Protein AF-A0A7Y8MHC7-F1 (afdb_monomer_lite)

pLDDT: mean 85.29, std 16.41, range [25.47, 98.62]

Radius of gyration: 31.81 Å; chains: 1; bounding box: 98×86×87 Å

Sequence (742 aa):
MPPFRLLPLSATQLDAGQTGAPFRLESRDWDNDEIASKRLHAKKRLRFCELDGDPDKQLAQKAWGLATTNGHKRVIVFCNRRTKHGQEKKELGDGPCADGVVEELCKLDAGDRKRKGPGCDIERLFGARRQRERDRAADRLKALGFIGEKTTLARPAFLVATSAGEVGVDIDADHMVSDLAPWERMVQRLGRVNRRGEGDAEVVVFWSEPKVKNKDEPTDAEQRALLAFAAKAALEALPNAGEALDASPRALRRLAENGAHAEAIRKATTPEPLRPALTRPLVEAWSMTSLEEHTGRPEVAPWLRGWVDEAPQTTLAWRAHLPVRDGAPDWPRTKADKQEIEAFFEAAPPHESEKLETETYHVVDWLIARAVEPLKGAKAPAEEEGEEAEADLLGETEPDEEPAPPEAEATPRDKLQAADIAAIALSPAGDFVRAYRLRELADKKAKDDLQRGLQGQTLILDARFAGLSKDGLLDEKFVESAETADADAAWSAVAKVRVRRLAEKPGREPDWRQELAFATRFDPEGAPAEWLIVDHFRDAARAEDARALARKAQTLEDHETWAEQRARAIAEALALAPDARDALTLAARLHDEGKRAERWQRAFKAARDAKTFSLAGPLAKTLGPIDHAILDGYRHEFGSLPYVERHERFTALAEDWRDLVLHLVAAHHGQARPVIETRSCEDAPPSALEERARDIALRFARLQQRWGPWGLAWWEALLRAADSQASRDLEAATPDAAQEAA

Foldseek 3Di:
DPDDDDADDDPADFPPVDPDDHDDDDPCLCPPPPQSVLLLQQAEFEDEDEDDDQQLLVLLVVQVCVCPPPAGFEEEEEDQAADPDDDSCVQQHDHHHLVSNVVNNVVVQVVCVVVVADGEAEAEQEALFQQLLVVVSLVVCVVCQQAPHHDHDPHHYYYYYYLRQQDDGQGETQEYEYEFFFQSSVLSRLCRYSSRNPHHYYYYYYAYDQDAPDPVDGDNNSLRNQLSVLNVVLQVPAPDDDNGGGSRNNRSVVSSPDPVSVVSNVSNHDDQAAADDDDQVQLLQVLLQQDPDDPSHDDCVCNVRNDDPDAFKFKEFEDQDQLAAPPPLDPPDDPVSQVLNLVVCVLVPDFSSRIGMDHLLVVLVLLQLQLVVLVVPDDDDDPDDDDDDDDDDDDDDDDDDDDDDPPPPDDPDLAFDQSDFFKWKAALVSGGDDTDGSVRSNDPVCSVVSSVSRGRIYIYGYQQSAQQDPSRHGHSPGRHGDDHCQVDPVSCVVSQKHKDKDQDDDDDDLFKDWDDWRQRYADPVRHRRITTTMIGGLVGDPDPLSLLEDSAWAALQLLLVQLLVLLLVLCVVVVHDPLLSLLSSLLSNQLQVLCLDPLNQVQQVVVVRCVVRVHDHGISHHNDDGNCVSCFQPDSLLSSQVVLVPDPSLVPHDPVSNLLSNLLSNCLPNAPSPFGQPPPRPPDPRVVCVVVRVVSNVSNVVVCVVQNSVRSVVSSVSSNSSSVVSSVVVVVVDDDPVPVPD

Structure (mmCIF, N/CA/C/O backbone):
data_AF-A0A7Y8MHC7-F1
#
_entry.id   AF-A0A7Y8MHC7-F1
#
loop_
_atom_site.group_PDB
_atom_site.id
_atom_site.type_symbol
_atom_site.label_atom_id
_atom_site.label_alt_id
_atom_site.label_comp_id
_atom_site.label_asym_id
_atom_site.label_entity_id
_atom_site.label_seq_id
_atom_site.pdbx_PDB_ins_code
_atom_site.Cartn_x
_atom_site.Cartn_y
_atom_site.Cartn_z
_atom_site.occupancy
_atom_site.B_iso_or_equiv
_atom_site.auth_seq_id
_atom_site.auth_comp_id
_atom_site.auth_asym_id
_atom_site.auth_atom_id
_atom_site.pdbx_PDB_model_num
ATOM 1 N N . MET A 1 1 ? -12.268 -13.698 -25.593 1.00 66.00 1 MET A N 1
ATOM 2 C CA . MET A 1 1 ? -11.848 -13.207 -24.267 1.00 66.00 1 MET A CA 1
ATOM 3 C C . MET A 1 1 ? -12.910 -13.608 -23.256 1.00 66.00 1 MET A C 1
ATOM 5 O O . MET A 1 1 ? -14.085 -13.483 -23.600 1.00 66.00 1 MET A O 1
ATOM 9 N N . PRO A 1 2 ? -12.547 -14.129 -22.074 1.00 67.38 2 PRO A N 1
ATOM 10 C CA . PRO A 1 2 ? -13.526 -14.413 -21.030 1.00 67.38 2 PRO A CA 1
ATOM 11 C C . PRO A 1 2 ? -14.296 -13.132 -20.668 1.00 67.38 2 PRO A C 1
ATOM 13 O O . PRO A 1 2 ? -13.697 -12.054 -20.666 1.00 67.38 2 PRO A O 1
ATOM 16 N N . PRO A 1 3 ? -15.606 -13.203 -20.383 1.00 70.12 3 PRO A N 1
ATOM 17 C CA . PRO A 1 3 ? -16.349 -12.027 -19.956 1.00 70.12 3 PRO A CA 1
ATOM 18 C C . PRO A 1 3 ? -15.824 -11.555 -18.597 1.00 70.12 3 PRO A C 1
ATOM 20 O O . PRO A 1 3 ? -15.849 -12.310 -17.622 1.00 70.12 3 PRO A O 1
ATOM 23 N N . PHE A 1 4 ? -15.376 -10.300 -18.524 1.00 70.00 4 PHE A N 1
ATOM 24 C CA . PHE A 1 4 ? -15.077 -9.663 -17.246 1.00 70.00 4 PHE A CA 1
ATOM 25 C C . PHE A 1 4 ? -16.361 -9.567 -16.422 1.00 70.00 4 PHE A C 1
ATOM 27 O O . PHE A 1 4 ? -17.388 -9.087 -16.903 1.00 70.00 4 PHE A O 1
ATOM 34 N N . ARG A 1 5 ? -16.304 -10.032 -15.174 1.00 69.81 5 ARG A N 1
ATOM 35 C CA . ARG A 1 5 ? -17.393 -9.892 -14.206 1.00 69.81 5 ARG A CA 1
ATOM 36 C C . ARG A 1 5 ? -16.942 -8.944 -13.109 1.00 69.81 5 ARG A C 1
ATOM 38 O O . ARG A 1 5 ? -15.868 -9.126 -12.543 1.00 69.81 5 ARG A O 1
ATOM 45 N N . LEU A 1 6 ? -17.768 -7.947 -12.818 1.00 67.62 6 LEU A N 1
ATOM 46 C CA . LEU A 1 6 ? -17.578 -7.062 -11.676 1.00 67.62 6 LEU A CA 1
ATOM 47 C C . LEU A 1 6 ? -18.324 -7.650 -10.483 1.00 67.62 6 LEU A C 1
ATOM 49 O O . LEU A 1 6 ? -19.507 -7.972 -10.586 1.00 67.62 6 LEU A O 1
ATOM 53 N N . LEU A 1 7 ? -17.623 -7.785 -9.362 1.00 65.62 7 LEU A N 1
ATOM 54 C CA . LEU A 1 7 ? -18.203 -8.208 -8.097 1.00 65.62 7 LEU A CA 1
ATOM 55 C C . LEU A 1 7 ? -18.056 -7.056 -7.096 1.00 65.62 7 LEU A C 1
ATOM 57 O O . LEU A 1 7 ? -16.930 -6.772 -6.684 1.00 65.62 7 LEU A O 1
ATOM 61 N N . PRO A 1 8 ? -19.147 -6.374 -6.702 1.00 65.50 8 PRO A N 1
ATOM 62 C CA . PRO A 1 8 ? -19.064 -5.369 -5.654 1.00 65.50 8 PRO A CA 1
ATOM 63 C C . PRO A 1 8 ? -18.764 -6.054 -4.316 1.00 65.50 8 PRO A C 1
ATOM 65 O O . PRO A 1 8 ? -19.514 -6.919 -3.862 1.00 65.50 8 PRO A O 1
ATOM 68 N N . LEU A 1 9 ? -17.668 -5.656 -3.673 1.00 63.88 9 LEU A N 1
ATOM 69 C CA . LEU A 1 9 ? -17.304 -6.102 -2.331 1.00 63.88 9 LEU A CA 1
ATOM 70 C C . LEU A 1 9 ? -17.591 -4.962 -1.349 1.00 63.88 9 LEU A C 1
ATOM 72 O O . LEU A 1 9 ? -16.988 -3.898 -1.442 1.00 63.88 9 LEU A O 1
ATOM 76 N N . SER A 1 10 ? -18.511 -5.176 -0.408 1.00 63.59 10 SER A N 1
ATOM 77 C CA . SER A 1 10 ? -18.765 -4.248 0.700 1.00 63.59 10 SER A CA 1
ATOM 78 C C . SER A 1 10 ? -18.950 -5.024 1.999 1.00 63.59 10 SER A C 1
ATOM 80 O O . SER A 1 10 ? -19.622 -6.056 2.025 1.00 63.59 10 SER A O 1
ATOM 82 N N . ALA A 1 11 ? -18.346 -4.522 3.078 1.00 56.75 11 ALA A N 1
ATOM 83 C CA . ALA A 1 11 ? -18.474 -5.089 4.419 1.00 56.75 11 ALA A CA 1
ATOM 84 C C . ALA A 1 11 ? -19.838 -4.778 5.066 1.00 56.75 11 ALA A C 1
ATOM 86 O O . ALA A 1 11 ? -20.276 -5.506 5.955 1.00 56.75 11 ALA A O 1
ATOM 87 N N . THR A 1 12 ? -20.512 -3.720 4.609 1.00 60.47 12 THR A N 1
ATOM 88 C CA . THR A 1 12 ? -21.779 -3.203 5.143 1.00 60.47 12 THR A CA 1
ATOM 89 C C . THR A 1 12 ? -22.677 -2.817 3.968 1.00 60.47 12 THR A C 1
ATOM 91 O O . THR A 1 12 ? -22.783 -1.649 3.605 1.00 60.47 12 THR A O 1
ATOM 94 N N . GLN A 1 13 ? -23.260 -3.814 3.296 1.00 58.44 13 GLN A N 1
ATOM 95 C CA . GLN A 1 13 ? -24.174 -3.564 2.179 1.00 58.44 13 GLN A CA 1
ATOM 96 C C . GLN A 1 13 ? -25.450 -2.890 2.697 1.00 58.44 13 GLN A C 1
ATOM 98 O O . GLN A 1 13 ? -26.189 -3.482 3.480 1.00 58.44 13 GLN A O 1
ATOM 103 N N . LEU A 1 14 ? -25.712 -1.670 2.236 1.00 56.59 14 LEU A N 1
ATOM 104 C CA . LEU A 1 14 ? -27.054 -1.101 2.217 1.00 56.59 14 LEU A CA 1
ATOM 105 C C . LEU A 1 14 ? -27.685 -1.487 0.876 1.00 56.59 14 LEU A C 1
ATOM 107 O O . LEU A 1 14 ? -27.000 -1.489 -0.149 1.00 56.59 14 LEU A O 1
ATOM 111 N N . ASP A 1 15 ? -28.968 -1.850 0.877 1.00 52.34 15 ASP A N 1
ATOM 112 C CA . ASP A 1 15 ? -29.723 -2.191 -0.335 1.00 52.34 15 ASP A CA 1
ATOM 113 C C . ASP A 1 15 ? -29.940 -0.927 -1.191 1.00 52.34 15 ASP A C 1
ATOM 115 O O . ASP A 1 15 ? -31.010 -0.326 -1.237 1.00 52.34 15 ASP A O 1
ATOM 119 N N . ALA A 1 16 ? -28.880 -0.472 -1.856 1.00 48.09 16 ALA A N 1
ATOM 120 C CA . ALA A 1 16 ? -28.874 0.707 -2.710 1.00 48.09 16 ALA A CA 1
ATOM 121 C C . ALA A 1 16 ? -29.361 0.355 -4.123 1.00 48.09 16 ALA A C 1
ATOM 123 O O . ALA A 1 16 ? -28.624 0.523 -5.089 1.00 48.09 16 ALA A O 1
ATOM 124 N N . GLY A 1 17 ? -30.573 -0.204 -4.244 1.00 47.78 17 GLY A N 1
ATOM 125 C CA . GLY A 1 17 ? -31.301 -0.340 -5.519 1.00 47.78 17 GLY A CA 1
ATOM 126 C C . GLY A 1 17 ? -30.505 -0.904 -6.709 1.00 47.78 17 GLY A C 1
ATOM 127 O O . GLY A 1 17 ? -30.761 -0.510 -7.846 1.00 47.78 17 GLY A O 1
ATOM 128 N N . GLN A 1 18 ? -29.511 -1.770 -6.470 1.00 52.25 18 GLN A N 1
ATOM 129 C CA . GLN A 1 18 ? -28.568 -2.201 -7.505 1.00 52.25 18 GLN A CA 1
ATOM 130 C C . GLN A 1 18 ? -29.250 -3.112 -8.536 1.00 52.25 18 GLN A C 1
ATOM 132 O O . GLN A 1 18 ? -30.008 -4.016 -8.197 1.00 52.25 18 GLN A O 1
ATOM 137 N N . THR A 1 19 ? -28.944 -2.893 -9.816 1.00 46.62 19 THR A N 1
ATOM 138 C CA . THR A 1 19 ? -29.571 -3.537 -10.986 1.00 46.62 19 THR A CA 1
ATOM 139 C C . THR A 1 19 ? -29.006 -4.924 -11.340 1.00 46.62 19 THR A C 1
ATOM 141 O O . THR A 1 19 ? -29.205 -5.410 -12.452 1.00 46.62 19 THR A O 1
ATOM 144 N N . GLY A 1 20 ? -28.325 -5.600 -10.410 1.00 55.69 20 GLY A N 1
ATOM 145 C CA . GLY A 1 20 ? -27.784 -6.952 -10.598 1.00 55.69 20 GLY A CA 1
ATOM 146 C C . GLY A 1 20 ? -28.047 -7.834 -9.383 1.00 55.69 20 GLY A C 1
ATOM 147 O O . GLY A 1 20 ? -28.267 -7.314 -8.298 1.00 55.69 20 GLY A O 1
ATOM 148 N N . ALA A 1 21 ? -28.027 -9.161 -9.548 1.00 57.53 21 ALA A N 1
ATOM 149 C CA . ALA A 1 21 ? -28.127 -10.095 -8.427 1.00 57.53 21 ALA A CA 1
ATOM 150 C C . ALA A 1 21 ? -26.810 -10.059 -7.622 1.00 57.53 21 ALA A C 1
ATOM 152 O O . ALA A 1 21 ? -25.794 -10.560 -8.115 1.00 57.53 21 ALA A O 1
ATOM 153 N N . PRO A 1 22 ? -26.773 -9.446 -6.425 1.00 64.12 22 PRO A N 1
ATOM 154 C CA . PRO A 1 22 ? -25.558 -9.409 -5.624 1.00 64.12 22 PRO A CA 1
ATOM 155 C C . PRO A 1 22 ? -25.195 -10.824 -5.170 1.00 64.12 22 PRO A C 1
ATOM 157 O O . PRO A 1 22 ? -26.068 -11.618 -4.819 1.00 64.12 22 PRO A O 1
ATOM 160 N N . PHE A 1 23 ? -23.899 -11.128 -5.125 1.00 70.88 23 PHE A N 1
ATOM 161 C CA . PHE A 1 23 ? -23.430 -12.335 -4.453 1.00 70.88 23 PHE A CA 1
ATOM 162 C C . PHE A 1 23 ? -23.748 -12.212 -2.958 1.00 70.88 23 PHE A C 1
ATOM 164 O O . PHE A 1 23 ? -23.262 -11.301 -2.282 1.00 70.88 23 PHE A O 1
ATOM 171 N N . ARG A 1 24 ? -24.611 -13.096 -2.458 1.00 74.44 24 ARG A N 1
ATOM 172 C CA . ARG A 1 24 ? -25.085 -13.125 -1.071 1.00 74.44 24 ARG A CA 1
ATOM 173 C C . ARG A 1 24 ? -24.928 -14.531 -0.516 1.00 74.44 24 ARG A C 1
ATOM 175 O O . ARG A 1 24 ? -24.836 -15.487 -1.277 1.00 74.44 24 ARG A O 1
ATOM 182 N N . LEU A 1 25 ? -24.936 -14.627 0.811 1.00 77.75 25 LEU A N 1
ATOM 183 C CA . LEU A 1 25 ? -25.072 -15.912 1.485 1.00 77.75 25 LEU A CA 1
ATOM 184 C C . LEU A 1 25 ? -26.416 -16.535 1.096 1.00 77.75 25 LEU A C 1
ATOM 186 O O . LEU A 1 25 ? -27.465 -15.907 1.255 1.00 77.75 25 LEU A O 1
ATOM 190 N N . GLU A 1 26 ? -26.374 -17.761 0.601 1.00 83.19 26 GLU A N 1
ATOM 191 C CA . GLU A 1 26 ? -27.540 -18.577 0.287 1.00 83.19 26 GLU A CA 1
ATOM 192 C C . GLU A 1 26 ? -27.953 -19.390 1.517 1.00 83.19 26 GLU A C 1
ATOM 194 O O . GLU A 1 26 ? -27.163 -19.587 2.435 1.00 83.19 26 GLU A O 1
ATOM 199 N N . SER A 1 27 ? -29.176 -19.929 1.545 1.00 79.69 27 SER A N 1
ATOM 200 C CA . SER A 1 27 ? -29.675 -20.721 2.685 1.00 79.69 27 SER A CA 1
ATOM 201 C C . SER A 1 27 ? -28.735 -21.864 3.099 1.00 79.69 27 SER A C 1
ATOM 203 O O . SER A 1 27 ? -28.607 -22.155 4.283 1.00 79.69 27 SER A O 1
ATOM 205 N N . ARG A 1 28 ? -28.015 -22.470 2.145 1.00 82.38 28 ARG A N 1
ATOM 206 C CA . ARG A 1 28 ? -27.009 -23.504 2.438 1.00 82.38 28 ARG A CA 1
ATOM 207 C C . ARG A 1 28 ? -25.814 -22.986 3.247 1.00 82.38 28 ARG A C 1
ATOM 209 O O . ARG A 1 28 ? -25.286 -23.742 4.051 1.00 82.38 28 ARG A O 1
ATOM 216 N N . ASP A 1 29 ? -25.424 -21.724 3.089 1.00 82.62 29 ASP A N 1
ATOM 217 C CA . ASP A 1 29 ? -24.281 -21.145 3.806 1.00 82.62 29 ASP A CA 1
ATOM 218 C C . ASP A 1 29 ? -24.618 -20.881 5.283 1.00 82.62 29 ASP A C 1
ATOM 220 O O . ASP A 1 29 ? -23.733 -20.804 6.131 1.00 82.62 29 ASP A O 1
ATOM 224 N N . TRP A 1 30 ? -25.905 -20.738 5.607 1.00 79.94 30 TRP A N 1
ATOM 225 C CA . TRP A 1 30 ? -26.378 -20.497 6.971 1.00 79.94 30 TRP A CA 1
ATOM 226 C C . TRP A 1 30 ? -26.410 -21.766 7.820 1.00 79.94 30 TRP A C 1
ATOM 228 O O . TRP A 1 30 ? -25.981 -21.750 8.979 1.00 79.94 30 TRP A O 1
ATOM 238 N N . ASP A 1 31 ? -26.926 -22.843 7.228 1.00 74.50 31 ASP A N 1
ATOM 239 C CA . ASP A 1 31 ? -27.327 -24.039 7.968 1.00 74.50 31 ASP A CA 1
ATOM 240 C C . ASP A 1 31 ? -26.489 -25.279 7.618 1.00 74.50 31 ASP A C 1
ATOM 242 O O . ASP A 1 31 ? -26.372 -26.177 8.449 1.00 74.50 31 ASP A O 1
ATOM 246 N N . ASN A 1 32 ? -25.873 -25.330 6.427 1.00 77.94 32 ASN A N 1
ATOM 247 C CA . ASN A 1 32 ? -25.174 -26.526 5.939 1.00 77.94 32 ASN A CA 1
ATOM 248 C C . ASN A 1 32 ? -23.646 -26.372 5.877 1.00 77.94 32 ASN A C 1
ATOM 250 O O . ASN A 1 32 ? -22.950 -27.386 5.835 1.00 77.94 32 ASN A O 1
ATOM 254 N N . ASP A 1 33 ? -23.115 -25.145 5.866 1.00 89.50 33 ASP A N 1
ATOM 255 C CA . ASP A 1 33 ? -21.671 -24.901 5.945 1.00 89.50 33 ASP A CA 1
ATOM 256 C C . ASP A 1 33 ? -21.241 -24.670 7.401 1.00 89.50 33 ASP A C 1
ATOM 258 O O . ASP A 1 33 ? -21.606 -23.679 8.038 1.00 89.50 33 ASP A O 1
ATOM 262 N N . GLU A 1 34 ? -20.460 -25.603 7.945 1.00 88.31 34 GLU A N 1
ATOM 263 C CA . GLU A 1 34 ? -20.050 -25.595 9.354 1.00 88.31 34 GLU A CA 1
ATOM 264 C C . GLU A 1 34 ? -19.221 -24.349 9.716 1.00 88.31 34 GLU A C 1
ATOM 266 O O . GLU A 1 34 ? -19.399 -23.761 10.788 1.00 88.31 34 GLU A O 1
ATOM 271 N N . ILE A 1 35 ? -18.345 -23.900 8.811 1.00 89.88 35 ILE A N 1
ATOM 272 C CA . ILE A 1 35 ? -17.448 -22.763 9.048 1.00 89.88 35 ILE A CA 1
ATOM 273 C C . ILE A 1 35 ? -18.243 -21.456 9.035 1.00 89.88 35 ILE A C 1
ATOM 275 O O . ILE A 1 35 ? -18.097 -20.626 9.941 1.00 89.88 35 ILE A O 1
ATOM 279 N N . ALA A 1 36 ? -19.081 -21.256 8.020 1.00 89.44 36 ALA A N 1
ATOM 280 C CA . ALA A 1 36 ? -19.926 -20.082 7.884 1.00 89.44 36 ALA A CA 1
ATOM 281 C C . ALA A 1 36 ? -20.940 -20.016 9.027 1.00 89.44 36 ALA A C 1
ATOM 283 O O . ALA A 1 36 ? -21.035 -18.978 9.687 1.00 89.44 36 ALA A O 1
ATOM 284 N N . SER A 1 37 ? -21.610 -21.127 9.346 1.00 89.25 37 SER A N 1
ATOM 285 C CA . SER A 1 37 ? -22.578 -21.184 10.440 1.00 89.25 37 SER A CA 1
ATOM 286 C C . SER A 1 37 ? -21.938 -20.824 11.783 1.00 89.25 37 SER A C 1
ATOM 288 O O . SER A 1 37 ? -22.457 -19.959 12.496 1.00 89.25 37 SER A O 1
ATOM 290 N N . LYS A 1 38 ? -20.756 -21.376 12.100 1.00 91.38 38 LYS A N 1
ATOM 291 C CA . LYS A 1 38 ? -20.009 -21.047 13.326 1.00 91.38 38 LYS A CA 1
ATOM 292 C C . LYS A 1 38 ? -19.681 -19.553 13.428 1.00 91.38 38 LYS A C 1
ATOM 294 O O . LYS A 1 38 ? -19.845 -18.954 14.491 1.00 91.38 38 LYS A O 1
ATOM 299 N N . ARG A 1 39 ? -19.259 -18.924 12.326 1.00 92.94 39 ARG A N 1
ATOM 300 C CA . ARG A 1 39 ? -18.932 -17.486 12.289 1.00 92.94 39 ARG A CA 1
ATOM 301 C C . ARG A 1 39 ? -20.174 -16.600 12.363 1.00 92.94 39 ARG A C 1
ATOM 303 O O . ARG A 1 39 ? -20.162 -15.592 13.065 1.00 92.94 39 ARG A O 1
ATOM 310 N N . LEU A 1 40 ? -21.254 -16.971 11.678 1.00 92.31 40 LEU A N 1
ATOM 311 C CA . LEU A 1 40 ? -22.51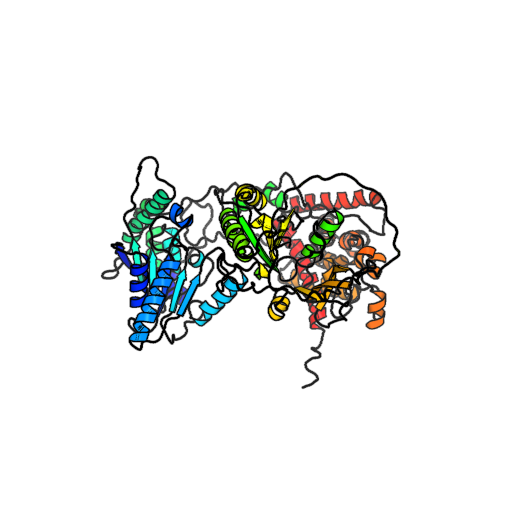6 -16.224 11.674 1.00 92.31 40 LEU A CA 1
ATOM 312 C C . LEU A 1 40 ? -23.179 -16.216 13.055 1.00 92.31 40 LEU A C 1
ATOM 314 O O . LEU A 1 40 ? -23.744 -15.197 13.458 1.00 92.31 40 LEU A O 1
ATOM 318 N N . HIS A 1 41 ? -23.055 -17.321 13.791 1.00 93.06 41 HIS A N 1
ATOM 319 C CA . HIS A 1 41 ? -23.580 -17.503 15.145 1.00 93.06 41 HIS A CA 1
ATOM 320 C C . HIS A 1 41 ? -22.570 -17.171 16.253 1.00 93.06 41 HIS A C 1
ATOM 322 O O . HIS A 1 41 ? -22.830 -17.460 17.423 1.00 93.06 41 HIS A O 1
ATOM 328 N N . ALA A 1 42 ? -21.428 -16.565 15.915 1.00 95.62 42 ALA A N 1
ATOM 329 C CA . ALA A 1 42 ? -20.407 -16.205 16.888 1.00 95.62 42 ALA A CA 1
ATOM 330 C C . ALA A 1 42 ? -20.987 -15.303 17.989 1.00 95.62 42 ALA A C 1
ATOM 332 O O . ALA A 1 42 ? -21.439 -14.186 17.721 1.00 95.62 42 ALA A O 1
ATOM 333 N N . LYS A 1 43 ? -20.965 -15.793 19.232 1.00 96.75 43 LYS A N 1
ATOM 334 C CA . LYS A 1 43 ? -21.588 -15.136 20.386 1.00 96.75 43 LYS A CA 1
ATOM 335 C C . LYS A 1 43 ? -20.823 -13.880 20.790 1.00 96.75 43 LYS A C 1
ATOM 337 O O . LYS A 1 43 ? -19.624 -13.946 21.081 1.00 96.75 43 LYS A O 1
ATOM 342 N N . LYS A 1 44 ? -21.535 -12.752 20.841 1.00 97.56 44 LYS A N 1
ATOM 343 C CA . LYS A 1 44 ? -21.010 -11.437 21.232 1.00 97.56 44 LYS A CA 1
ATOM 344 C C . LYS A 1 44 ? -22.049 -10.733 22.098 1.00 97.56 44 LYS A C 1
ATOM 346 O O . LYS A 1 44 ? -23.100 -10.354 21.593 1.00 97.56 44 LYS A O 1
ATOM 351 N N . ARG A 1 45 ? -21.771 -10.605 23.397 1.00 98.12 45 ARG A N 1
ATOM 352 C CA . ARG A 1 45 ? -22.654 -9.958 24.377 1.00 98.12 45 ARG A CA 1
ATOM 353 C C . ARG A 1 45 ? -22.297 -8.479 24.477 1.00 98.12 45 ARG A C 1
ATOM 355 O O . ARG A 1 45 ? -21.275 -8.136 25.063 1.00 98.12 45 ARG A O 1
ATOM 362 N N . LEU A 1 46 ? -23.114 -7.622 23.872 1.00 98.50 46 LEU A N 1
ATOM 363 C CA . LEU A 1 46 ? -22.920 -6.172 23.845 1.00 98.50 46 LEU A CA 1
ATOM 364 C C . LEU A 1 46 ? -23.603 -5.496 25.041 1.00 98.50 46 LEU A C 1
ATOM 366 O O . LEU A 1 46 ? -24.789 -5.713 25.284 1.00 98.50 46 LEU A O 1
ATOM 370 N N . ARG A 1 47 ? -22.860 -4.649 25.761 1.00 98.31 47 ARG A N 1
ATOM 371 C CA . ARG A 1 47 ? -23.361 -3.774 26.830 1.00 98.31 47 ARG A CA 1
ATOM 372 C C . ARG A 1 47 ? -22.920 -2.332 26.594 1.00 98.31 47 ARG A C 1
ATOM 374 O O . ARG A 1 47 ? -21.775 -2.087 26.211 1.00 98.31 47 ARG A O 1
ATOM 381 N N . PHE A 1 48 ? -23.812 -1.392 26.887 1.00 97.44 48 PHE A N 1
ATOM 382 C CA . PHE A 1 48 ? -23.510 0.036 26.882 1.00 97.44 48 PHE A CA 1
ATOM 383 C C . PHE A 1 48 ? -23.197 0.528 28.296 1.00 97.44 48 PHE A C 1
ATOM 385 O O . PHE A 1 48 ? -23.893 0.170 29.246 1.00 97.44 48 PHE A O 1
ATOM 392 N N . CYS A 1 49 ? -22.171 1.365 28.430 1.00 96.56 49 CYS A N 1
ATOM 393 C CA . CYS A 1 49 ? -21.809 2.025 29.683 1.00 96.56 49 CYS A CA 1
ATOM 394 C C . CYS A 1 49 ? -21.688 3.533 29.453 1.00 96.56 49 CYS A C 1
ATOM 396 O O . CYS A 1 49 ? -21.033 3.962 28.508 1.00 96.56 49 CYS A O 1
ATOM 398 N N . GLU A 1 50 ? -22.337 4.332 30.293 1.00 95.69 50 GLU A N 1
ATOM 399 C CA . GLU A 1 50 ? -22.196 5.787 30.242 1.00 95.69 50 GLU A CA 1
ATOM 400 C C . GLU A 1 50 ? -20.845 6.202 30.842 1.00 95.69 50 GLU A C 1
ATOM 402 O O . GLU A 1 50 ? -20.396 5.618 31.828 1.00 95.69 50 GLU A O 1
ATOM 407 N N . LEU A 1 51 ? -20.187 7.186 30.231 1.00 93.19 51 LEU A N 1
ATOM 408 C CA . LEU A 1 51 ? -18.955 7.782 30.745 1.00 93.19 51 LEU A CA 1
ATOM 409 C C . LEU A 1 51 ? -19.274 8.805 31.842 1.00 93.19 51 LEU A C 1
ATOM 411 O O . LEU A 1 51 ? -19.823 9.869 31.565 1.00 93.19 51 LEU A O 1
ATOM 415 N N . ASP A 1 52 ? -18.865 8.511 33.074 1.00 89.69 52 ASP A N 1
ATOM 416 C CA . ASP A 1 52 ? -19.133 9.318 34.278 1.00 89.69 52 ASP A CA 1
ATOM 417 C C . ASP A 1 52 ? -17.867 9.907 34.949 1.00 89.69 52 ASP A C 1
ATOM 419 O O . ASP A 1 52 ? -17.906 10.407 36.075 1.00 89.69 52 ASP A O 1
ATOM 423 N N . GLY A 1 53 ? -16.723 9.879 34.262 1.00 89.44 53 GLY A N 1
ATOM 424 C CA . GLY A 1 53 ? -15.427 10.297 34.799 1.00 89.44 53 GLY A CA 1
ATOM 425 C C . GLY A 1 53 ? -14.334 10.337 33.732 1.00 89.44 53 GLY A C 1
ATOM 426 O O . GLY A 1 53 ? -14.605 10.645 32.577 1.00 89.44 53 GLY A O 1
ATOM 427 N N . ASP A 1 54 ? -13.093 10.027 34.117 1.00 94.31 54 ASP A N 1
ATOM 428 C CA . ASP A 1 54 ? -11.962 9.968 33.179 1.00 94.31 54 ASP A CA 1
ATOM 429 C C . ASP A 1 54 ? -12.173 8.835 32.151 1.00 94.31 54 ASP A C 1
ATOM 431 O O . ASP A 1 54 ? -12.166 7.659 32.542 1.00 94.31 54 ASP A O 1
ATOM 435 N N . PRO A 1 55 ? -12.370 9.158 30.858 1.00 94.00 55 PRO A N 1
ATOM 436 C CA . PRO A 1 55 ? -12.731 8.165 29.858 1.00 94.00 55 PRO A CA 1
ATOM 437 C C . PRO A 1 55 ? -11.594 7.176 29.583 1.00 94.00 55 PRO A C 1
ATOM 439 O O . PRO A 1 55 ? -11.847 5.975 29.473 1.00 94.00 55 PRO A O 1
ATOM 442 N N . ASP A 1 56 ? -10.342 7.639 29.552 1.00 96.31 56 ASP A N 1
ATOM 443 C CA . ASP A 1 56 ? -9.173 6.793 29.284 1.00 96.31 56 ASP A CA 1
ATOM 444 C C . ASP A 1 56 ? -9.032 5.726 30.379 1.00 96.31 56 ASP A C 1
ATOM 446 O O . ASP A 1 56 ? -8.851 4.532 30.110 1.00 96.31 56 ASP A O 1
ATOM 450 N N . LYS A 1 57 ? -9.204 6.154 31.634 1.00 96.62 57 LYS A N 1
ATOM 451 C CA . LYS A 1 57 ? -9.145 5.280 32.806 1.00 96.62 57 LYS A CA 1
ATOM 452 C C . LYS A 1 57 ? -10.272 4.252 32.822 1.00 96.62 57 LYS A C 1
ATOM 454 O O . LYS A 1 57 ? -10.019 3.090 33.143 1.00 96.62 57 LYS A O 1
ATOM 459 N N . GLN A 1 58 ? -11.499 4.647 32.485 1.00 96.94 58 GLN A N 1
ATOM 460 C CA . GLN A 1 58 ? -12.638 3.724 32.461 1.00 96.94 58 GLN A CA 1
ATOM 461 C C . GLN A 1 58 ? -12.470 2.626 31.410 1.00 96.94 58 GLN A C 1
ATOM 463 O O . GLN A 1 58 ? -12.658 1.444 31.722 1.00 96.94 58 GLN A O 1
ATOM 468 N N . LEU A 1 59 ? -12.051 2.991 30.192 1.00 97.50 59 LEU A N 1
ATOM 469 C CA . LEU A 1 59 ? -11.776 2.023 29.131 1.00 97.50 59 LEU A CA 1
ATOM 470 C C . LEU A 1 59 ? -10.654 1.060 29.546 1.00 97.50 59 LEU A C 1
ATOM 472 O O . LEU A 1 59 ? -10.829 -0.157 29.442 1.00 97.50 59 LEU A O 1
ATOM 476 N N . ALA A 1 60 ? -9.541 1.580 30.073 1.00 97.31 60 ALA A N 1
ATOM 477 C CA . ALA A 1 60 ? -8.407 0.768 30.514 1.00 97.31 60 ALA A CA 1
ATOM 478 C C . ALA A 1 60 ? -8.779 -0.197 31.652 1.00 97.31 60 ALA A C 1
ATOM 480 O O . ALA A 1 60 ? -8.458 -1.383 31.589 1.00 97.31 60 ALA A O 1
ATOM 481 N N . GLN A 1 61 ? -9.509 0.271 32.671 1.00 96.31 61 GLN A N 1
ATOM 482 C CA . GLN A 1 61 ? -9.957 -0.571 33.785 1.00 96.31 61 GLN A CA 1
ATOM 483 C C . GLN A 1 61 ? -10.908 -1.675 33.326 1.00 96.31 61 GLN A C 1
ATOM 485 O O . GLN A 1 61 ? -10.785 -2.823 33.765 1.00 96.31 61 GLN A O 1
ATOM 490 N N . LYS A 1 62 ? -11.844 -1.355 32.424 1.00 97.62 62 LYS A N 1
ATOM 491 C CA . LYS A 1 62 ? -12.774 -2.354 31.899 1.00 97.62 62 LYS A CA 1
ATOM 492 C C . LYS A 1 62 ? -12.057 -3.390 31.042 1.00 97.62 62 LYS A C 1
ATOM 494 O O . LYS A 1 62 ? -12.310 -4.584 31.209 1.00 97.62 62 LYS A O 1
ATOM 499 N N . ALA A 1 63 ? -11.141 -2.948 30.181 1.00 97.56 63 ALA A N 1
ATOM 500 C CA . ALA A 1 63 ? -10.318 -3.834 29.371 1.00 97.56 63 ALA A CA 1
ATOM 501 C C . ALA A 1 63 ? -9.482 -4.760 30.261 1.00 97.56 63 ALA A C 1
ATOM 503 O O . ALA A 1 63 ? -9.489 -5.972 30.058 1.00 97.56 63 ALA A O 1
ATOM 504 N N . TRP A 1 64 ? -8.835 -4.213 31.295 1.00 96.25 64 TRP A N 1
ATOM 505 C CA . TRP A 1 64 ? -8.041 -4.983 32.251 1.00 96.25 64 TRP A CA 1
ATOM 506 C C . TRP A 1 64 ? -8.860 -6.057 32.967 1.00 96.25 64 TRP A C 1
ATOM 508 O O . TRP A 1 64 ? -8.435 -7.211 33.054 1.00 96.25 64 TRP A O 1
ATOM 518 N N . GLY A 1 65 ? -10.065 -5.709 33.428 1.00 95.44 65 GLY A N 1
ATOM 519 C CA . GLY A 1 65 ? -10.981 -6.665 34.050 1.00 95.44 65 GLY A CA 1
ATOM 520 C C . GLY A 1 65 ? -11.347 -7.818 33.114 1.00 95.44 65 GLY A C 1
ATOM 521 O O . GLY A 1 65 ? -11.280 -8.979 33.513 1.00 95.44 65 GLY A O 1
ATOM 522 N N . LEU A 1 66 ? -11.666 -7.525 31.850 1.00 96.25 66 LEU A N 1
ATOM 523 C CA . LEU A 1 66 ? -11.959 -8.554 30.843 1.00 96.25 66 LEU A CA 1
ATOM 524 C C . LEU A 1 66 ? -10.735 -9.422 30.518 1.00 96.25 66 LEU A C 1
ATOM 526 O O . LEU A 1 66 ? -10.878 -10.620 30.295 1.00 96.25 66 LEU A O 1
ATOM 530 N N . ALA A 1 67 ? -9.537 -8.838 30.523 1.00 95.19 67 ALA A N 1
ATOM 531 C CA . ALA A 1 67 ? -8.304 -9.531 30.161 1.00 95.19 67 ALA A CA 1
ATOM 532 C C . ALA A 1 67 ? -7.782 -10.494 31.240 1.00 95.19 67 ALA A C 1
ATOM 534 O O . ALA A 1 67 ? -6.964 -11.367 30.942 1.00 95.19 67 ALA A O 1
ATOM 535 N N . THR A 1 68 ? -8.226 -10.309 32.487 1.00 91.56 68 THR A N 1
ATOM 536 C CA . THR A 1 68 ? -7.749 -11.039 33.674 1.00 91.56 68 THR A CA 1
ATOM 537 C C . THR A 1 68 ? -8.805 -11.955 34.295 1.00 91.56 68 THR A C 1
ATOM 539 O O . THR A 1 68 ? -8.468 -12.852 35.071 1.00 91.56 68 THR A O 1
ATOM 542 N N . THR A 1 69 ? -10.082 -11.775 33.948 1.00 86.94 69 THR A N 1
ATOM 543 C CA . THR A 1 69 ? -11.165 -12.641 34.424 1.00 86.94 69 THR A CA 1
ATOM 544 C C . THR A 1 69 ? -11.122 -13.987 33.699 1.00 86.94 69 THR A C 1
ATOM 546 O O . THR A 1 69 ? -11.207 -14.048 32.476 1.00 86.94 69 THR A O 1
ATOM 549 N N . ASN A 1 70 ? -11.062 -15.089 34.455 1.00 83.38 70 ASN A N 1
ATOM 550 C CA . ASN A 1 70 ? -11.046 -16.461 33.924 1.00 83.38 70 ASN A CA 1
ATOM 551 C C . ASN A 1 70 ? -9.870 -16.740 32.963 1.00 83.38 70 ASN A C 1
ATOM 553 O O . ASN A 1 70 ? -10.043 -17.306 31.877 1.00 83.38 70 ASN A O 1
ATOM 557 N N . GLY A 1 71 ? -8.666 -16.357 33.396 1.00 85.44 71 GLY A N 1
ATOM 558 C CA . GLY A 1 71 ? -7.412 -16.550 32.667 1.00 85.44 71 GLY A CA 1
ATOM 559 C C . GLY A 1 71 ? -7.022 -15.339 31.821 1.00 85.4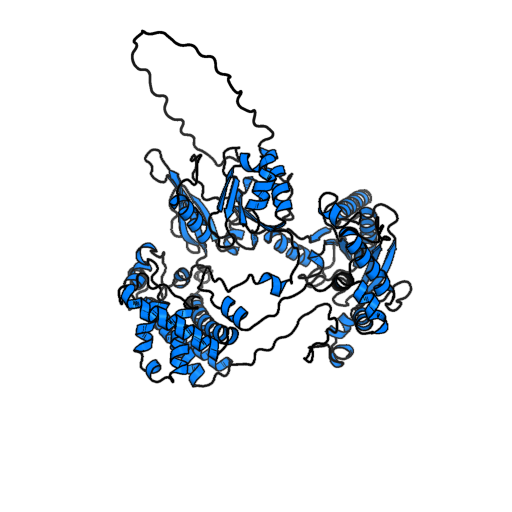4 71 GLY A C 1
ATOM 560 O O . GLY A 1 71 ? -7.700 -14.318 31.817 1.00 85.44 71 GLY A O 1
ATOM 561 N N . HIS A 1 72 ? -5.903 -15.456 31.108 1.00 93.00 72 HIS A N 1
ATOM 562 C CA . HIS A 1 72 ? -5.397 -14.391 30.248 1.00 93.00 72 HIS A CA 1
ATOM 563 C C . HIS A 1 72 ? -6.144 -14.360 28.916 1.00 93.00 72 HIS A C 1
ATOM 565 O O . HIS A 1 72 ? -6.220 -15.375 28.216 1.00 93.00 72 HIS A O 1
ATOM 571 N N . LYS A 1 73 ? -6.697 -13.195 28.571 1.00 95.25 73 LYS A N 1
ATOM 572 C CA . LYS A 1 73 ? -7.450 -12.974 27.330 1.00 95.25 73 LYS A CA 1
ATOM 573 C C . LYS A 1 73 ? -6.812 -11.899 26.461 1.00 95.25 73 LYS A C 1
ATOM 575 O O . LYS A 1 73 ? -6.038 -11.066 26.937 1.00 95.25 73 LYS A O 1
ATOM 580 N N . ARG A 1 74 ? -7.185 -11.930 25.183 1.00 96.75 74 ARG A N 1
ATOM 581 C CA . ARG A 1 74 ? -6.865 -10.928 24.164 1.00 96.75 74 ARG A CA 1
ATOM 582 C C . ARG A 1 74 ? -7.993 -9.914 24.123 1.00 96.75 74 ARG A C 1
ATOM 584 O O . ARG A 1 74 ? -9.107 -10.255 23.721 1.00 96.75 74 ARG A O 1
ATOM 591 N N . VAL A 1 75 ? -7.729 -8.686 24.544 1.00 98.12 75 VAL A N 1
ATOM 592 C CA . VAL A 1 75 ? -8.733 -7.619 24.551 1.00 98.12 75 VAL A CA 1
ATOM 593 C C . VAL A 1 75 ? -8.338 -6.555 23.547 1.00 98.12 75 VAL A C 1
ATOM 595 O O . VAL A 1 75 ? -7.254 -5.983 23.635 1.00 98.12 75 VAL A O 1
ATOM 598 N N . ILE A 1 76 ? -9.221 -6.284 22.591 1.00 98.31 76 ILE A N 1
ATOM 599 C CA . ILE A 1 76 ? -9.066 -5.133 21.702 1.00 98.31 76 ILE A CA 1
ATOM 600 C C . ILE A 1 76 ? -9.772 -3.921 22.310 1.00 98.31 76 ILE A C 1
ATOM 602 O O . ILE A 1 76 ? -10.899 -4.031 22.797 1.00 98.31 76 ILE A O 1
ATOM 606 N N . VAL A 1 77 ? -9.099 -2.774 22.298 1.00 98.50 77 VAL A N 1
ATOM 607 C CA . VAL A 1 77 ? -9.625 -1.494 22.765 1.00 98.50 77 VAL A CA 1
ATOM 608 C C . VAL A 1 77 ? -9.647 -0.513 21.604 1.00 98.50 77 VAL A C 1
ATOM 610 O O . VAL A 1 77 ? -8.594 -0.134 21.096 1.00 98.50 77 VAL A O 1
ATOM 613 N N . PHE A 1 78 ? -10.839 -0.101 21.183 1.00 97.75 78 PHE A N 1
ATOM 614 C CA . PHE A 1 78 ? -11.014 0.904 20.140 1.00 97.75 78 PHE A CA 1
ATOM 615 C C . PHE A 1 78 ? -11.212 2.296 20.734 1.00 97.75 78 PHE A C 1
ATOM 617 O O . PHE A 1 78 ? -12.019 2.477 21.646 1.00 97.75 78 PHE A O 1
ATOM 624 N N . CYS A 1 79 ? -10.492 3.271 20.185 1.00 95.50 79 CYS A N 1
ATOM 625 C CA . CYS A 1 79 ? -10.687 4.695 20.450 1.00 95.50 79 CYS A CA 1
ATOM 626 C C . CYS A 1 79 ? -10.848 5.431 19.116 1.00 95.50 79 CYS A C 1
ATOM 628 O O . CYS A 1 79 ? -10.097 5.184 18.172 1.00 95.50 79 CYS A O 1
ATOM 630 N N . ASN A 1 80 ? -11.782 6.372 19.020 1.00 91.06 80 ASN A N 1
ATOM 631 C CA . ASN A 1 80 ? -11.948 7.199 17.825 1.00 91.06 80 ASN A CA 1
ATOM 632 C C . ASN A 1 80 ? -10.735 8.099 17.564 1.00 91.06 80 ASN A C 1
ATOM 634 O O . ASN A 1 80 ? -10.463 8.422 16.410 1.00 91.06 80 ASN A O 1
ATOM 638 N N . ARG A 1 81 ? -10.017 8.473 18.627 1.00 90.06 81 ARG A N 1
ATOM 639 C CA . ARG A 1 81 ? -8.881 9.396 18.622 1.00 90.06 81 ARG A CA 1
ATOM 640 C C . ARG A 1 81 ? -7.608 8.719 19.129 1.00 90.06 81 ARG A C 1
ATOM 642 O O . ARG A 1 81 ? -7.668 7.884 20.035 1.00 90.06 81 ARG A O 1
ATOM 649 N N . ARG A 1 82 ? -6.445 9.113 18.602 1.00 88.56 82 ARG A N 1
ATOM 650 C CA . ARG A 1 82 ? -5.140 8.635 19.078 1.00 88.56 82 ARG A CA 1
ATOM 651 C C . ARG A 1 82 ? -4.628 9.470 20.248 1.00 88.56 82 ARG A C 1
ATOM 653 O O . ARG A 1 82 ? -4.408 8.932 21.331 1.00 88.56 82 ARG A O 1
ATOM 660 N N . THR A 1 83 ? -4.424 10.763 20.014 1.00 85.44 83 THR A N 1
ATOM 661 C CA . THR A 1 83 ? -3.621 11.633 20.890 1.00 85.44 83 THR A CA 1
ATOM 662 C C . THR A 1 83 ? -4.473 12.356 21.925 1.00 85.44 83 THR A C 1
ATOM 664 O O . THR A 1 83 ? -5.649 12.590 21.679 1.00 85.44 83 THR A O 1
ATOM 667 N N . LYS A 1 84 ? -3.897 12.764 23.070 1.00 81.88 84 LYS A N 1
ATOM 668 C CA . LYS A 1 84 ? -4.588 13.520 24.145 1.00 81.88 84 LYS A CA 1
ATOM 669 C C . LYS A 1 84 ? -4.871 14.983 23.819 1.00 81.88 84 LYS A C 1
ATOM 671 O O . LYS A 1 84 ? -5.835 15.546 24.344 1.00 81.88 84 LYS A O 1
ATOM 676 N N . HIS A 1 85 ? -4.065 15.594 22.962 1.00 79.94 85 HIS A N 1
ATOM 677 C CA . HIS A 1 85 ? -4.081 17.026 22.668 1.00 79.94 85 HIS A CA 1
ATOM 678 C C . HIS A 1 85 ? -3.947 17.268 21.161 1.00 79.94 85 HIS A C 1
ATOM 680 O O . HIS A 1 85 ? -3.763 16.334 20.394 1.00 79.94 85 HIS A O 1
ATOM 686 N N . GLY A 1 86 ? -4.024 18.529 20.739 1.00 79.38 86 GLY A N 1
ATOM 687 C CA . GLY A 1 86 ? -3.801 18.905 19.345 1.00 79.38 86 GLY A CA 1
ATOM 688 C C . GLY A 1 86 ? -5.068 18.878 18.496 1.00 79.38 86 GLY A C 1
ATOM 689 O O . GLY A 1 86 ? -6.180 19.049 19.002 1.00 79.38 86 GLY A O 1
ATOM 690 N N . GLN A 1 87 ? -4.875 18.740 17.187 1.00 75.62 87 GLN A N 1
ATOM 691 C CA . GLN A 1 87 ? -5.930 18.912 16.196 1.00 75.62 87 GLN A CA 1
ATOM 692 C C . GLN A 1 87 ? -6.983 17.798 16.251 1.00 75.62 87 GLN A C 1
ATOM 694 O O . GLN A 1 87 ? -8.169 18.113 16.293 1.00 75.62 87 GLN A O 1
ATOM 699 N N . GLU A 1 88 ? -6.581 16.534 16.430 1.00 76.38 88 GLU A N 1
ATOM 700 C CA . GLU A 1 88 ? -7.538 15.427 16.589 1.00 76.38 88 GLU A CA 1
ATOM 701 C C . GLU A 1 88 ? -8.508 15.660 17.758 1.00 76.38 88 GLU A C 1
ATOM 703 O O . GLU A 1 88 ? -9.687 15.332 17.666 1.00 76.38 88 GLU A O 1
ATOM 708 N N . LYS A 1 89 ? -8.046 16.263 18.865 1.00 82.94 89 LYS A N 1
ATOM 709 C CA . LYS A 1 89 ? -8.927 16.609 19.992 1.00 82.94 89 LYS A CA 1
ATOM 710 C C . LYS A 1 89 ? -9.999 17.618 19.577 1.00 82.94 89 LYS A C 1
ATOM 712 O O . LYS A 1 89 ? -11.148 17.503 19.991 1.00 82.94 89 LYS A O 1
ATOM 717 N N . LYS A 1 90 ? -9.619 18.626 18.788 1.00 80.50 90 LYS A N 1
ATOM 718 C CA . LYS A 1 90 ? -10.551 19.655 18.306 1.00 80.50 90 LYS A CA 1
ATOM 719 C C . LYS A 1 90 ? -11.591 19.055 17.356 1.00 80.50 90 LYS A C 1
ATOM 721 O O . LYS A 1 90 ? -12.741 19.471 17.398 1.00 80.50 90 LYS A O 1
ATOM 726 N N . GLU A 1 91 ? -11.191 18.075 16.550 1.00 77.25 91 GLU A N 1
ATOM 727 C CA . GLU A 1 91 ? -12.021 17.460 15.507 1.00 77.25 91 GLU A CA 1
ATOM 728 C C . GLU A 1 91 ? -12.873 16.268 15.976 1.00 77.25 91 GLU A C 1
ATOM 730 O O . GLU A 1 91 ? -13.875 15.943 15.337 1.00 77.25 91 GLU A O 1
ATOM 735 N N . LEU A 1 92 ? -12.472 15.583 17.053 1.00 79.94 92 LEU A N 1
ATOM 736 C CA . LEU A 1 92 ? -13.126 14.362 17.555 1.00 79.94 92 LEU A CA 1
ATOM 737 C C . LEU A 1 92 ? -13.672 14.500 18.987 1.00 79.94 92 LEU A C 1
ATOM 739 O O . LEU A 1 92 ? -14.352 13.599 19.474 1.00 79.94 92 LEU A O 1
ATOM 743 N N . GLY A 1 93 ? -13.411 15.625 19.657 1.00 81.19 93 GLY A N 1
ATOM 744 C CA . GLY A 1 93 ? -13.967 15.956 20.970 1.00 81.19 93 GLY A CA 1
ATOM 745 C C . GLY A 1 93 ? -13.229 15.349 22.172 1.00 81.19 93 GLY A C 1
ATOM 746 O O . GLY A 1 93 ? -12.091 14.886 22.083 1.00 81.19 93 GLY A O 1
ATOM 747 N N . ASP A 1 94 ? -13.892 15.384 23.334 1.00 81.25 94 ASP A N 1
ATOM 748 C CA . ASP A 1 94 ? -13.349 14.989 24.649 1.00 81.25 94 ASP A CA 1
ATOM 749 C C . ASP A 1 94 ? -13.513 13.486 24.978 1.00 81.25 94 ASP A C 1
ATOM 751 O O . ASP A 1 94 ? -13.453 13.087 26.141 1.00 81.25 94 ASP A O 1
ATOM 755 N N . GLY A 1 95 ? -13.725 12.638 23.968 1.00 86.38 95 GLY A N 1
ATOM 756 C CA . GLY A 1 95 ? -13.773 11.183 24.139 1.00 86.38 95 GLY A CA 1
ATOM 757 C C . GLY A 1 95 ? -12.419 10.564 24.532 1.00 86.38 95 GLY A C 1
ATOM 758 O O . GLY A 1 95 ? -11.386 11.258 24.524 1.00 86.38 95 GLY A O 1
ATOM 759 N N . PRO A 1 96 ? -12.407 9.253 24.850 1.00 91.81 96 PRO A N 1
ATOM 760 C CA . PRO A 1 96 ? -11.173 8.542 25.164 1.00 91.81 96 PRO A CA 1
ATOM 761 C C . PRO A 1 96 ? -10.187 8.598 23.995 1.00 91.81 96 PRO A C 1
ATOM 763 O O . PRO A 1 96 ? -10.568 8.687 22.824 1.00 91.81 96 PRO A O 1
ATOM 766 N N . CYS A 1 97 ? -8.903 8.533 24.317 1.00 94.12 97 CYS A N 1
ATOM 767 C CA . CYS A 1 97 ? -7.825 8.495 23.343 1.00 94.12 97 CYS A CA 1
ATOM 768 C C . CYS A 1 97 ? -6.916 7.286 23.563 1.00 94.12 97 CYS A C 1
ATOM 770 O O . CYS A 1 97 ? -6.662 6.861 24.693 1.00 94.12 97 CYS A O 1
ATOM 772 N N . ALA A 1 98 ? -6.400 6.740 22.465 1.00 93.81 98 ALA A N 1
ATOM 773 C CA . ALA A 1 98 ? -5.580 5.538 22.498 1.00 93.81 98 ALA A CA 1
ATOM 774 C C . ALA A 1 98 ? -4.327 5.699 23.377 1.00 93.81 98 ALA A C 1
ATOM 776 O O . ALA A 1 98 ? -4.036 4.817 24.185 1.00 93.81 98 ALA A O 1
ATOM 777 N N . ASP A 1 99 ? -3.616 6.828 23.272 1.00 91.69 99 ASP A N 1
ATOM 778 C CA . ASP A 1 99 ? -2.405 7.081 24.063 1.00 91.69 99 ASP A CA 1
ATOM 779 C C . ASP A 1 99 ? -2.719 7.113 25.569 1.00 91.69 99 ASP A C 1
ATOM 781 O O . ASP A 1 99 ? -1.996 6.528 26.377 1.00 91.69 99 ASP A O 1
ATOM 785 N N . GLY A 1 100 ? -3.843 7.726 25.954 1.00 94.12 100 GLY A N 1
ATOM 786 C CA . GLY A 1 100 ? -4.284 7.769 27.344 1.00 94.12 100 GLY A CA 1
ATOM 787 C C . GLY A 1 100 ? -4.701 6.415 27.894 1.00 94.12 100 GLY A C 1
ATOM 788 O O . GLY A 1 100 ? -4.290 6.058 28.998 1.00 94.12 100 GLY A O 1
ATOM 789 N N . VAL A 1 101 ? -5.428 5.618 27.111 1.00 96.44 101 VAL A N 1
ATOM 790 C CA . VAL A 1 101 ? -5.758 4.237 27.483 1.00 96.44 101 VAL A CA 1
ATOM 791 C C . VAL A 1 101 ? -4.487 3.407 27.682 1.00 96.44 101 VAL A C 1
ATOM 793 O O . VAL A 1 101 ? -4.394 2.660 28.655 1.00 96.44 101 VAL A O 1
ATOM 796 N N . VAL A 1 102 ? -3.483 3.547 26.807 1.00 94.94 102 VAL A N 1
ATOM 797 C CA . VAL A 1 102 ? -2.201 2.839 26.956 1.00 94.94 102 VAL A CA 1
ATOM 798 C C . VAL A 1 102 ? -1.470 3.270 28.230 1.00 94.94 102 VAL A C 1
ATOM 800 O O . VAL A 1 102 ? -0.977 2.413 28.964 1.00 94.94 102 VAL A O 1
ATOM 803 N N . GLU A 1 103 ? -1.415 4.569 28.533 1.00 94.44 103 GLU A N 1
ATOM 804 C CA . GLU A 1 103 ? -0.831 5.062 29.786 1.00 94.44 103 GLU A CA 1
ATOM 805 C C . GLU A 1 103 ? -1.524 4.467 31.022 1.00 94.44 103 GLU A C 1
ATOM 807 O O . GLU A 1 103 ? -0.849 4.047 31.965 1.00 94.44 103 GLU A O 1
ATOM 812 N N . GLU A 1 104 ? -2.856 4.398 31.025 1.00 96.12 104 GLU A N 1
ATOM 813 C CA . GLU A 1 104 ? -3.627 3.831 32.136 1.00 96.12 104 GLU A CA 1
ATOM 814 C C . GLU A 1 104 ? -3.450 2.308 32.255 1.00 96.12 104 GLU A C 1
ATOM 816 O O . GLU A 1 104 ? -3.288 1.802 33.367 1.00 96.12 104 GLU A O 1
ATOM 821 N N . LEU A 1 105 ? -3.374 1.571 31.141 1.00 95.06 105 LEU A N 1
ATOM 822 C CA . LEU A 1 105 ? -3.029 0.142 31.147 1.00 95.06 105 LEU A CA 1
ATOM 823 C C . LEU A 1 105 ? -1.628 -0.097 31.732 1.00 95.06 105 LEU A C 1
ATOM 825 O O . LEU A 1 105 ? -1.457 -0.977 32.575 1.00 95.06 105 LEU A O 1
ATOM 829 N N . CYS A 1 106 ? -0.640 0.727 31.371 1.00 92.81 106 CYS A N 1
ATOM 830 C CA . CYS A 1 106 ? 0.704 0.670 31.953 1.00 92.81 106 CYS A CA 1
ATOM 831 C C . CYS A 1 106 ? 0.703 0.950 33.467 1.00 92.81 106 CYS A C 1
ATOM 833 O O . CYS A 1 106 ? 1.452 0.320 34.219 1.00 92.81 106 CYS A O 1
ATOM 835 N N . LYS A 1 107 ? -0.141 1.876 33.948 1.00 92.56 107 LYS A N 1
ATOM 836 C CA . LYS A 1 107 ? -0.299 2.147 35.390 1.00 92.56 107 LYS A CA 1
ATOM 837 C C . LYS A 1 107 ? -0.920 0.959 36.124 1.00 92.56 107 LYS A C 1
ATOM 839 O O . LYS A 1 107 ? -0.460 0.623 37.218 1.00 92.56 107 LYS A O 1
ATOM 844 N N . LEU A 1 108 ? -1.934 0.323 35.535 1.00 90.88 108 LEU A N 1
ATOM 845 C CA . LEU A 1 108 ? -2.559 -0.884 36.083 1.00 90.88 108 LEU A CA 1
ATOM 846 C C . LEU A 1 108 ? -1.550 -2.036 36.166 1.00 90.88 108 LEU A C 1
ATOM 848 O O . LEU A 1 108 ? -1.427 -2.651 37.225 1.00 90.88 108 LEU A O 1
ATOM 852 N N . ASP A 1 109 ? -0.749 -2.232 35.118 1.00 87.62 109 ASP A N 1
ATOM 853 C CA . ASP A 1 109 ? 0.335 -3.216 35.083 1.00 87.62 109 ASP A CA 1
ATOM 854 C C . ASP A 1 109 ? 1.366 -2.995 36.198 1.00 87.62 109 ASP A C 1
ATOM 856 O O . ASP A 1 109 ? 1.692 -3.901 36.966 1.00 87.62 109 ASP A O 1
ATOM 860 N N . ALA A 1 110 ? 1.850 -1.759 36.353 1.00 83.62 110 ALA A N 1
ATOM 861 C CA . ALA A 1 110 ? 2.807 -1.413 37.401 1.00 83.62 110 ALA A CA 1
ATOM 862 C C . ALA A 1 110 ? 2.222 -1.587 38.816 1.00 83.62 110 ALA A C 1
ATOM 864 O O . ALA A 1 110 ? 2.930 -1.995 39.744 1.00 83.62 110 ALA A O 1
ATOM 865 N N . GLY A 1 111 ? 0.933 -1.282 38.990 1.00 74.50 111 GLY A N 1
ATOM 866 C CA . GLY A 1 111 ? 0.200 -1.507 40.233 1.00 74.50 111 GLY A CA 1
ATOM 867 C C . GLY A 1 111 ? 0.069 -2.990 40.585 1.00 74.50 111 GLY A C 1
ATOM 868 O O . GLY A 1 111 ? 0.214 -3.351 41.755 1.00 74.50 111 GLY A O 1
ATOM 869 N N . ASP A 1 112 ? -0.136 -3.851 39.588 1.00 65.44 112 ASP A N 1
ATOM 870 C CA . ASP A 1 112 ? -0.280 -5.297 39.774 1.00 65.44 112 ASP A CA 1
ATOM 871 C C . ASP A 1 112 ? 1.066 -6.019 39.961 1.00 65.44 112 ASP A C 1
ATOM 873 O O . ASP A 1 112 ? 1.173 -6.963 40.746 1.00 65.44 112 ASP A O 1
ATOM 877 N N . ARG A 1 113 ? 2.159 -5.500 39.380 1.00 59.41 113 ARG A N 1
ATOM 878 C CA . ARG A 1 113 ? 3.529 -5.967 39.684 1.00 59.41 113 ARG A CA 1
ATOM 879 C C . ARG A 1 113 ? 3.880 -5.809 41.163 1.00 59.41 113 ARG A C 1
ATOM 881 O O . ARG A 1 113 ? 4.513 -6.691 41.741 1.00 59.41 113 ARG A O 1
ATOM 888 N N . LYS A 1 114 ? 3.413 -4.735 41.817 1.00 59.81 114 LYS A N 1
ATOM 889 C CA . LYS A 1 114 ? 3.535 -4.578 43.282 1.00 59.81 114 LYS A CA 1
ATOM 890 C C . LYS A 1 114 ? 2.728 -5.634 44.057 1.00 59.81 114 LYS A C 1
ATOM 892 O O . LYS A 1 114 ? 3.032 -5.885 45.220 1.00 59.81 114 LYS A O 1
ATOM 897 N N . ARG A 1 115 ? 1.737 -6.272 43.420 1.00 55.78 115 ARG A N 1
ATOM 898 C CA . ARG A 1 115 ? 0.885 -7.353 43.953 1.00 55.78 115 ARG A CA 1
ATOM 899 C C . ARG A 1 115 ? 1.310 -8.769 43.514 1.00 55.78 115 ARG A C 1
ATOM 901 O O . ARG A 1 115 ? 0.643 -9.723 43.900 1.00 55.78 115 ARG A O 1
ATOM 908 N N . LYS A 1 116 ? 2.448 -8.928 42.817 1.00 53.28 116 LYS A N 1
ATOM 909 C CA . LYS A 1 116 ? 2.983 -10.194 42.255 1.00 53.28 116 LYS A CA 1
ATOM 910 C C . LYS A 1 116 ? 2.168 -10.807 41.092 1.00 53.28 116 LYS A C 1
ATOM 912 O O . LYS A 1 116 ? 2.204 -12.023 40.916 1.00 53.28 116 LYS A O 1
ATOM 917 N N . GLY A 1 117 ? 1.465 -10.004 40.291 1.00 55.75 117 GLY A N 1
ATOM 918 C CA . GLY A 1 117 ? 0.857 -10.465 39.032 1.00 55.75 117 GLY A CA 1
ATOM 919 C C . GLY A 1 117 ? 1.864 -10.559 37.866 1.00 55.75 117 GLY A C 1
ATOM 920 O O . GLY A 1 117 ? 2.899 -9.882 37.904 1.00 55.75 117 GLY A O 1
ATOM 921 N N . PRO A 1 118 ? 1.608 -11.389 36.831 1.00 56.16 118 PRO A N 1
ATOM 922 C CA . PRO A 1 118 ? 2.334 -11.299 35.563 1.00 56.16 118 PRO A CA 1
ATOM 923 C C . PRO A 1 118 ? 2.055 -9.937 34.907 1.00 56.16 118 PRO A C 1
ATOM 925 O O . PRO A 1 118 ? 0.966 -9.393 35.066 1.00 56.16 118 PRO A O 1
ATOM 928 N N . GLY A 1 119 ? 3.033 -9.383 34.179 1.00 80.56 119 GLY A N 1
ATOM 929 C CA . GLY A 1 119 ? 2.834 -8.123 33.449 1.00 80.56 119 GLY A CA 1
ATOM 930 C C . GLY A 1 119 ? 1.794 -8.250 32.320 1.00 80.56 119 GLY A C 1
ATOM 931 O O . GLY A 1 119 ? 1.184 -9.296 32.169 1.00 80.56 119 GLY A O 1
ATOM 932 N N . CYS A 1 120 ? 1.643 -7.260 31.446 1.00 90.12 120 CYS A N 1
ATOM 933 C CA . CYS A 1 120 ? 0.807 -7.352 30.242 1.00 90.12 120 CYS A CA 1
ATOM 934 C C . CYS A 1 120 ? 1.616 -7.170 28.953 1.00 90.12 120 CYS A C 1
ATOM 936 O O . CYS A 1 120 ? 2.755 -6.697 28.970 1.00 90.12 120 CYS A O 1
ATOM 938 N N . ASP A 1 121 ? 1.031 -7.601 27.838 1.00 94.38 121 ASP A N 1
ATOM 939 C CA . ASP A 1 121 ? 1.471 -7.252 26.490 1.00 94.38 121 ASP A CA 1
ATOM 940 C C . ASP A 1 121 ? 0.519 -6.188 25.933 1.00 94.38 121 ASP A C 1
ATOM 942 O O . ASP A 1 121 ? -0.699 -6.352 26.002 1.00 94.38 121 ASP A O 1
ATOM 946 N N . ILE A 1 122 ? 1.058 -5.097 25.389 1.00 94.69 122 ILE A N 1
ATOM 947 C CA . ILE A 1 122 ? 0.275 -4.026 24.763 1.00 94.69 122 ILE A CA 1
ATOM 948 C C . ILE A 1 122 ? 0.830 -3.800 23.363 1.00 94.69 122 ILE A C 1
ATOM 950 O O . ILE A 1 122 ? 2.005 -3.477 23.215 1.00 94.69 122 ILE A O 1
ATOM 954 N N . GLU A 1 123 ? -0.028 -3.945 22.360 1.00 95.00 123 GLU A N 1
ATOM 955 C CA . GLU A 1 123 ? 0.261 -3.631 20.964 1.00 95.00 123 GLU A CA 1
ATOM 956 C C . GLU A 1 123 ? -0.604 -2.452 20.500 1.00 95.00 123 GLU A C 1
ATOM 958 O O . GLU A 1 123 ? -1.729 -2.260 20.978 1.00 95.00 123 GLU A O 1
ATOM 963 N N . ARG A 1 124 ? -0.078 -1.645 19.574 1.00 93.44 124 ARG A N 1
ATOM 964 C CA . ARG A 1 124 ? -0.723 -0.417 19.089 1.00 93.44 124 ARG A CA 1
ATOM 965 C C . ARG A 1 124 ? -0.992 -0.538 17.599 1.00 93.44 124 ARG A C 1
ATOM 967 O O . ARG A 1 124 ? -0.075 -0.845 16.839 1.00 93.44 124 ARG A O 1
ATOM 974 N N . LEU A 1 125 ? -2.207 -0.228 17.158 1.00 91.38 125 LEU A N 1
ATOM 975 C CA . LEU A 1 125 ? -2.565 -0.213 15.739 1.00 91.38 125 LEU A CA 1
ATOM 976 C C . LEU A 1 125 ? -3.211 1.119 15.360 1.00 91.38 125 LEU A C 1
ATOM 978 O O . LEU A 1 125 ? -4.425 1.301 15.471 1.00 91.38 125 LEU A O 1
ATOM 982 N N . PHE A 1 126 ? -2.367 2.058 14.934 1.00 88.94 126 PHE A N 1
ATOM 983 C CA . PHE A 1 126 ? -2.743 3.430 14.592 1.00 88.94 126 PHE A CA 1
ATOM 984 C C . PHE A 1 126 ? -2.452 3.733 13.114 1.00 88.94 126 PHE A C 1
ATOM 986 O O . PHE A 1 126 ? -1.642 3.057 12.472 1.00 88.94 126 PHE A O 1
ATOM 993 N N . GLY A 1 127 ? -3.119 4.760 12.580 1.00 82.75 127 GLY A N 1
ATOM 994 C CA . GLY A 1 127 ? -2.768 5.367 11.291 1.00 82.75 127 GLY A CA 1
ATOM 995 C C . GLY A 1 127 ? -1.442 6.139 11.358 1.00 82.75 127 GLY A C 1
ATOM 996 O O . GLY A 1 127 ? -0.831 6.216 12.424 1.00 82.75 127 GLY A O 1
ATOM 997 N N . ALA A 1 128 ? -1.004 6.706 10.226 1.00 86.50 128 ALA A N 1
ATOM 998 C CA . ALA A 1 128 ? 0.213 7.531 10.139 1.00 86.50 128 ALA A CA 1
ATOM 999 C C . ALA A 1 128 ? 1.483 6.844 10.689 1.00 86.50 128 ALA A C 1
ATOM 1001 O O . ALA A 1 128 ? 2.305 7.448 11.379 1.00 86.50 128 ALA A O 1
ATOM 1002 N N . ARG A 1 129 ? 1.615 5.544 10.404 1.00 91.12 129 ARG A N 1
ATOM 1003 C CA . ARG A 1 129 ? 2.744 4.698 10.801 1.00 91.12 129 ARG A CA 1
ATOM 1004 C C . ARG A 1 129 ? 3.581 4.330 9.580 1.00 91.12 129 ARG A C 1
ATOM 1006 O O . ARG A 1 129 ? 3.010 3.985 8.542 1.00 91.12 129 ARG A O 1
ATOM 1013 N N . ARG A 1 130 ? 4.908 4.326 9.735 1.00 94.50 130 ARG A N 1
ATOM 1014 C CA . ARG A 1 130 ? 5.835 3.818 8.717 1.00 94.50 130 ARG A CA 1
ATOM 1015 C C . ARG A 1 130 ? 5.578 2.337 8.423 1.00 94.50 130 ARG A C 1
ATOM 1017 O O . ARG A 1 130 ? 5.383 1.530 9.333 1.00 94.50 130 ARG A O 1
ATOM 1024 N N . GLN A 1 131 ? 5.573 1.967 7.145 1.00 92.06 131 GLN A N 1
ATOM 1025 C CA . GLN A 1 131 ? 5.166 0.627 6.716 1.00 92.06 131 GLN A CA 1
ATOM 1026 C C . GLN A 1 131 ? 6.010 -0.506 7.341 1.00 92.06 131 GLN A C 1
ATOM 1028 O O . GLN A 1 131 ? 5.442 -1.528 7.715 1.00 92.06 131 GLN A O 1
ATOM 1033 N N . ARG A 1 132 ? 7.320 -0.330 7.569 1.00 91.50 132 ARG A N 1
ATOM 1034 C CA . ARG A 1 132 ? 8.149 -1.342 8.258 1.00 91.50 132 ARG A CA 1
ATOM 1035 C C . ARG A 1 132 ? 7.635 -1.678 9.660 1.00 91.50 132 ARG A C 1
ATOM 1037 O O . ARG A 1 132 ? 7.537 -2.847 10.027 1.00 91.50 132 ARG A O 1
ATOM 1044 N N . GLU A 1 133 ? 7.297 -0.675 10.463 1.00 93.12 133 GLU A N 1
ATOM 1045 C CA . GLU A 1 133 ? 6.742 -0.893 11.802 1.00 93.12 133 GLU A CA 1
ATOM 1046 C C . GLU A 1 133 ? 5.312 -1.424 11.736 1.00 93.12 133 GLU A C 1
ATOM 1048 O O . GLU A 1 133 ? 4.882 -2.138 12.641 1.00 93.12 133 GLU A O 1
ATOM 1053 N N . ARG A 1 134 ? 4.572 -1.132 10.659 1.00 90.69 134 ARG A N 1
ATOM 1054 C CA . ARG A 1 134 ? 3.273 -1.766 10.400 1.00 90.69 134 ARG A CA 1
ATOM 1055 C C . ARG A 1 134 ? 3.434 -3.274 10.189 1.00 90.69 134 ARG A C 1
ATOM 1057 O O . ARG A 1 134 ? 2.675 -4.035 10.788 1.00 90.69 134 ARG A O 1
ATOM 1064 N N . ASP A 1 135 ? 4.441 -3.702 9.431 1.00 90.19 135 ASP A N 1
ATOM 1065 C CA . ASP A 1 135 ? 4.739 -5.122 9.213 1.00 90.19 135 ASP A CA 1
ATOM 1066 C C . ASP A 1 135 ? 5.184 -5.807 10.521 1.00 90.19 135 ASP A C 1
ATOM 1068 O O . ASP A 1 135 ? 4.648 -6.855 10.889 1.00 90.19 135 ASP A O 1
ATOM 1072 N N . ARG A 1 136 ? 6.071 -5.167 11.303 1.00 91.31 136 ARG A N 1
ATOM 1073 C CA . ARG A 1 136 ? 6.481 -5.656 12.638 1.00 91.31 136 ARG A CA 1
ATOM 1074 C C . ARG A 1 136 ? 5.292 -5.795 13.595 1.00 91.31 136 ARG A C 1
ATOM 1076 O O . ARG A 1 136 ? 5.189 -6.796 14.305 1.00 91.31 136 ARG A O 1
ATOM 1083 N N . ALA A 1 137 ? 4.381 -4.823 13.602 1.00 91.25 137 ALA A N 1
ATOM 1084 C CA . ALA A 1 137 ? 3.164 -4.891 14.405 1.00 91.25 137 ALA A CA 1
ATOM 1085 C C . ALA A 1 137 ? 2.266 -6.054 13.960 1.00 91.25 137 ALA A C 1
ATOM 1087 O O . ALA A 1 137 ? 1.729 -6.766 14.806 1.00 91.25 137 ALA A O 1
ATOM 1088 N N . ALA A 1 138 ? 2.144 -6.316 12.654 1.00 90.94 138 ALA A N 1
ATOM 1089 C CA . ALA A 1 138 ? 1.397 -7.469 12.153 1.00 90.94 138 ALA A CA 1
ATOM 1090 C C . ALA A 1 138 ? 1.990 -8.799 12.651 1.00 90.94 138 ALA A C 1
ATOM 1092 O O . ALA A 1 138 ? 1.243 -9.684 13.074 1.00 90.94 138 ALA A O 1
ATOM 1093 N N . ASP A 1 139 ? 3.316 -8.936 12.674 1.00 92.38 139 ASP A N 1
ATOM 1094 C CA . ASP A 1 139 ? 3.976 -10.127 13.218 1.00 92.38 139 ASP A CA 1
ATOM 1095 C C . ASP A 1 139 ? 3.811 -10.248 14.736 1.00 92.38 139 ASP A C 1
ATOM 1097 O O . ASP A 1 139 ? 3.556 -11.341 15.251 1.00 92.38 139 ASP A O 1
ATOM 1101 N N . ARG A 1 140 ? 3.854 -9.128 15.466 1.00 93.06 140 ARG A N 1
ATOM 1102 C CA . ARG A 1 140 ? 3.571 -9.121 16.905 1.00 93.06 140 ARG A CA 1
ATOM 1103 C C . ARG A 1 140 ? 2.126 -9.526 17.202 1.00 93.06 140 ARG A C 1
ATOM 1105 O O . ARG A 1 140 ? 1.894 -10.315 18.116 1.00 93.06 140 ARG A O 1
ATOM 1112 N N . LEU A 1 141 ? 1.165 -9.077 16.396 1.00 94.50 141 LEU A N 1
ATOM 1113 C CA . LEU A 1 141 ? -0.236 -9.489 16.497 1.00 94.50 141 LEU A CA 1
ATOM 1114 C C . LEU A 1 141 ? -0.435 -10.982 16.211 1.00 94.50 141 LEU A C 1
ATOM 1116 O O . LEU A 1 141 ? -1.236 -11.619 16.900 1.00 94.50 141 LEU A O 1
ATOM 1120 N N . LYS A 1 142 ? 0.306 -11.563 15.257 1.00 94.69 142 LYS A N 1
ATOM 1121 C CA . LYS A 1 142 ? 0.328 -13.022 15.046 1.00 94.69 142 LYS A CA 1
ATOM 1122 C C . LYS A 1 142 ? 0.873 -13.748 16.276 1.00 94.69 142 LYS A C 1
ATOM 1124 O O . LYS A 1 142 ? 0.244 -14.684 16.757 1.00 94.69 142 LYS A O 1
ATOM 1129 N N . ALA A 1 143 ? 1.995 -13.289 16.836 1.00 94.00 143 ALA A N 1
ATOM 1130 C CA . ALA A 1 143 ? 2.603 -13.903 18.020 1.00 94.00 143 ALA A CA 1
ATOM 1131 C C . ALA A 1 143 ? 1.668 -13.881 19.247 1.00 94.00 143 ALA A C 1
ATOM 1133 O O . ALA A 1 143 ? 1.586 -14.856 19.994 1.00 94.00 143 ALA A O 1
ATOM 1134 N N . LEU A 1 144 ? 0.918 -12.789 19.423 1.00 94.44 144 LEU A N 1
ATOM 1135 C CA . LEU A 1 144 ? -0.087 -12.637 20.481 1.00 94.44 144 LEU A CA 1
ATOM 1136 C C . LEU A 1 144 ? -1.409 -13.379 20.187 1.00 94.44 144 LEU A C 1
ATOM 1138 O O . LEU A 1 144 ? -2.312 -13.393 21.026 1.00 94.44 144 LEU A O 1
ATOM 1142 N N . GLY A 1 145 ? -1.547 -13.999 19.011 1.00 94.38 145 GLY A N 1
ATOM 1143 C CA . GLY A 1 145 ? -2.740 -14.744 18.609 1.00 94.38 145 GLY A CA 1
ATOM 1144 C C . GLY A 1 145 ? -3.951 -13.864 18.289 1.00 94.38 145 GLY A C 1
ATOM 1145 O O . GLY A 1 145 ? -5.078 -14.344 18.374 1.00 94.38 145 GLY A O 1
ATOM 1146 N N . PHE A 1 146 ? -3.741 -12.582 17.961 1.00 95.31 146 PHE A N 1
ATOM 1147 C CA . PHE A 1 146 ? -4.786 -11.718 17.397 1.00 95.31 146 PHE A CA 1
ATOM 1148 C C . PHE A 1 146 ? -5.005 -11.992 15.904 1.00 95.31 146 PHE A C 1
ATOM 1150 O O . PHE A 1 146 ? -6.096 -11.738 15.410 1.00 95.31 146 PHE A O 1
ATOM 1157 N N . ILE A 1 147 ? -3.992 -12.494 15.189 1.00 94.12 147 ILE A N 1
ATOM 1158 C CA . ILE A 1 147 ? -4.051 -12.874 13.767 1.00 94.12 147 ILE A CA 1
ATOM 1159 C C . ILE A 1 147 ? -3.610 -14.334 13.645 1.00 94.12 147 ILE A C 1
ATOM 1161 O O . ILE A 1 147 ? -2.661 -14.746 14.306 1.00 94.12 147 ILE A O 1
ATOM 1165 N N . GLY A 1 148 ? -4.253 -15.116 12.773 1.00 90.06 148 GLY A N 1
ATOM 1166 C CA . GLY A 1 148 ? -3.946 -16.549 12.666 1.00 90.06 148 GLY A CA 1
ATOM 1167 C C . GLY A 1 148 ? -4.403 -17.321 13.908 1.00 90.06 148 GLY A C 1
ATOM 1168 O O . GLY A 1 148 ? -5.274 -16.841 14.630 1.00 90.06 148 GLY A O 1
ATOM 1169 N N . GLU A 1 149 ? -3.911 -18.536 14.123 1.00 87.31 149 GLU A N 1
ATOM 1170 C CA . GLU A 1 149 ? -4.389 -19.427 15.191 1.00 87.31 149 GLU A CA 1
ATOM 1171 C C . GLU A 1 149 ? -4.221 -18.834 16.602 1.00 87.31 149 GLU A C 1
ATOM 1173 O O . GLU A 1 149 ? -3.249 -18.140 16.901 1.00 87.31 149 GLU A O 1
ATOM 1178 N N . LYS A 1 150 ? -5.182 -19.108 17.496 1.00 88.44 150 LYS A N 1
ATOM 1179 C CA . LYS A 1 150 ? -5.139 -18.601 18.874 1.00 88.44 150 LYS A CA 1
ATOM 1180 C C . LYS A 1 150 ? -4.057 -19.327 19.679 1.00 88.44 150 LYS A C 1
ATOM 1182 O O . LYS A 1 150 ? -4.140 -20.532 19.891 1.00 88.44 150 LYS A O 1
ATOM 1187 N N . THR A 1 151 ? -3.089 -18.578 20.203 1.00 87.31 151 THR A N 1
ATOM 1188 C CA . THR A 1 151 ? -1.974 -19.096 21.019 1.00 87.31 151 THR A CA 1
ATOM 1189 C C . THR A 1 151 ? -2.246 -18.965 22.516 1.00 87.31 151 THR A C 1
ATOM 1191 O O . THR A 1 151 ? -2.795 -17.962 22.960 1.00 87.31 151 THR A O 1
ATOM 1194 N N . THR A 1 152 ? -1.873 -19.934 23.352 1.00 88.94 152 THR A N 1
ATOM 1195 C CA . THR A 1 152 ? -2.047 -19.782 24.808 1.00 88.94 152 THR A CA 1
ATOM 1196 C C . THR A 1 152 ? -1.244 -18.588 25.329 1.00 88.94 152 THR A C 1
ATOM 1198 O O . THR A 1 152 ? -0.031 -18.518 25.149 1.00 88.94 152 THR A O 1
ATOM 1201 N N . LEU A 1 153 ? -1.922 -17.651 25.993 1.00 91.38 153 LEU A N 1
ATOM 1202 C CA . LEU A 1 153 ? -1.295 -16.449 26.526 1.00 91.38 153 LEU A CA 1
ATOM 1203 C C . LEU A 1 153 ? -0.637 -16.714 27.884 1.00 91.38 153 LEU A C 1
ATOM 1205 O O . LEU A 1 153 ? -1.290 -17.178 28.818 1.00 91.38 153 LEU A O 1
ATOM 1209 N N . ALA A 1 154 ? 0.635 -16.334 28.016 1.00 89.69 154 ALA A N 1
ATOM 1210 C CA . ALA A 1 154 ? 1.341 -16.333 29.300 1.00 89.69 154 ALA A CA 1
ATOM 1211 C C . ALA A 1 154 ? 0.912 -15.176 30.217 1.00 89.69 154 ALA A C 1
ATOM 1213 O O . ALA A 1 154 ? 1.169 -15.212 31.417 1.00 89.69 154 ALA A O 1
ATOM 1214 N N . ARG A 1 155 ? 0.308 -14.131 29.641 1.00 92.00 155 ARG A N 1
ATOM 1215 C CA . ARG A 1 155 ? -0.107 -12.911 30.328 1.00 92.00 155 ARG A CA 1
ATOM 1216 C C . ARG A 1 155 ? -1.219 -12.191 29.544 1.00 92.00 155 ARG A C 1
ATOM 1218 O O . ARG A 1 155 ? -1.391 -12.507 28.367 1.00 92.00 155 ARG A O 1
ATOM 1225 N N . PRO A 1 156 ? -1.981 -11.253 30.135 1.00 94.62 156 PRO A N 1
ATOM 1226 C CA . PRO A 1 156 ? -3.026 -10.524 29.413 1.00 94.62 156 PRO A CA 1
ATOM 1227 C C . PRO A 1 156 ? -2.453 -9.753 28.217 1.00 94.62 156 PRO A C 1
ATOM 1229 O O . PRO A 1 156 ? -1.393 -9.136 28.342 1.00 94.62 156 PRO A O 1
ATOM 1232 N N . ALA A 1 157 ? -3.160 -9.765 27.083 1.00 96.69 157 ALA A N 1
ATOM 1233 C CA . ALA A 1 157 ? -2.734 -9.079 25.865 1.00 96.69 157 ALA A CA 1
ATOM 1234 C C . ALA A 1 157 ? -3.777 -8.045 25.427 1.00 96.69 157 ALA A C 1
ATOM 1236 O O . ALA A 1 157 ? -4.959 -8.363 25.272 1.00 96.69 157 ALA A O 1
ATOM 1237 N N . PHE A 1 158 ? -3.327 -6.818 25.193 1.00 97.94 158 PHE A N 1
ATOM 1238 C CA . PHE A 1 158 ? -4.149 -5.697 24.762 1.00 97.94 158 PHE A CA 1
ATOM 1239 C C . PHE A 1 158 ? -3.735 -5.243 23.370 1.00 97.94 158 PHE A C 1
ATOM 1241 O O . PHE A 1 158 ? -2.552 -5.047 23.102 1.00 97.94 158 PHE A O 1
ATOM 1248 N N . LEU A 1 159 ? -4.718 -5.022 22.504 1.00 97.44 159 LEU A N 1
ATOM 1249 C CA . LEU A 1 159 ? -4.532 -4.303 21.252 1.00 97.44 159 LEU A CA 1
ATOM 1250 C C . LEU A 1 159 ? -5.284 -2.982 21.345 1.00 97.44 159 LEU A C 1
ATOM 1252 O O . LEU A 1 159 ? -6.511 -2.989 21.350 1.00 97.44 159 LEU A O 1
ATOM 1256 N N . VAL A 1 160 ? -4.574 -1.860 21.411 1.00 97.06 160 VAL A N 1
ATOM 1257 C CA . VAL A 1 160 ? -5.200 -0.533 21.379 1.00 97.06 160 VAL A CA 1
ATOM 1258 C C . VAL A 1 160 ? -5.172 -0.018 19.945 1.00 97.06 160 VAL A C 1
ATOM 1260 O O . VAL A 1 160 ? -4.104 0.082 19.339 1.00 97.06 160 VAL A O 1
ATOM 1263 N N . ALA A 1 161 ? -6.341 0.282 19.385 1.00 95.50 161 ALA A N 1
ATOM 1264 C CA . ALA A 1 161 ? -6.497 0.616 17.976 1.00 95.50 161 ALA A CA 1
ATOM 1265 C C . ALA A 1 161 ? -7.379 1.851 17.755 1.00 95.50 161 ALA A C 1
ATOM 1267 O O . ALA A 1 161 ? -8.329 2.100 18.499 1.00 95.50 161 ALA A O 1
ATOM 1268 N N . THR A 1 162 ? -7.081 2.596 16.690 1.00 93.06 162 THR A N 1
ATOM 1269 C CA . THR A 1 162 ? -8.005 3.592 16.124 1.00 93.06 162 THR A CA 1
ATOM 1270 C C . THR A 1 162 ? -8.791 2.982 14.956 1.00 93.06 162 THR A C 1
ATOM 1272 O O . THR A 1 162 ? -8.952 1.759 14.888 1.00 93.06 162 THR A O 1
ATOM 1275 N N . SER A 1 163 ? -9.258 3.792 13.997 1.00 88.69 163 SER A N 1
ATOM 1276 C CA . SER A 1 163 ? -9.868 3.302 12.749 1.00 88.69 163 SER A CA 1
ATOM 1277 C C . SER A 1 163 ? -8.977 2.316 11.981 1.00 88.69 163 SER A C 1
ATOM 1279 O O . SER A 1 163 ? -9.487 1.463 11.260 1.00 88.69 163 SER A O 1
ATOM 1281 N N . ALA A 1 164 ? -7.657 2.351 12.193 1.00 88.19 164 ALA A N 1
ATOM 1282 C CA . ALA A 1 164 ? -6.711 1.408 11.595 1.00 88.19 164 ALA A CA 1
ATOM 1283 C C . ALA A 1 164 ? -6.973 -0.069 11.964 1.00 88.19 164 ALA A C 1
ATOM 1285 O O . ALA A 1 164 ? -6.560 -0.958 11.225 1.00 88.19 164 ALA A O 1
ATOM 1286 N N . GLY A 1 165 ? -7.665 -0.356 13.075 1.00 89.44 165 GLY A N 1
ATOM 1287 C CA . GLY A 1 165 ? -8.078 -1.721 13.429 1.00 89.44 165 GLY A CA 1
ATOM 1288 C C . GLY A 1 165 ? -9.417 -2.164 12.828 1.00 89.44 165 GLY A C 1
ATOM 1289 O O . GLY A 1 165 ? -9.807 -3.322 12.988 1.00 89.44 165 GLY A O 1
ATOM 1290 N N . GLU A 1 166 ? -10.148 -1.271 12.155 1.00 89.50 166 GLU A N 1
ATOM 1291 C CA . GLU A 1 166 ? -11.499 -1.543 11.650 1.00 89.50 166 GLU A CA 1
ATOM 1292 C C . GLU A 1 166 ? -11.479 -2.281 10.310 1.00 89.50 166 GLU A C 1
ATOM 1294 O O . GLU A 1 166 ? -12.301 -3.174 10.105 1.00 89.50 166 GLU A O 1
ATOM 1299 N N . VAL A 1 167 ? -10.529 -1.980 9.418 1.00 80.00 167 VAL A N 1
ATOM 1300 C CA . VAL A 1 167 ? -10.434 -2.525 8.049 1.00 80.00 167 VAL A CA 1
ATOM 1301 C C . VAL A 1 167 ? -8.989 -2.927 7.734 1.00 80.00 167 VAL A C 1
ATOM 1303 O O . VAL A 1 167 ? -8.048 -2.364 8.275 1.00 80.00 167 VAL A O 1
ATOM 1306 N N . GLY A 1 168 ? -8.803 -3.924 6.864 1.00 75.38 168 GLY A N 1
ATOM 1307 C CA . GLY A 1 168 ? -7.480 -4.290 6.339 1.00 75.38 168 GLY A CA 1
ATOM 1308 C C . GLY A 1 168 ? -6.657 -5.260 7.197 1.00 75.38 168 GLY A C 1
ATOM 1309 O O . GLY A 1 168 ? -5.591 -5.672 6.755 1.00 75.38 168 GLY A O 1
ATOM 1310 N N . VAL A 1 169 ? -7.148 -5.680 8.373 1.00 81.56 169 VAL A N 1
ATOM 1311 C CA . VAL A 1 169 ? -6.452 -6.641 9.253 1.00 81.56 169 VAL A CA 1
ATOM 1312 C C . VAL A 1 169 ? -7.404 -7.746 9.742 1.00 81.56 169 VAL A C 1
ATOM 1314 O O . VAL A 1 169 ? -8.524 -7.474 10.189 1.00 81.56 169 VAL A O 1
ATOM 1317 N N . ASP A 1 170 ? -6.977 -9.012 9.657 1.00 89.12 170 ASP A N 1
ATOM 1318 C CA . ASP A 1 170 ? -7.755 -10.191 10.083 1.00 89.12 170 ASP A CA 1
ATOM 1319 C C . ASP A 1 170 ? -7.626 -10.455 11.594 1.00 89.12 170 ASP A C 1
ATOM 1321 O O . ASP A 1 170 ? -7.026 -11.437 12.023 1.00 89.12 170 ASP A O 1
ATOM 1325 N N . ILE A 1 171 ? -8.159 -9.534 12.402 1.00 94.38 171 ILE A N 1
ATOM 1326 C CA . ILE A 1 171 ? -8.090 -9.598 13.870 1.00 94.38 171 ILE A CA 1
ATOM 1327 C C 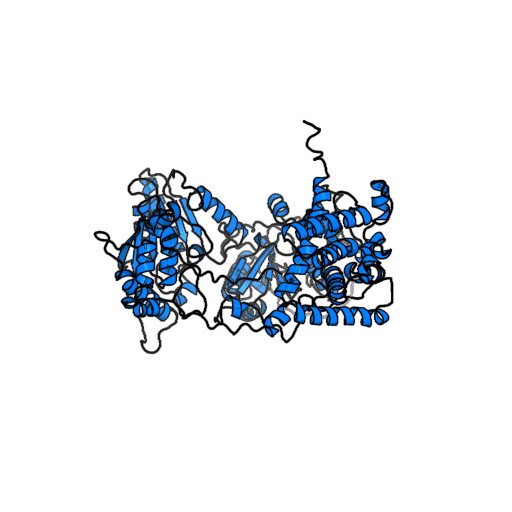. ILE A 1 171 ? -9.210 -10.479 14.451 1.00 94.38 171 ILE A C 1
ATOM 1329 O O . ILE A 1 171 ? -10.373 -10.353 14.053 1.00 94.38 171 ILE A O 1
ATOM 1333 N N . ASP A 1 172 ? -8.867 -11.310 15.440 1.00 95.56 172 ASP A N 1
ATOM 1334 C CA . ASP A 1 172 ? -9.779 -12.103 16.272 1.00 95.56 172 ASP A CA 1
ATOM 1335 C C . ASP A 1 172 ? -9.446 -11.982 17.777 1.00 95.56 172 ASP A C 1
ATOM 1337 O O . ASP A 1 172 ? -8.725 -12.798 18.353 1.00 95.56 172 ASP A O 1
ATOM 1341 N N . ALA A 1 173 ? -9.978 -10.944 18.429 1.00 97.06 173 ALA A N 1
ATOM 1342 C CA . ALA A 1 173 ? -9.874 -10.751 19.878 1.00 97.06 173 ALA A CA 1
ATOM 1343 C C . ALA A 1 173 ? -10.894 -11.605 20.661 1.00 97.06 173 ALA A C 1
ATOM 1345 O O . ALA A 1 173 ? -11.942 -11.980 20.135 1.00 97.06 173 ALA A O 1
ATOM 1346 N N . ASP A 1 174 ? -10.638 -11.875 21.944 1.00 97.38 174 ASP A N 1
ATOM 1347 C CA . ASP A 1 174 ? -11.590 -12.586 22.814 1.00 97.38 174 ASP A CA 1
ATOM 1348 C C . ASP A 1 174 ? -12.691 -11.653 23.335 1.00 97.38 174 ASP A C 1
ATOM 1350 O O . ASP A 1 174 ? -13.863 -12.025 23.365 1.00 97.38 174 ASP A O 1
ATOM 1354 N N . HIS A 1 175 ? -12.318 -10.427 23.710 1.00 98.19 175 HIS A N 1
ATOM 1355 C CA . HIS A 1 175 ? -13.238 -9.399 24.197 1.00 98.19 175 HIS A CA 1
ATOM 1356 C C . HIS A 1 175 ? -12.919 -8.040 23.569 1.00 98.19 175 HIS A C 1
ATOM 1358 O O . HIS A 1 175 ? -11.820 -7.822 23.054 1.00 98.19 175 HIS A O 1
ATOM 1364 N N . MET A 1 176 ? -13.881 -7.120 23.626 1.00 98.38 176 MET A N 1
ATOM 1365 C CA . MET A 1 176 ? -13.747 -5.777 23.067 1.00 98.38 176 MET A CA 1
ATOM 1366 C C . MET A 1 176 ? -14.210 -4.715 24.060 1.00 98.38 176 MET A C 1
ATOM 1368 O O . MET A 1 176 ? -15.275 -4.833 24.668 1.00 98.38 176 MET A O 1
ATOM 1372 N N . VAL A 1 177 ? -13.430 -3.645 24.158 1.00 98.62 177 VAL A N 1
ATOM 1373 C CA . VAL A 1 177 ? -13.836 -2.372 24.755 1.00 98.62 177 VAL A CA 1
ATOM 1374 C C . VAL A 1 177 ? -13.751 -1.306 23.669 1.00 98.62 177 VAL A C 1
ATOM 1376 O O . VAL A 1 177 ? -12.837 -1.324 22.854 1.00 98.62 177 VAL A O 1
ATOM 1379 N N . SER A 1 178 ? -14.720 -0.407 23.590 1.00 97.88 178 SER A N 1
ATOM 1380 C CA . SER A 1 178 ? -14.752 0.605 22.534 1.00 97.88 178 SER A CA 1
ATOM 1381 C C . SER A 1 178 ? -15.450 1.858 23.028 1.00 97.88 178 SER A C 1
ATOM 1383 O O . SER A 1 178 ? -16.375 1.763 23.831 1.00 97.88 178 SER A O 1
ATOM 1385 N N . ASP A 1 179 ? -15.075 3.018 22.508 1.00 95.50 179 ASP A N 1
ATOM 1386 C CA . ASP A 1 179 ? -16.008 4.139 22.436 1.00 95.50 179 ASP A CA 1
ATOM 1387 C C . ASP A 1 179 ? -17.044 3.923 21.324 1.00 95.50 179 ASP A C 1
ATOM 1389 O O . ASP A 1 179 ? -16.926 3.016 20.492 1.00 95.50 179 ASP A O 1
ATOM 1393 N N . LEU A 1 180 ? -18.108 4.717 21.340 1.00 95.19 180 LEU A N 1
ATOM 1394 C CA . LEU A 1 180 ? -19.155 4.655 20.330 1.00 95.19 180 LEU A CA 1
ATOM 1395 C C . LEU A 1 180 ? -18.674 5.267 19.002 1.00 95.19 180 LEU A C 1
ATOM 1397 O O . LEU A 1 180 ? -17.998 6.294 18.988 1.00 95.19 180 LEU A O 1
ATOM 1401 N N . ALA A 1 181 ? -19.048 4.655 17.881 1.00 94.88 181 ALA A N 1
ATOM 1402 C CA . ALA A 1 181 ? -18.742 5.121 16.529 1.00 94.88 181 ALA A CA 1
ATOM 1403 C C . ALA A 1 181 ? -19.999 5.029 15.639 1.00 94.88 181 ALA A C 1
ATOM 1405 O O . ALA A 1 181 ? -20.977 4.399 16.051 1.00 94.88 181 ALA A O 1
ATOM 1406 N N . PRO A 1 182 ? -19.999 5.625 14.431 1.00 94.81 182 PRO A N 1
ATOM 1407 C CA . PRO A 1 182 ? -21.050 5.401 13.438 1.00 94.81 182 PRO A CA 1
ATOM 1408 C C . PRO A 1 182 ? -21.317 3.910 13.179 1.00 94.81 182 PRO A C 1
ATOM 1410 O O . PRO A 1 182 ? -20.442 3.060 13.373 1.00 94.81 182 PRO A O 1
ATOM 1413 N N . TRP A 1 183 ? -22.535 3.593 12.744 1.00 94.94 183 TRP A N 1
ATOM 1414 C CA . TRP A 1 183 ? -23.065 2.238 12.584 1.00 94.94 183 TRP A CA 1
ATOM 1415 C C . TRP A 1 183 ? -22.116 1.306 11.822 1.00 94.94 183 TRP A C 1
ATOM 1417 O O . TRP A 1 183 ? -21.778 0.227 12.313 1.00 94.94 183 TRP A O 1
ATOM 1427 N N . GLU A 1 184 ? -21.642 1.722 10.651 1.00 92.50 184 GLU A N 1
ATOM 1428 C CA . GLU A 1 184 ? -20.769 0.926 9.794 1.00 92.50 184 GLU A CA 1
ATOM 1429 C C . GLU A 1 184 ? -19.434 0.606 10.475 1.00 92.50 184 GLU A C 1
ATOM 1431 O O . GLU A 1 184 ? -18.948 -0.526 10.400 1.00 92.50 184 GLU A O 1
ATOM 1436 N N . ARG A 1 185 ? -18.888 1.569 11.224 1.00 94.31 185 ARG A N 1
ATOM 1437 C CA . ARG A 1 185 ? -17.647 1.408 11.987 1.00 94.31 185 ARG A CA 1
ATOM 1438 C C . ARG A 1 185 ? -17.864 0.499 13.191 1.00 94.31 185 ARG A C 1
ATOM 1440 O O . ARG A 1 185 ? -17.035 -0.366 13.457 1.00 94.31 185 ARG A O 1
ATOM 1447 N N . MET A 1 186 ? -19.006 0.602 13.874 1.00 96.19 186 MET A N 1
ATOM 1448 C CA . MET A 1 186 ? -19.364 -0.324 14.955 1.00 96.19 186 MET A CA 1
ATOM 1449 C C . MET A 1 186 ? -19.503 -1.763 14.457 1.00 96.19 186 MET A C 1
ATOM 1451 O O . MET A 1 186 ? -18.952 -2.670 15.080 1.00 96.19 186 MET A O 1
ATOM 1455 N N . VAL A 1 187 ? -20.164 -1.987 13.317 1.00 95.12 187 VAL A N 1
ATOM 1456 C CA . VAL A 1 187 ? -20.257 -3.317 12.688 1.00 95.12 187 VAL A CA 1
ATOM 1457 C C . VAL A 1 187 ? -18.863 -3.864 12.363 1.00 95.12 187 VAL A C 1
ATOM 1459 O O . VAL A 1 187 ? -18.576 -5.030 12.644 1.00 95.12 187 VAL A O 1
ATOM 1462 N N . GLN A 1 188 ? -17.968 -3.024 11.834 1.00 93.94 188 GLN A N 1
ATOM 1463 C CA . GLN A 1 188 ? -16.582 -3.405 11.548 1.00 93.94 188 GLN A CA 1
ATOM 1464 C C . GLN A 1 188 ? -15.797 -3.758 12.819 1.00 93.94 188 GLN A C 1
ATOM 1466 O O . GLN A 1 188 ? -15.176 -4.821 12.852 1.00 93.94 188 GLN A O 1
ATOM 1471 N N . ARG A 1 189 ? -15.879 -2.945 13.884 1.00 96.38 189 ARG A N 1
ATOM 1472 C CA . ARG A 1 189 ? -15.253 -3.214 15.197 1.00 96.38 189 ARG A CA 1
ATOM 1473 C C . ARG A 1 189 ? -15.750 -4.524 15.805 1.00 96.38 189 ARG A C 1
ATOM 1475 O O . ARG A 1 189 ? -14.948 -5.377 16.182 1.00 96.38 189 ARG A O 1
ATOM 1482 N N . LEU A 1 190 ? -17.066 -4.746 15.800 1.00 96.38 190 LEU A N 1
ATOM 1483 C CA . LEU A 1 190 ? -17.692 -6.003 16.233 1.00 96.38 190 LEU A CA 1
ATOM 1484 C C . LEU A 1 190 ?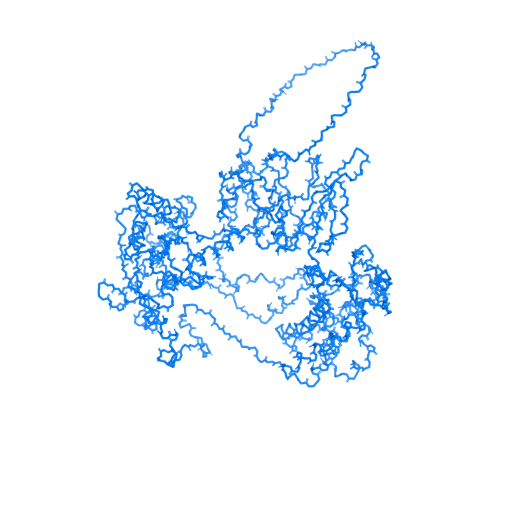 -17.231 -7.201 15.386 1.00 96.38 190 LEU A C 1
ATOM 1486 O O . LEU A 1 190 ? -17.222 -8.340 15.856 1.00 96.38 190 LEU A O 1
ATOM 1490 N N . GLY A 1 191 ? -16.815 -6.972 14.141 1.00 94.62 191 GLY A N 1
ATOM 1491 C CA . GLY A 1 191 ? -16.213 -7.969 13.256 1.00 94.62 191 GLY A CA 1
ATOM 1492 C C . GLY A 1 191 ? -14.792 -8.415 13.635 1.00 94.62 191 GLY A C 1
ATOM 1493 O O . GLY A 1 191 ? -14.307 -9.381 13.036 1.00 94.62 191 GLY A O 1
ATOM 1494 N N . ARG A 1 192 ? -14.144 -7.750 14.607 1.00 95.19 192 ARG A N 1
ATOM 1495 C CA . ARG A 1 192 ? -12.774 -8.024 15.101 1.00 95.19 192 ARG A CA 1
ATOM 1496 C C . ARG A 1 192 ? -12.728 -8.791 16.424 1.00 95.19 192 ARG A C 1
ATOM 1498 O O . ARG A 1 192 ? -11.648 -9.078 16.933 1.00 95.19 192 ARG A O 1
ATOM 1505 N N . VAL A 1 193 ? -13.889 -9.123 16.985 1.00 95.69 193 VAL A N 1
ATOM 1506 C CA . VAL A 1 193 ? -14.022 -9.851 18.252 1.00 95.69 193 VAL A CA 1
ATOM 1507 C C . VAL A 1 193 ? -14.788 -11.151 18.038 1.00 95.69 193 VAL A C 1
ATOM 1509 O O . VAL A 1 193 ? -15.829 -11.158 17.375 1.00 95.69 193 VAL A O 1
ATOM 1512 N N . ASN A 1 194 ? -14.254 -12.252 18.574 1.00 96.06 194 ASN A N 1
ATOM 1513 C CA . ASN A 1 194 ? -14.741 -13.620 18.390 1.00 96.06 194 ASN A CA 1
ATOM 1514 C C . ASN A 1 194 ? -15.136 -13.897 16.931 1.00 96.06 194 ASN A C 1
ATOM 1516 O O . ASN A 1 194 ? -16.216 -14.398 16.622 1.00 96.06 194 ASN A O 1
ATOM 1520 N N . ARG A 1 195 ? -14.262 -13.496 16.010 1.00 93.44 195 ARG A N 1
ATOM 1521 C CA . ARG A 1 195 ? -14.477 -13.522 14.565 1.00 93.44 195 ARG A CA 1
ATOM 1522 C C . ARG A 1 195 ? -14.669 -14.945 14.048 1.00 93.44 195 ARG A C 1
ATOM 1524 O O . ARG A 1 195 ? -15.424 -15.149 13.099 1.00 93.44 195 ARG A O 1
ATOM 1531 N N . ARG A 1 196 ? -14.014 -15.925 14.677 1.00 92.88 196 ARG A N 1
ATOM 1532 C CA . ARG A 1 196 ? -14.106 -17.350 14.319 1.00 92.88 196 ARG A CA 1
ATOM 1533 C C . ARG A 1 196 ? -15.211 -18.120 15.041 1.00 92.88 196 ARG A C 1
ATOM 1535 O O . ARG A 1 196 ? -15.426 -19.284 14.714 1.00 92.88 196 ARG A O 1
ATOM 1542 N N . GLY A 1 197 ? -15.905 -17.502 15.999 1.00 93.12 197 GLY A N 1
ATOM 1543 C CA . GLY A 1 197 ? -16.951 -18.168 16.785 1.00 93.12 197 GLY A CA 1
ATOM 1544 C C . GLY A 1 197 ? -16.423 -19.293 17.682 1.00 93.12 197 GLY A C 1
ATOM 1545 O O . GLY A 1 197 ? -17.094 -20.302 17.871 1.00 93.12 197 GLY A O 1
ATOM 1546 N N . GLU A 1 198 ? -15.195 -19.163 18.187 1.00 91.50 198 GLU A N 1
ATOM 1547 C CA . GLU A 1 198 ? -14.520 -20.169 19.028 1.00 91.50 198 GLU A CA 1
ATOM 1548 C C . GLU A 1 198 ? -14.715 -19.943 20.531 1.00 91.50 198 GLU A C 1
ATOM 1550 O O . GLU A 1 198 ? -14.322 -20.783 21.337 1.00 91.50 198 GLU A O 1
ATOM 1555 N N . GLY A 1 199 ? -15.319 -18.823 20.924 1.00 91.62 199 GLY A N 1
ATOM 1556 C CA . GLY A 1 199 ? -15.608 -18.523 22.321 1.00 91.62 199 GLY A CA 1
ATOM 1557 C C . GLY A 1 199 ? -16.875 -17.699 22.505 1.00 91.62 199 GLY A C 1
ATOM 1558 O O . GLY A 1 199 ? -17.711 -17.594 21.607 1.00 91.62 199 GLY A O 1
ATOM 1559 N N . ASP A 1 200 ? -16.975 -17.084 23.679 1.00 94.12 200 ASP A N 1
ATOM 1560 C CA . ASP A 1 200 ? -18.050 -16.175 24.063 1.00 94.12 200 ASP A CA 1
ATOM 1561 C C . ASP A 1 200 ? -17.449 -14.791 24.326 1.00 94.12 200 ASP A C 1
ATOM 1563 O O . ASP A 1 200 ? -16.736 -14.600 25.315 1.00 94.12 200 ASP A O 1
ATOM 1567 N N . ALA A 1 201 ? -17.729 -13.826 23.449 1.00 97.12 201 ALA A N 1
ATOM 1568 C CA . ALA A 1 201 ? -17.198 -12.478 23.597 1.00 97.12 201 ALA A CA 1
ATOM 1569 C C . ALA A 1 201 ? -18.050 -11.609 24.521 1.00 97.12 201 ALA A C 1
ATOM 1571 O O . ALA A 1 201 ? -19.281 -11.609 24.455 1.00 97.12 201 ALA A O 1
ATOM 1572 N N . GLU A 1 202 ? -17.350 -10.785 25.295 1.00 98.06 202 GLU A N 1
ATOM 1573 C CA . GLU A 1 202 ? -17.915 -9.642 26.012 1.00 98.06 202 GLU A CA 1
ATOM 1574 C C . GLU A 1 202 ? -17.519 -8.393 25.241 1.00 98.06 202 GLU A C 1
ATOM 1576 O O . GLU A 1 202 ? -16.345 -8.216 24.898 1.00 98.06 202 GLU A O 1
ATOM 1581 N N . VAL A 1 203 ? -18.501 -7.545 24.963 1.00 98.38 203 VAL A N 1
ATOM 1582 C CA . VAL A 1 203 ? -18.312 -6.296 24.241 1.00 98.38 203 VAL A CA 1
ATOM 1583 C C . VAL A 1 203 ? -18.883 -5.164 25.075 1.00 98.38 203 VAL A C 1
ATOM 1585 O O . VAL A 1 203 ? -20.071 -5.154 25.391 1.00 98.38 203 VAL A O 1
ATOM 1588 N N . VAL A 1 204 ? -18.039 -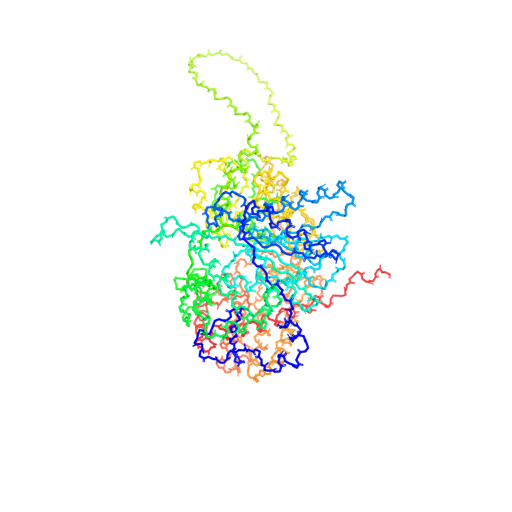4.198 25.421 1.00 98.50 204 VAL A N 1
ATOM 1589 C CA . VAL A 1 204 ? -18.435 -3.045 26.232 1.00 98.50 204 VAL A CA 1
ATOM 1590 C C . VAL A 1 204 ? -18.197 -1.777 25.438 1.00 98.50 204 VAL A C 1
ATOM 1592 O O . VAL A 1 204 ? -17.063 -1.485 25.057 1.00 98.50 204 VAL A O 1
ATOM 1595 N N . VAL A 1 205 ? -19.272 -1.037 25.188 1.00 98.19 205 VAL A N 1
ATOM 1596 C CA . VAL A 1 205 ? -19.232 0.209 24.426 1.00 98.19 205 VAL A CA 1
ATOM 1597 C C . VAL A 1 205 ? -19.556 1.372 25.347 1.00 98.19 205 VAL A C 1
ATOM 1599 O O . VAL A 1 205 ? -20.651 1.458 25.906 1.00 98.19 205 VAL A O 1
ATOM 1602 N N . PHE A 1 206 ? -18.585 2.261 25.504 1.00 97.25 206 PHE A N 1
ATOM 1603 C CA . PHE A 1 206 ? -18.727 3.487 26.266 1.00 97.25 206 PHE A CA 1
ATOM 1604 C C . PHE A 1 206 ? -19.359 4.585 25.415 1.00 97.25 206 PHE A C 1
ATOM 1606 O O . PHE A 1 206 ? -19.035 4.738 24.235 1.00 97.25 206 PHE A O 1
ATOM 1613 N N . TRP A 1 207 ? -20.257 5.358 26.017 1.00 94.50 207 TRP A N 1
ATOM 1614 C CA . TRP A 1 207 ? -20.945 6.461 25.356 1.00 94.50 207 TRP A CA 1
ATOM 1615 C C . TRP A 1 207 ? -21.077 7.667 26.286 1.00 94.50 207 TRP A C 1
ATOM 1617 O O . TRP A 1 207 ? -21.025 7.548 27.508 1.00 94.50 207 TRP A O 1
ATOM 1627 N N . SER A 1 208 ? -21.260 8.835 25.686 1.00 91.06 208 SER A N 1
ATOM 1628 C CA . SER A 1 208 ? -21.641 10.069 26.365 1.00 91.06 208 SER A CA 1
ATOM 1629 C C . SER A 1 208 ? -22.672 10.797 25.511 1.00 91.06 208 SER A C 1
ATOM 1631 O O . SER A 1 208 ? -22.676 10.665 24.283 1.00 91.06 208 SER A O 1
ATOM 1633 N N . GLU A 1 209 ? -23.582 11.529 26.149 1.00 90.38 209 GLU A N 1
ATOM 1634 C CA . GLU A 1 209 ? -24.545 12.341 25.410 1.00 90.38 209 GLU A CA 1
ATOM 1635 C C . GLU A 1 209 ? -23.822 13.532 24.746 1.00 90.38 209 GLU A C 1
ATOM 1637 O O . GLU A 1 209 ? -23.107 14.280 25.430 1.00 90.38 209 GLU A O 1
ATOM 1642 N N . PRO A 1 210 ? -23.958 13.718 23.418 1.00 88.88 210 PRO A N 1
ATOM 1643 C CA . PRO A 1 210 ? -23.259 14.779 22.706 1.00 88.88 210 PRO A CA 1
ATOM 1644 C C . PRO A 1 210 ? -23.777 16.157 23.133 1.00 88.88 210 PRO A C 1
ATOM 1646 O O . PRO A 1 210 ? -24.971 16.449 23.073 1.00 88.88 210 PRO A O 1
ATOM 1649 N N . LYS A 1 211 ? -22.856 17.040 23.531 1.00 86.56 211 LYS A N 1
ATOM 1650 C CA . LYS A 1 211 ? -23.164 18.430 23.891 1.00 86.56 211 LYS A CA 1
ATOM 1651 C C . LYS A 1 211 ? -23.025 19.317 22.660 1.00 86.56 211 LYS A C 1
ATOM 1653 O O . LYS A 1 211 ? -21.908 19.594 22.242 1.00 86.56 211 LYS A O 1
ATOM 1658 N N . VAL A 1 212 ? -24.152 19.771 22.118 1.00 86.75 212 VAL A N 1
ATOM 1659 C CA . VAL A 1 212 ? -24.198 20.665 20.951 1.00 86.75 212 VAL A CA 1
ATOM 1660 C C . VAL A 1 212 ? -24.398 22.104 21.414 1.00 86.75 212 VAL A C 1
ATOM 1662 O O . VAL A 1 212 ? -25.397 22.404 22.071 1.00 86.75 212 VAL A O 1
ATOM 1665 N N . LYS A 1 213 ? -23.462 22.998 21.079 1.00 85.94 213 LYS A N 1
ATOM 1666 C CA . LYS A 1 213 ? -23.536 24.422 21.445 1.00 85.94 213 LYS A CA 1
ATOM 1667 C C . LYS A 1 213 ? -24.607 25.169 20.655 1.00 85.94 213 LYS A C 1
ATOM 1669 O O . LYS A 1 213 ? -25.390 25.904 21.251 1.00 85.94 213 LYS A O 1
ATOM 1674 N N . ASN A 1 214 ? -24.639 24.977 19.336 1.00 87.25 214 ASN A N 1
ATOM 1675 C CA . ASN A 1 214 ? -25.638 25.547 18.436 1.00 87.25 214 ASN A CA 1
ATOM 1676 C C . ASN A 1 214 ? -26.288 24.424 17.619 1.00 87.25 214 ASN A C 1
ATOM 1678 O O . ASN A 1 214 ? -25.617 23.759 16.837 1.00 87.25 214 ASN A O 1
ATOM 1682 N N . LYS A 1 215 ? -27.591 24.194 17.814 1.00 83.31 215 LYS A N 1
ATOM 1683 C CA . LYS A 1 215 ? -28.312 23.106 17.133 1.00 83.31 215 LYS A CA 1
ATOM 1684 C C . LYS A 1 215 ? -28.518 23.360 15.642 1.00 83.31 215 LYS A C 1
ATOM 1686 O O . LYS A 1 215 ? -28.635 22.390 14.901 1.00 83.31 215 LYS A O 1
ATOM 1691 N N . ASP A 1 216 ? -28.558 24.623 15.228 1.00 85.94 216 ASP A N 1
ATOM 1692 C CA . ASP A 1 216 ? -28.777 24.996 13.829 1.00 85.94 216 ASP A CA 1
ATOM 1693 C C . ASP A 1 216 ? -27.475 24.942 13.014 1.00 85.94 216 ASP A C 1
ATOM 1695 O O . ASP A 1 216 ? -27.511 24.809 11.794 1.00 85.94 216 ASP A O 1
ATOM 1699 N N . GLU A 1 217 ? -26.324 24.999 13.690 1.00 86.69 217 GLU A N 1
ATOM 1700 C CA . GLU A 1 217 ? -24.997 24.994 13.069 1.00 86.69 217 GLU A CA 1
ATOM 1701 C C . GLU A 1 217 ? -23.990 24.214 13.940 1.00 86.69 217 GLU A C 1
ATOM 1703 O O . GLU A 1 217 ? -23.116 24.804 14.584 1.00 86.69 217 GLU A O 1
ATOM 1708 N N . PRO A 1 218 ? -24.140 22.878 14.036 1.00 86.06 218 PRO A N 1
ATOM 1709 C CA . PRO A 1 218 ? -23.203 22.041 14.770 1.00 86.06 218 PRO A CA 1
ATOM 1710 C C . PRO A 1 218 ? -21.861 21.971 14.037 1.00 86.06 218 PRO A C 1
ATOM 1712 O O . PRO A 1 218 ? -21.811 21.767 12.823 1.00 86.06 218 PRO A O 1
ATOM 1715 N N . THR A 1 219 ? -20.773 22.068 14.797 1.00 87.00 219 THR A N 1
ATOM 1716 C CA . THR A 1 219 ? -19.405 21.828 14.315 1.00 87.00 219 THR A CA 1
ATOM 1717 C C . THR A 1 219 ? -19.230 20.388 13.825 1.00 87.00 219 THR A C 1
ATOM 1719 O O . THR A 1 219 ? -19.951 19.489 14.259 1.00 87.00 219 THR A O 1
ATOM 1722 N N . ASP A 1 220 ? -18.222 20.120 12.993 1.00 82.25 220 ASP A N 1
ATOM 1723 C CA . ASP A 1 220 ? -17.946 18.765 12.483 1.00 82.25 220 ASP A CA 1
ATOM 1724 C C . ASP A 1 220 ? -17.760 17.731 13.604 1.00 82.25 220 ASP A C 1
ATOM 1726 O O . ASP A 1 220 ? -18.240 16.600 13.513 1.00 82.25 220 ASP A O 1
ATOM 1730 N N . ALA A 1 221 ? -17.109 18.126 14.703 1.00 83.31 221 ALA A N 1
ATOM 1731 C CA . ALA A 1 221 ? -16.941 17.280 15.881 1.00 83.31 221 ALA A CA 1
ATOM 1732 C C . ALA A 1 221 ? -18.291 16.948 16.544 1.00 83.31 221 ALA A C 1
ATOM 1734 O O . ALA A 1 221 ? -18.537 15.799 16.915 1.00 83.31 221 ALA A O 1
ATOM 1735 N N . GLU A 1 222 ? -19.189 17.932 16.660 1.00 89.31 222 GLU A N 1
ATOM 1736 C CA . GLU A 1 222 ? -20.543 17.740 17.194 1.00 89.31 222 GLU A CA 1
ATOM 1737 C C . GLU A 1 222 ? -21.394 16.871 16.259 1.00 89.31 222 GLU A C 1
ATOM 1739 O O . GLU A 1 222 ? -22.090 15.976 16.734 1.00 89.31 222 GLU A O 1
ATOM 1744 N N . GLN A 1 223 ? -21.297 17.063 14.939 1.00 88.50 223 GLN A N 1
ATOM 1745 C CA . GLN A 1 223 ? -21.981 16.229 13.946 1.00 88.50 223 GLN A CA 1
ATOM 1746 C C . GLN A 1 223 ? -21.522 14.768 14.019 1.00 88.50 223 GLN A C 1
ATOM 1748 O O . GLN A 1 223 ? -22.353 13.860 14.066 1.00 88.50 223 GLN A O 1
ATOM 1753 N N . ARG A 1 224 ? -20.208 14.525 14.105 1.00 87.75 224 ARG A N 1
ATOM 1754 C CA . ARG A 1 224 ? -19.635 13.179 14.291 1.00 87.75 224 ARG A CA 1
ATOM 1755 C C . ARG A 1 224 ? -20.101 12.540 15.599 1.00 87.75 224 ARG A C 1
ATOM 1757 O O . ARG A 1 224 ? -20.439 11.357 15.610 1.00 87.75 224 ARG A O 1
ATOM 1764 N N . ALA A 1 225 ? -20.153 13.308 16.688 1.00 89.31 225 ALA A N 1
ATOM 1765 C CA . ALA A 1 225 ? -20.627 12.822 17.981 1.00 89.31 225 ALA A CA 1
ATOM 1766 C C . ALA A 1 225 ? -22.128 12.480 17.958 1.00 89.31 225 ALA A C 1
ATOM 1768 O O . ALA A 1 225 ? -22.520 11.435 18.474 1.00 89.31 225 ALA A O 1
ATOM 1769 N N . LEU A 1 226 ? -22.961 13.307 17.313 1.00 91.50 226 LEU A N 1
ATOM 1770 C CA . LEU A 1 226 ? -24.385 13.028 17.088 1.00 91.50 226 LEU A CA 1
ATOM 1771 C C . LEU A 1 226 ? -24.591 11.759 16.250 1.00 91.50 226 LEU A C 1
ATOM 1773 O O . LEU A 1 226 ? -25.427 10.924 16.594 1.00 91.50 226 LEU A O 1
ATOM 1777 N N . LEU A 1 227 ? -23.806 11.598 15.182 1.00 91.62 227 LEU A N 1
ATOM 1778 C CA . LEU A 1 227 ? -23.842 10.429 14.305 1.00 91.62 227 LEU A CA 1
ATOM 1779 C C . LEU A 1 227 ? -23.466 9.145 15.058 1.00 91.62 227 LEU A C 1
ATOM 1781 O O . LEU A 1 227 ? -24.188 8.150 14.990 1.00 91.62 227 LEU A O 1
ATOM 1785 N N . ALA A 1 228 ? -22.371 9.175 15.824 1.00 92.06 228 ALA A N 1
ATOM 1786 C CA . ALA A 1 228 ? -21.977 8.061 16.680 1.00 92.06 228 ALA A CA 1
ATOM 1787 C C . ALA A 1 228 ? -23.064 7.755 17.721 1.00 92.06 228 ALA A C 1
ATOM 1789 O O . ALA A 1 228 ? -23.456 6.602 17.879 1.00 92.06 228 ALA A O 1
ATOM 1790 N N . PHE A 1 229 ? -23.619 8.778 18.378 1.00 94.12 229 PHE A N 1
ATOM 1791 C CA . PHE A 1 229 ? -24.699 8.618 19.353 1.00 94.12 229 PHE A CA 1
ATOM 1792 C C . PHE A 1 229 ? -25.951 7.962 18.751 1.00 94.12 229 PHE A C 1
ATOM 1794 O O . PHE A 1 229 ? -26.547 7.086 19.380 1.00 94.12 229 PHE A O 1
ATOM 1801 N N . ALA A 1 230 ? -26.310 8.285 17.505 1.00 95.00 230 ALA A N 1
ATOM 1802 C CA . ALA A 1 230 ? -27.410 7.627 16.800 1.00 95.00 230 ALA A CA 1
ATOM 1803 C C . ALA A 1 230 ? -27.181 6.113 16.605 1.00 95.00 230 ALA A C 1
ATOM 1805 O O . ALA A 1 230 ? -28.143 5.340 16.618 1.00 95.00 230 ALA A O 1
ATOM 1806 N N . ALA A 1 231 ? -25.925 5.659 16.500 1.00 94.94 231 ALA A N 1
ATOM 1807 C CA . ALA A 1 231 ? -25.603 4.235 16.393 1.00 94.94 231 ALA A CA 1
ATOM 1808 C C . ALA A 1 231 ? -25.971 3.445 17.653 1.00 94.94 231 ALA A C 1
ATOM 1810 O O . ALA A 1 231 ? -26.330 2.272 17.542 1.00 94.94 231 ALA A O 1
ATOM 1811 N N . LYS A 1 232 ? -25.960 4.074 18.838 1.00 95.25 232 LYS A N 1
ATOM 1812 C CA . LYS A 1 232 ? -26.454 3.443 20.072 1.00 95.25 232 LYS A CA 1
ATOM 1813 C C . LYS A 1 232 ? -27.923 3.051 19.925 1.00 95.25 232 LYS A C 1
ATOM 1815 O O . LYS A 1 232 ? -28.254 1.890 20.134 1.00 95.25 232 LYS A O 1
ATOM 1820 N N . ALA A 1 233 ? -28.773 3.984 19.493 1.00 91.50 233 ALA A N 1
ATOM 1821 C CA . ALA A 1 233 ? -30.201 3.725 19.305 1.00 91.50 233 ALA A CA 1
ATOM 1822 C C . ALA A 1 233 ? -30.461 2.630 18.254 1.00 91.50 233 ALA A C 1
ATOM 1824 O O . ALA A 1 233 ? -31.357 1.806 18.428 1.00 91.50 233 ALA A O 1
ATOM 1825 N N . ALA A 1 234 ? -29.661 2.587 17.182 1.00 93.25 234 ALA A N 1
ATOM 1826 C CA . ALA A 1 234 ? -29.740 1.515 16.191 1.00 93.25 234 ALA A CA 1
ATOM 1827 C C . ALA A 1 234 ? -29.350 0.150 16.790 1.00 93.25 234 ALA A C 1
ATOM 1829 O O . ALA A 1 234 ? -30.058 -0.833 16.593 1.00 93.25 234 ALA A O 1
ATOM 1830 N N . LEU A 1 235 ? -28.256 0.082 17.552 1.00 95.88 235 LEU A N 1
ATOM 1831 C CA . LEU A 1 235 ? -27.766 -1.153 18.171 1.00 95.88 235 LEU A CA 1
ATOM 1832 C C . LEU A 1 235 ? -28.652 -1.649 19.324 1.00 95.88 235 LEU A C 1
ATOM 1834 O O . LEU A 1 235 ? -28.719 -2.852 19.548 1.00 95.88 235 LEU A O 1
ATOM 1838 N N . GLU A 1 236 ? -29.364 -0.767 20.029 1.00 95.62 236 GLU A N 1
ATOM 1839 C CA . GLU A 1 236 ? -30.334 -1.143 21.073 1.00 95.62 236 GLU A CA 1
ATOM 1840 C C . GLU A 1 236 ? -31.539 -1.929 20.530 1.00 95.62 236 GLU A C 1
ATOM 1842 O O . GLU A 1 236 ? -32.239 -2.581 21.301 1.00 95.62 236 GLU A O 1
ATOM 1847 N N . ALA A 1 237 ? -31.753 -1.934 19.210 1.00 95.25 237 ALA A N 1
ATOM 1848 C CA . ALA A 1 237 ? -32.749 -2.781 18.556 1.00 95.25 237 ALA A CA 1
ATOM 1849 C C . ALA A 1 237 ? -32.293 -4.243 18.356 1.00 95.25 237 ALA A C 1
ATOM 1851 O O . ALA A 1 237 ? -33.052 -5.059 17.828 1.00 95.25 237 ALA A O 1
ATOM 1852 N N . LEU A 1 238 ? -31.060 -4.593 18.743 1.00 96.69 238 LEU A N 1
ATOM 1853 C CA . LEU A 1 238 ? -30.579 -5.973 18.691 1.00 96.69 238 LEU A CA 1
ATOM 1854 C C . LEU A 1 238 ? -31.353 -6.885 19.664 1.00 96.69 238 LEU A C 1
ATOM 1856 O O . LEU A 1 238 ? -31.836 -6.430 20.700 1.00 96.69 238 LEU A O 1
ATOM 1860 N N . PRO A 1 239 ? -31.459 -8.196 19.373 1.00 97.00 239 PRO A N 1
ATOM 1861 C CA . PRO A 1 239 ? -32.116 -9.139 20.270 1.00 97.00 239 PRO A CA 1
ATOM 1862 C C . PRO A 1 239 ? -31.437 -9.212 21.643 1.00 97.00 239 PRO A C 1
ATOM 1864 O O . PRO A 1 239 ? -30.212 -9.162 21.744 1.00 97.00 239 PRO A O 1
ATOM 1867 N N . ASN A 1 240 ? -32.225 -9.429 22.696 1.00 96.62 240 ASN A N 1
ATOM 1868 C CA . ASN A 1 240 ? -31.689 -9.644 24.039 1.00 96.62 240 ASN A CA 1
ATOM 1869 C C . ASN A 1 240 ? -30.926 -10.975 24.144 1.00 96.62 240 ASN A C 1
ATOM 1871 O O . ASN A 1 240 ? -31.375 -12.020 23.671 1.00 96.62 240 ASN A O 1
ATOM 1875 N N . ALA A 1 241 ? -29.810 -10.940 24.864 1.00 93.00 241 ALA A N 1
ATOM 1876 C CA . ALA A 1 241 ? -28.969 -12.064 25.253 1.00 93.00 241 ALA A CA 1
ATOM 1877 C C . ALA A 1 241 ? -28.719 -12.007 26.773 1.00 93.00 241 ALA A C 1
ATOM 1879 O O . ALA A 1 241 ? -27.618 -11.706 27.241 1.00 93.00 241 ALA A O 1
ATOM 1880 N N . GLY A 1 242 ? -29.771 -12.261 27.560 1.00 91.62 242 GLY A N 1
ATOM 1881 C CA . GLY A 1 242 ? -29.760 -12.045 29.011 1.00 91.62 242 GLY A CA 1
ATOM 1882 C C . GLY A 1 242 ? -29.811 -10.552 29.343 1.00 91.62 242 GLY A C 1
ATOM 1883 O O . GLY A 1 242 ? -30.718 -9.861 28.895 1.00 91.62 242 GLY A O 1
ATOM 1884 N N . GLU A 1 243 ? -28.831 -10.056 30.101 1.00 91.88 243 GLU A N 1
ATOM 1885 C CA . GLU A 1 243 ? -28.654 -8.621 30.414 1.00 91.88 243 GLU A CA 1
ATOM 1886 C C . GLU A 1 243 ? -27.847 -7.847 29.350 1.00 91.88 243 GLU A C 1
ATOM 1888 O O . GLU A 1 243 ? -27.435 -6.709 29.574 1.00 91.88 243 GLU A O 1
ATOM 1893 N N . ALA A 1 244 ? -27.530 -8.488 28.227 1.00 96.81 244 ALA A N 1
ATOM 1894 C CA . ALA A 1 244 ? -26.765 -7.917 27.123 1.00 96.81 244 ALA A CA 1
ATOM 1895 C C . ALA A 1 244 ? -27.557 -8.028 25.814 1.00 96.81 244 ALA A C 1
ATOM 1897 O O . ALA A 1 244 ? -28.624 -8.636 25.777 1.00 96.81 244 ALA A O 1
ATOM 1898 N N . LEU A 1 245 ? -27.012 -7.481 24.732 1.00 98.00 245 LEU A N 1
ATOM 1899 C CA . LEU A 1 245 ? -27.561 -7.588 23.379 1.00 98.00 245 LEU A CA 1
ATOM 1900 C C . LEU A 1 245 ? -26.749 -8.594 22.545 1.00 98.00 245 LEU A C 1
ATOM 1902 O O . LEU A 1 245 ? -25.528 -8.681 22.698 1.00 98.00 245 LEU A O 1
ATOM 1906 N N . ASP A 1 246 ? -27.409 -9.352 21.666 1.00 97.94 246 ASP A N 1
ATOM 1907 C CA . ASP A 1 246 ? -26.767 -10.260 20.707 1.00 97.94 246 ASP A CA 1
ATOM 1908 C C . ASP A 1 246 ? -26.191 -9.461 19.532 1.00 97.94 246 ASP A C 1
ATOM 1910 O O . ASP A 1 246 ? -26.912 -9.056 18.624 1.00 97.94 246 ASP A O 1
ATOM 1914 N N . ALA A 1 247 ? -24.874 -9.263 19.539 1.00 97.25 247 ALA A N 1
ATOM 1915 C CA . ALA A 1 247 ? -24.143 -8.590 18.471 1.00 97.25 247 ALA A CA 1
ATOM 1916 C C . ALA A 1 247 ? -23.490 -9.569 17.472 1.00 97.25 247 ALA A C 1
ATOM 1918 O O . ALA A 1 247 ? -22.516 -9.214 16.802 1.00 97.25 247 ALA A O 1
ATOM 1919 N N . SER A 1 248 ? -23.974 -10.814 17.376 1.00 96.06 248 SER A N 1
ATOM 1920 C CA . SER A 1 248 ? -23.491 -11.783 16.382 1.00 96.06 248 SER A CA 1
ATOM 1921 C C . SER A 1 248 ? -23.658 -11.260 14.944 1.00 96.06 248 SER A C 1
ATOM 1923 O O . SER A 1 248 ? -24.574 -10.478 14.668 1.00 96.06 248 SER A O 1
ATOM 1925 N N . PRO A 1 249 ? -22.820 -11.698 13.978 1.00 93.94 249 PRO A N 1
ATOM 1926 C CA . PRO A 1 249 ? -22.966 -11.281 12.581 1.00 93.94 249 PRO A CA 1
ATOM 1927 C C . PRO A 1 249 ? -24.362 -11.555 12.010 1.00 93.94 249 PRO A C 1
ATOM 1929 O O . PRO A 1 249 ? -24.882 -10.748 11.241 1.00 93.94 249 PRO A O 1
ATOM 1932 N N . ARG A 1 250 ? -25.004 -12.655 12.427 1.00 92.62 250 ARG A N 1
ATOM 1933 C CA . ARG A 1 250 ? -26.398 -12.956 12.086 1.00 92.62 250 ARG A CA 1
ATOM 1934 C C . ARG A 1 250 ? -27.371 -11.905 12.620 1.00 92.62 250 ARG A C 1
ATOM 1936 O O . ARG A 1 250 ? -28.240 -11.471 11.870 1.00 92.62 250 ARG A O 1
ATOM 1943 N N . ALA A 1 251 ? -27.261 -11.525 13.894 1.00 95.00 251 ALA A N 1
ATOM 1944 C CA . ALA A 1 251 ? -28.158 -10.547 14.508 1.00 95.00 251 ALA A CA 1
ATOM 1945 C C . ALA A 1 251 ? -28.010 -9.160 13.864 1.00 95.00 251 ALA A C 1
ATOM 1947 O O . ALA A 1 251 ? -29.011 -8.558 13.481 1.00 95.00 251 ALA A O 1
ATOM 1948 N N . LEU A 1 252 ? -26.769 -8.712 13.640 1.00 94.19 252 LEU A N 1
ATOM 1949 C CA . LEU A 1 252 ? -26.472 -7.453 12.946 1.00 94.19 252 LEU A CA 1
ATOM 1950 C C . LEU A 1 252 ? -27.026 -7.439 11.516 1.00 94.19 252 LEU A C 1
ATOM 1952 O O . LEU A 1 252 ? -27.648 -6.461 11.107 1.00 94.19 252 LEU A O 1
ATOM 1956 N N . ARG A 1 253 ? -26.844 -8.532 10.763 1.00 90.19 253 ARG A N 1
ATOM 1957 C CA . ARG A 1 253 ? -27.373 -8.651 9.399 1.00 90.19 253 ARG A CA 1
ATOM 1958 C C . ARG A 1 253 ? -28.901 -8.610 9.376 1.00 90.19 253 ARG A C 1
ATOM 1960 O O . ARG A 1 253 ? -29.465 -7.837 8.613 1.00 90.19 253 ARG A O 1
ATOM 1967 N N . ARG A 1 254 ? -29.568 -9.383 10.241 1.00 90.62 254 ARG A N 1
ATOM 1968 C CA . ARG A 1 254 ? -31.038 -9.378 10.345 1.00 90.62 254 ARG A CA 1
ATOM 1969 C C . ARG A 1 254 ? -31.584 -8.003 10.719 1.00 90.62 254 ARG A C 1
ATOM 1971 O O . ARG A 1 254 ? -32.634 -7.620 10.221 1.00 90.62 254 ARG A O 1
ATOM 1978 N N . LEU A 1 255 ? -30.880 -7.271 11.583 1.00 91.94 255 LEU A N 1
ATOM 1979 C CA . LEU A 1 255 ? -31.236 -5.901 11.937 1.00 91.94 255 LEU A CA 1
ATOM 1980 C C . LEU A 1 255 ? -31.100 -4.956 10.731 1.00 91.94 255 LEU A C 1
ATOM 1982 O O . LEU A 1 255 ? -32.017 -4.183 10.473 1.00 91.94 255 LEU A O 1
ATOM 1986 N N . ALA A 1 256 ? -30.009 -5.060 9.965 1.00 88.25 256 ALA A N 1
ATOM 1987 C CA . ALA A 1 256 ? -29.785 -4.256 8.759 1.00 88.25 256 ALA A CA 1
ATOM 1988 C C . ALA A 1 256 ? -30.789 -4.548 7.630 1.00 88.25 256 ALA A C 1
ATOM 1990 O O . ALA A 1 256 ? -31.189 -3.639 6.910 1.00 88.25 256 ALA A O 1
ATOM 1991 N N . GLU A 1 257 ? -31.210 -5.805 7.487 1.00 86.56 257 GLU A N 1
ATOM 1992 C CA . GLU A 1 257 ? -32.184 -6.250 6.481 1.00 86.56 257 GLU A CA 1
ATOM 1993 C C . GLU A 1 257 ? -33.641 -5.964 6.905 1.00 86.56 257 GLU A C 1
ATOM 1995 O O . GLU A 1 257 ? -34.558 -6.010 6.083 1.00 86.56 257 GLU A O 1
ATOM 2000 N N . ASN A 1 258 ? -33.880 -5.636 8.180 1.00 87.12 258 ASN A N 1
ATOM 2001 C CA . ASN A 1 258 ? -35.206 -5.290 8.676 1.00 87.12 258 ASN A CA 1
ATOM 2002 C C . ASN A 1 258 ? -35.541 -3.820 8.378 1.00 87.12 258 ASN A C 1
ATOM 2004 O O . ASN A 1 258 ? -35.101 -2.901 9.073 1.00 87.12 258 ASN A O 1
ATOM 2008 N N . GLY A 1 259 ? -36.416 -3.607 7.391 1.00 84.94 259 GLY A N 1
ATOM 2009 C CA . GLY A 1 259 ? -36.868 -2.278 6.966 1.00 84.94 259 GLY A CA 1
ATOM 2010 C C . GLY A 1 259 ? -37.444 -1.390 8.080 1.00 84.94 259 GLY A C 1
ATOM 2011 O O . GLY A 1 259 ? -37.394 -0.169 7.952 1.00 84.94 259 GLY A O 1
ATOM 2012 N N . ALA A 1 260 ? -37.917 -1.957 9.199 1.00 89.88 260 ALA A N 1
ATOM 2013 C CA . ALA A 1 260 ? -38.403 -1.183 10.347 1.00 89.88 260 ALA A CA 1
ATOM 2014 C C . ALA A 1 260 ? -37.309 -0.328 11.019 1.00 89.88 260 ALA A C 1
ATOM 2016 O O . ALA A 1 260 ? -37.620 0.690 11.635 1.00 89.88 260 ALA A O 1
ATOM 2017 N N . HIS A 1 261 ? -36.035 -0.712 10.886 1.00 89.56 261 HIS A N 1
ATOM 2018 C CA . HIS A 1 261 ? -34.894 -0.011 11.487 1.00 89.56 261 HIS A CA 1
ATOM 2019 C C . HIS A 1 261 ? -34.041 0.757 10.467 1.00 89.56 261 HIS A C 1
ATOM 2021 O O . HIS A 1 261 ? -33.070 1.410 10.853 1.00 89.56 261 HIS A O 1
ATOM 2027 N N . ALA A 1 262 ? -34.419 0.746 9.183 1.00 87.88 262 ALA A N 1
ATOM 2028 C CA . ALA A 1 262 ? -33.644 1.361 8.104 1.00 87.88 262 ALA A CA 1
ATOM 2029 C C . ALA A 1 262 ? -33.382 2.862 8.331 1.00 87.88 262 ALA A C 1
ATOM 2031 O O . ALA A 1 262 ? -32.275 3.340 8.097 1.00 87.88 262 ALA A O 1
ATOM 2032 N N . GLU A 1 263 ? -34.368 3.607 8.843 1.00 89.81 263 GLU A N 1
ATOM 2033 C CA . GLU A 1 263 ? -34.220 5.038 9.146 1.00 89.81 263 GLU A CA 1
ATOM 2034 C C . GLU A 1 263 ? -33.217 5.294 10.280 1.00 89.81 263 GLU A C 1
ATOM 2036 O O . GLU A 1 263 ? -32.390 6.199 10.183 1.00 89.81 263 GLU A O 1
ATOM 2041 N N . ALA A 1 264 ? -33.273 4.493 11.349 1.00 90.75 264 ALA A N 1
ATOM 2042 C CA . ALA A 1 264 ? -32.362 4.619 12.484 1.00 90.75 264 ALA A CA 1
ATOM 2043 C C . ALA A 1 264 ? -30.918 4.303 12.068 1.00 90.75 264 ALA A C 1
ATOM 2045 O O . ALA A 1 264 ? -30.004 5.051 12.404 1.00 90.75 264 ALA A O 1
ATOM 2046 N N . ILE A 1 265 ? -30.730 3.249 11.267 1.00 91.50 265 ILE A N 1
ATOM 2047 C CA . ILE A 1 265 ? -29.427 2.874 10.709 1.00 91.50 265 ILE A CA 1
ATOM 2048 C C . ILE A 1 265 ? -28.909 3.960 9.762 1.00 91.50 265 ILE A C 1
ATOM 2050 O O . ILE A 1 265 ? -27.743 4.335 9.858 1.00 91.50 265 ILE A O 1
ATOM 2054 N N . ARG A 1 266 ? -29.759 4.527 8.894 1.00 90.06 266 ARG A N 1
ATOM 2055 C CA . ARG A 1 266 ? -29.354 5.613 7.986 1.00 90.06 266 ARG A CA 1
ATOM 2056 C C . ARG A 1 266 ? -28.886 6.849 8.754 1.00 90.06 266 ARG A C 1
ATOM 2058 O O . ARG A 1 266 ? -27.863 7.416 8.402 1.00 90.06 266 ARG A O 1
ATOM 2065 N N . LYS A 1 267 ? -29.593 7.239 9.822 1.00 91.12 267 LYS A N 1
ATOM 2066 C CA . LYS A 1 267 ? -29.192 8.359 10.698 1.00 91.12 267 LYS A CA 1
ATOM 2067 C C . LYS A 1 267 ? -27.907 8.103 11.482 1.00 91.12 267 LYS A C 1
ATOM 2069 O O . LYS A 1 267 ? -27.326 9.060 11.974 1.00 91.12 267 LYS A O 1
ATOM 2074 N N . ALA A 1 268 ? -27.511 6.842 11.631 1.00 93.25 268 ALA A N 1
ATOM 2075 C CA . ALA A 1 268 ? -26.318 6.418 12.352 1.00 93.25 268 ALA A CA 1
ATOM 2076 C C . ALA A 1 268 ? -25.124 6.107 11.437 1.00 93.25 268 ALA A C 1
ATOM 2078 O O . ALA A 1 268 ? -24.050 5.796 11.944 1.00 93.25 268 ALA A O 1
ATOM 2079 N N . THR A 1 269 ? -25.305 6.147 10.115 1.00 91.56 269 THR A N 1
ATOM 2080 C CA . THR A 1 269 ? -24.297 5.752 9.125 1.00 91.56 269 THR A CA 1
ATOM 2081 C C . THR A 1 269 ? -23.697 6.985 8.462 1.00 91.56 269 THR A C 1
ATOM 2083 O O . THR A 1 269 ? -24.436 7.899 8.091 1.00 91.56 269 THR A O 1
ATOM 2086 N N . THR A 1 270 ? -22.375 7.016 8.280 1.00 88.75 270 THR A N 1
ATOM 2087 C CA . THR A 1 270 ? -21.723 8.111 7.543 1.00 88.75 270 THR A CA 1
ATOM 2088 C C . THR A 1 270 ? -22.259 8.170 6.103 1.00 88.75 270 THR A C 1
ATOM 2090 O O . THR A 1 270 ? -22.290 7.131 5.437 1.00 88.75 270 THR A O 1
ATOM 2093 N N . PRO A 1 271 ? -22.691 9.342 5.596 1.00 83.50 271 PRO A N 1
ATOM 2094 C CA . PRO A 1 271 ? -23.161 9.470 4.219 1.00 83.50 271 PRO A CA 1
ATOM 2095 C C . PRO A 1 271 ? -22.107 9.002 3.213 1.00 83.50 271 PRO A C 1
ATOM 2097 O O . PRO A 1 271 ? -20.923 9.307 3.364 1.00 83.50 271 PRO A O 1
ATOM 2100 N N . GLU A 1 272 ? -22.528 8.279 2.172 1.00 81.06 272 GLU A N 1
ATOM 2101 C CA . GLU A 1 272 ? -21.601 7.907 1.106 1.00 81.06 272 GLU A CA 1
ATOM 2102 C C . GLU A 1 272 ? -21.108 9.164 0.376 1.00 81.06 272 GLU A C 1
ATOM 2104 O O . GLU A 1 272 ? -21.925 10.007 -0.011 1.00 81.06 272 GLU A O 1
ATOM 2109 N N . PRO A 1 273 ? -19.790 9.295 0.147 1.00 84.06 273 PRO A N 1
ATOM 2110 C CA . PRO A 1 273 ? -19.263 10.422 -0.597 1.00 84.06 273 PRO A CA 1
ATOM 2111 C C . PRO A 1 273 ? -19.712 10.344 -2.057 1.00 84.06 273 PRO A C 1
ATOM 2113 O O . PRO A 1 273 ? -19.867 9.259 -2.634 1.00 84.06 273 PRO A O 1
ATOM 2116 N N . LEU A 1 274 ? -19.897 11.513 -2.672 1.00 86.06 274 LEU A N 1
ATOM 2117 C CA . LEU A 1 274 ? -20.284 11.612 -4.074 1.00 86.06 274 LEU A CA 1
ATOM 2118 C C . LEU A 1 274 ? -19.180 10.994 -4.937 1.00 86.06 274 LEU A C 1
ATOM 2120 O O . LEU A 1 274 ? -18.043 11.452 -4.902 1.00 86.06 274 LEU A O 1
ATOM 2124 N N . ARG A 1 275 ? -19.503 9.984 -5.745 1.00 85.12 275 ARG A N 1
ATOM 2125 C CA . ARG A 1 275 ? -18.568 9.440 -6.738 1.00 85.12 275 ARG A CA 1
ATOM 2126 C C . ARG A 1 275 ? -18.949 9.933 -8.131 1.00 85.12 275 ARG A C 1
ATOM 2128 O O . ARG A 1 275 ? -20.122 9.835 -8.498 1.00 85.12 275 ARG A O 1
ATOM 2135 N N . PRO A 1 276 ? -17.996 10.459 -8.917 1.00 88.31 276 PRO A N 1
ATOM 2136 C CA . PRO A 1 276 ? -18.259 10.803 -10.306 1.00 88.31 276 PRO A CA 1
ATOM 2137 C C . PRO A 1 276 ? -18.593 9.547 -11.124 1.00 88.31 276 PRO A C 1
ATOM 2139 O O . PRO A 1 276 ? -18.166 8.434 -10.810 1.00 88.31 276 PRO A O 1
ATOM 2142 N N . ALA A 1 277 ? -19.352 9.725 -12.206 1.00 88.81 277 ALA A N 1
ATOM 2143 C CA . ALA A 1 277 ? -19.658 8.629 -13.116 1.00 88.81 277 ALA A CA 1
ATOM 2144 C C . ALA A 1 277 ? -18.375 8.123 -13.795 1.00 88.81 277 ALA A C 1
ATOM 2146 O O . ALA A 1 277 ? -17.571 8.905 -14.306 1.00 88.81 277 ALA A O 1
ATOM 2147 N N . LEU A 1 278 ? -18.182 6.804 -13.823 1.00 87.50 278 LEU A N 1
ATOM 2148 C CA . LEU A 1 278 ? -17.115 6.185 -14.601 1.00 87.50 278 LEU A CA 1
ATOM 2149 C C . LEU A 1 278 ? -17.584 6.015 -16.050 1.00 87.50 278 LEU A C 1
ATOM 2151 O O . LEU A 1 278 ? -18.556 5.308 -16.312 1.00 87.50 278 LEU A O 1
ATOM 2155 N N . THR A 1 279 ? -16.899 6.656 -16.995 1.00 89.81 279 THR A N 1
ATOM 2156 C CA . THR A 1 279 ? -17.228 6.592 -18.426 1.00 89.81 279 THR A CA 1
ATOM 2157 C C . THR A 1 279 ? -16.115 5.901 -19.207 1.00 89.81 279 THR A C 1
ATOM 2159 O O . THR A 1 279 ? -14.961 5.874 -18.782 1.00 89.81 279 THR A O 1
ATOM 2162 N N . ARG A 1 280 ? -16.443 5.340 -20.376 1.00 87.38 280 ARG A N 1
ATOM 2163 C CA . ARG A 1 280 ? -15.447 4.698 -21.246 1.00 87.38 280 ARG A CA 1
ATOM 2164 C C . ARG A 1 280 ? -14.287 5.640 -21.633 1.00 87.38 280 ARG A C 1
ATOM 2166 O O . ARG A 1 280 ? -13.152 5.204 -21.453 1.00 87.38 280 ARG A O 1
ATOM 2173 N N . PRO A 1 281 ? -14.520 6.902 -22.057 1.00 90.56 281 PRO A N 1
ATOM 2174 C CA . PRO A 1 281 ? -13.429 7.825 -22.384 1.00 90.56 281 PRO A CA 1
ATOM 2175 C C . PRO A 1 281 ? -12.457 8.083 -21.226 1.00 90.56 281 PRO A C 1
ATOM 2177 O O . PRO A 1 281 ? -11.262 8.228 -21.457 1.00 90.56 281 PRO A O 1
ATOM 2180 N N . LEU A 1 282 ? -12.940 8.095 -19.976 1.00 91.62 282 LEU A N 1
ATOM 2181 C CA . LEU A 1 282 ? -12.076 8.252 -18.799 1.00 91.62 282 LEU A CA 1
ATOM 2182 C C . LEU A 1 282 ? -11.137 7.057 -18.620 1.00 91.62 282 LEU A C 1
ATOM 2184 O O . LEU A 1 282 ? -9.940 7.230 -18.405 1.00 91.62 282 LEU A O 1
ATOM 2188 N N . VAL A 1 283 ? -11.664 5.838 -18.758 1.00 91.00 283 VAL A N 1
ATOM 2189 C CA . VAL A 1 283 ? -10.849 4.617 -18.673 1.00 91.00 283 VAL A CA 1
ATOM 2190 C C . VAL A 1 283 ? -9.854 4.544 -19.837 1.00 91.00 283 VAL A C 1
ATOM 2192 O O . VAL A 1 283 ? -8.714 4.124 -19.650 1.00 91.00 283 VAL A O 1
ATOM 2195 N N . GLU A 1 284 ? -10.252 4.985 -21.032 1.00 90.81 284 GLU A N 1
ATOM 2196 C CA . GLU A 1 284 ? -9.355 5.103 -22.186 1.00 90.81 284 GLU A CA 1
ATOM 2197 C C . GLU A 1 284 ? -8.232 6.118 -21.923 1.00 90.81 284 GLU A C 1
ATOM 2199 O O . GLU A 1 284 ? -7.070 5.792 -22.159 1.00 90.81 284 GLU A O 1
ATOM 2204 N N . ALA A 1 285 ? -8.528 7.284 -21.345 1.00 91.56 285 ALA A N 1
ATOM 2205 C CA . ALA A 1 285 ? -7.508 8.260 -20.959 1.00 91.56 285 ALA A CA 1
ATOM 2206 C C . ALA A 1 285 ? -6.530 7.701 -19.907 1.00 91.56 285 ALA A C 1
ATOM 2208 O O . ALA A 1 285 ? -5.318 7.844 -20.056 1.00 91.56 285 ALA A O 1
ATOM 2209 N N . TRP A 1 286 ? -7.017 6.994 -18.878 1.00 91.06 286 TRP A N 1
ATOM 2210 C CA . TRP A 1 286 ? -6.140 6.340 -17.892 1.00 91.06 286 TRP A CA 1
ATOM 2211 C C . TRP A 1 286 ? -5.287 5.215 -18.477 1.00 91.06 286 TRP A C 1
ATOM 2213 O O . TRP A 1 286 ? -4.214 4.925 -17.958 1.00 91.06 286 TRP A O 1
ATOM 2223 N N . SER A 1 287 ? -5.732 4.587 -19.563 1.00 91.69 287 SER A N 1
ATOM 2224 C CA . SER A 1 287 ? -4.969 3.522 -20.216 1.00 91.69 287 SER A CA 1
ATOM 2225 C C . SER A 1 287 ? -3.803 4.020 -21.080 1.00 91.69 287 SER A C 1
ATOM 2227 O O . SER A 1 287 ? -2.962 3.208 -21.470 1.00 91.69 287 SER A O 1
ATOM 2229 N N . MET A 1 288 ? -3.733 5.325 -21.369 1.00 91.94 288 MET A N 1
ATOM 2230 C CA . MET A 1 288 ? -2.632 5.954 -22.103 1.00 91.94 288 MET A CA 1
ATOM 2231 C C . MET A 1 288 ? -1.422 6.166 -21.182 1.00 91.94 288 MET A C 1
ATOM 2233 O O . MET A 1 288 ? -1.098 7.286 -20.791 1.00 91.94 288 MET A O 1
ATOM 2237 N N . THR A 1 289 ? -0.804 5.065 -20.759 1.00 88.38 289 THR A N 1
ATOM 2238 C CA . THR A 1 289 ? 0.215 5.042 -19.702 1.00 88.38 289 THR A CA 1
ATOM 2239 C C . THR A 1 289 ? 1.581 5.560 -20.133 1.00 88.38 289 THR A C 1
ATOM 2241 O O . THR A 1 289 ? 2.348 5.935 -19.258 1.00 88.38 289 THR A O 1
ATOM 2244 N N . SER A 1 290 ? 1.892 5.606 -21.433 1.00 89.00 290 SER A N 1
ATOM 2245 C CA . SER A 1 290 ? 3.159 6.185 -21.907 1.00 89.00 290 SER A CA 1
ATOM 2246 C C . SER A 1 290 ? 3.105 7.699 -22.116 1.00 89.00 290 SER A C 1
ATOM 2248 O O . SER A 1 290 ? 4.097 8.300 -22.509 1.00 89.00 290 SER A O 1
ATOM 2250 N N . LEU A 1 291 ? 1.959 8.334 -21.845 1.00 87.44 291 LEU A N 1
ATOM 2251 C CA . LEU A 1 291 ? 1.871 9.787 -21.743 1.00 87.44 291 LEU A CA 1
ATOM 2252 C C . LEU A 1 291 ? 2.085 10.200 -20.288 1.00 87.44 291 LEU A C 1
ATOM 2254 O O . LEU A 1 291 ? 1.254 9.896 -19.425 1.00 87.44 291 LEU A O 1
ATOM 2258 N N . GLU A 1 292 ? 3.176 10.916 -20.032 1.00 75.81 292 GLU A N 1
ATOM 2259 C CA . GLU A 1 292 ? 3.454 11.533 -18.731 1.00 75.81 292 GLU A CA 1
ATOM 2260 C C . GLU A 1 292 ? 2.352 12.534 -18.369 1.00 75.81 292 GLU A C 1
ATOM 2262 O O . GLU A 1 292 ? 1.742 12.437 -17.305 1.00 75.81 292 GLU A O 1
ATOM 2267 N N . GLU A 1 293 ? 1.986 13.401 -19.316 1.00 79.12 293 GLU A N 1
ATOM 2268 C CA . GLU A 1 293 ? 0.898 14.367 -19.178 1.00 79.12 293 GLU A CA 1
ATOM 2269 C C . GLU A 1 293 ? -0.213 14.119 -20.206 1.00 79.12 293 GLU A C 1
ATOM 2271 O O . GLU A 1 293 ? 0.029 13.913 -21.396 1.00 79.12 293 GLU A O 1
ATOM 2276 N N . HIS A 1 294 ? -1.467 14.160 -19.750 1.00 83.06 294 HIS A N 1
ATOM 2277 C CA . HIS A 1 294 ? -2.637 14.057 -20.618 1.00 83.06 294 HIS A CA 1
ATOM 2278 C C . HIS A 1 294 ? -3.790 14.880 -20.032 1.00 83.06 294 HIS A C 1
ATOM 2280 O O . HIS A 1 294 ? -4.368 14.522 -19.008 1.00 83.06 294 HIS A O 1
ATOM 2286 N N . THR A 1 295 ? -4.176 15.963 -20.707 1.00 82.31 295 THR A N 1
ATOM 2287 C CA . THR A 1 295 ? -5.175 16.936 -20.215 1.00 82.31 295 THR A CA 1
ATOM 2288 C C . THR A 1 295 ? -6.556 16.333 -19.944 1.00 82.31 295 THR A C 1
ATOM 2290 O O . THR A 1 295 ? -7.280 16.807 -19.075 1.00 82.31 295 THR A O 1
ATOM 2293 N N . GLY A 1 296 ? -6.928 15.264 -20.652 1.00 84.50 296 GLY A N 1
ATOM 2294 C CA . GLY A 1 296 ? -8.173 14.523 -20.419 1.00 84.50 296 GLY A CA 1
ATOM 2295 C C . GLY A 1 296 ? -8.076 13.404 -19.375 1.00 84.50 296 GLY A C 1
ATOM 2296 O O . GLY A 1 296 ? -9.003 12.604 -19.283 1.00 84.50 296 GLY A O 1
ATOM 2297 N N . ARG A 1 297 ? -6.954 13.282 -18.647 1.00 88.38 297 ARG A N 1
ATOM 2298 C CA . ARG A 1 297 ? -6.713 12.222 -17.656 1.00 88.38 297 ARG A CA 1
ATOM 2299 C C . ARG A 1 297 ? -6.816 12.820 -16.246 1.00 88.38 297 ARG A C 1
ATOM 2301 O O . ARG A 1 297 ? -5.810 13.311 -15.739 1.00 88.38 297 ARG A O 1
ATOM 2308 N N . PRO A 1 298 ? -8.006 12.814 -15.616 1.00 87.88 298 PRO A N 1
ATOM 2309 C CA . PRO A 1 298 ? -8.147 13.320 -14.255 1.00 87.88 298 PRO A CA 1
ATOM 2310 C C . PRO A 1 298 ? -7.451 12.395 -13.252 1.00 87.88 298 PRO A C 1
ATOM 2312 O O . PRO A 1 298 ? -7.153 11.237 -13.554 1.00 87.88 298 PRO A O 1
ATOM 2315 N N . GLU A 1 299 ? -7.244 12.877 -12.031 1.00 84.19 299 GLU A N 1
ATOM 2316 C CA . GLU A 1 299 ? -6.796 12.028 -10.928 1.00 84.19 299 GLU A CA 1
ATOM 2317 C C . GLU A 1 299 ? -7.818 10.922 -10.635 1.00 84.19 299 GLU A C 1
ATOM 2319 O O . GLU A 1 299 ? -9.026 11.138 -10.685 1.00 84.19 299 GLU A O 1
ATOM 2324 N N . VAL A 1 300 ? -7.345 9.718 -10.310 1.00 86.88 300 VAL A N 1
ATOM 2325 C CA . VAL A 1 300 ? -8.222 8.560 -10.058 1.00 86.88 300 VAL A CA 1
ATOM 2326 C C . VAL A 1 300 ? -8.905 8.611 -8.682 1.00 86.88 300 VAL A C 1
ATOM 2328 O O . VAL A 1 300 ? -9.920 7.944 -8.464 1.00 86.88 300 VAL A O 1
ATOM 2331 N N . ALA A 1 301 ? -8.380 9.414 -7.749 1.00 83.44 301 ALA A N 1
ATOM 2332 C CA . ALA A 1 301 ? -8.792 9.433 -6.346 1.00 83.44 301 ALA A CA 1
ATOM 2333 C C . ALA A 1 301 ? -10.311 9.629 -6.126 1.00 83.44 301 ALA A C 1
ATOM 2335 O O . ALA A 1 301 ? -10.883 8.837 -5.365 1.00 83.44 301 ALA A O 1
ATOM 2336 N N . PRO A 1 302 ? -11.016 10.541 -6.833 1.00 87.69 302 PRO A N 1
ATOM 2337 C CA . PRO A 1 302 ? -12.461 10.719 -6.664 1.00 87.69 302 PRO A CA 1
ATOM 2338 C C . PRO A 1 302 ? -13.302 9.478 -7.001 1.00 87.69 302 PRO A C 1
ATOM 2340 O O . PRO A 1 302 ? -14.385 9.301 -6.449 1.00 87.69 302 PRO A O 1
ATOM 2343 N N . TRP A 1 303 ? -12.827 8.580 -7.873 1.00 87.50 303 TRP A N 1
ATOM 2344 C CA . TRP A 1 303 ? -13.525 7.321 -8.181 1.00 87.50 303 TRP A CA 1
ATOM 2345 C C . TRP A 1 303 ? -13.264 6.235 -7.133 1.00 87.50 303 TRP A C 1
ATOM 2347 O O . TRP A 1 303 ? -14.117 5.372 -6.924 1.00 87.50 303 TRP A O 1
ATOM 2357 N N . LEU A 1 304 ? -12.112 6.282 -6.457 1.00 81.94 304 LEU A N 1
ATOM 2358 C CA . LEU A 1 304 ? -11.752 5.328 -5.406 1.00 81.94 304 LEU A CA 1
ATOM 2359 C C . LEU A 1 304 ? -12.399 5.694 -4.066 1.00 81.94 304 LEU A C 1
ATOM 2361 O O . LEU A 1 304 ? -13.006 4.842 -3.415 1.00 81.94 304 LEU A O 1
ATOM 2365 N N . ARG A 1 305 ? -12.296 6.964 -3.664 1.00 80.88 305 ARG A N 1
ATOM 2366 C CA . ARG A 1 305 ? -12.696 7.438 -2.329 1.00 80.88 305 ARG A CA 1
ATOM 2367 C C . ARG A 1 305 ? -13.967 8.285 -2.330 1.00 80.88 305 ARG A C 1
ATOM 2369 O O . ARG A 1 305 ? -14.611 8.389 -1.294 1.00 80.88 305 ARG A O 1
ATOM 2376 N N . GLY A 1 306 ? -14.391 8.783 -3.492 1.00 85.06 306 GLY A N 1
ATOM 2377 C CA . GLY A 1 306 ? -15.421 9.819 -3.601 1.00 85.06 306 GLY A CA 1
ATOM 2378 C C . GLY A 1 306 ? -14.832 11.222 -3.453 1.00 85.06 306 GLY A C 1
ATOM 2379 O O . GLY A 1 306 ? -13.660 11.381 -3.125 1.00 85.06 306 GLY A O 1
ATOM 2380 N N . TRP A 1 307 ? -15.644 12.242 -3.718 1.00 84.62 307 TRP A N 1
ATOM 2381 C CA . TRP A 1 307 ? -15.325 13.630 -3.403 1.00 84.62 307 TRP A CA 1
ATOM 2382 C C . TRP A 1 307 ? -15.411 13.814 -1.892 1.00 84.62 307 TRP A C 1
ATOM 2384 O O . TRP A 1 307 ? -16.501 13.835 -1.318 1.00 84.62 307 TRP A O 1
ATOM 2394 N N . VAL A 1 308 ? -14.245 13.885 -1.267 1.00 79.31 308 VAL A N 1
ATOM 2395 C CA . VAL A 1 308 ? -14.061 14.100 0.163 1.00 79.31 308 VAL A CA 1
ATOM 2396 C C . VAL A 1 308 ? -13.099 15.267 0.340 1.00 79.31 308 VAL A C 1
ATOM 2398 O O . VAL A 1 308 ? -12.106 15.356 -0.381 1.00 79.31 308 VAL A O 1
ATOM 2401 N N . ASP A 1 309 ? -13.387 16.150 1.293 1.00 72.38 309 ASP A N 1
ATOM 2402 C CA . ASP A 1 309 ? -12.439 17.177 1.729 1.00 72.38 309 ASP A CA 1
ATOM 2403 C C . ASP A 1 309 ? -11.373 16.510 2.616 1.00 72.38 309 ASP A C 1
ATOM 2405 O O . ASP A 1 309 ? -11.388 16.611 3.843 1.00 72.38 309 ASP A O 1
ATOM 2409 N N . GLU A 1 310 ? -10.480 15.738 1.992 1.00 74.00 310 GLU A N 1
ATOM 2410 C CA . GLU A 1 310 ? -9.294 15.194 2.656 1.00 74.00 310 GLU A CA 1
ATOM 2411 C C . GLU A 1 310 ? -8.237 16.299 2.787 1.00 74.00 310 GLU A C 1
ATOM 2413 O O . GLU A 1 310 ? -7.948 17.037 1.842 1.00 74.00 310 GLU A O 1
ATOM 2418 N N . ALA A 1 311 ? -7.643 16.419 3.976 1.00 83.56 311 ALA A N 1
ATOM 2419 C CA . ALA A 1 311 ? -6.500 17.300 4.164 1.00 83.56 311 ALA A CA 1
ATOM 2420 C C . ALA A 1 311 ? -5.335 16.826 3.272 1.00 83.56 311 ALA A C 1
ATOM 2422 O O . ALA A 1 311 ? -5.122 15.616 3.152 1.00 83.56 311 ALA A O 1
ATOM 2423 N N . PRO A 1 312 ? -4.549 17.744 2.675 1.00 88.75 312 PRO A N 1
ATOM 2424 C CA . PRO A 1 312 ? -3.390 17.360 1.879 1.00 88.75 312 PRO A CA 1
ATOM 2425 C C . PRO A 1 312 ? -2.424 16.528 2.726 1.00 88.75 312 PRO A C 1
ATOM 2427 O O . PRO A 1 312 ? -2.275 16.774 3.927 1.00 88.75 312 PRO A O 1
ATOM 2430 N N . GLN A 1 313 ? -1.777 15.548 2.100 1.00 92.81 313 GLN A N 1
ATOM 2431 C CA . GLN A 1 313 ? -0.853 14.625 2.756 1.00 92.81 313 GLN A CA 1
ATOM 2432 C C . GLN A 1 313 ? 0.575 14.797 2.237 1.00 92.81 313 GLN A C 1
ATOM 2434 O O . GLN A 1 313 ? 0.802 15.290 1.133 1.00 92.81 313 GLN A O 1
ATOM 2439 N N . THR A 1 314 ? 1.541 14.379 3.050 1.00 96.19 314 THR A N 1
ATOM 2440 C CA . THR A 1 314 ? 2.965 14.344 2.710 1.00 96.19 314 THR A CA 1
ATOM 2441 C C . THR A 1 314 ? 3.509 12.966 3.067 1.00 96.19 314 THR A C 1
ATOM 2443 O O . THR A 1 314 ? 3.245 12.451 4.157 1.00 96.19 314 THR A O 1
ATOM 2446 N N . THR A 1 315 ? 4.287 12.374 2.162 1.00 97.44 315 THR A N 1
ATOM 2447 C CA . THR A 1 315 ? 5.000 11.119 2.426 1.00 97.44 315 THR A CA 1
ATOM 2448 C C . THR A 1 315 ? 6.383 11.423 2.991 1.00 97.44 315 THR A C 1
ATOM 2450 O O . THR A 1 315 ? 7.111 12.245 2.449 1.00 97.44 315 THR A O 1
ATOM 2453 N N . LEU A 1 316 ? 6.770 10.741 4.064 1.00 97.88 316 LEU A N 1
ATOM 2454 C CA . LEU A 1 316 ? 8.082 10.822 4.698 1.00 97.88 316 LEU A CA 1
ATOM 2455 C C . LEU A 1 316 ? 8.846 9.513 4.503 1.00 97.88 316 LEU A C 1
ATOM 2457 O O . LEU A 1 316 ? 8.270 8.431 4.630 1.00 97.88 316 LEU A O 1
ATOM 2461 N N . ALA A 1 317 ? 10.149 9.611 4.259 1.00 97.00 317 ALA A N 1
ATOM 2462 C CA . ALA A 1 317 ? 11.082 8.488 4.321 1.00 97.00 317 ALA A CA 1
ATOM 2463 C C . ALA A 1 317 ? 12.402 8.950 4.951 1.00 97.00 317 ALA A C 1
ATOM 2465 O O . ALA A 1 317 ? 12.773 10.110 4.814 1.00 97.00 317 ALA A O 1
ATOM 2466 N N . TRP A 1 318 ? 13.123 8.052 5.625 1.00 96.44 318 TRP A N 1
ATOM 2467 C CA . TRP A 1 318 ? 14.423 8.349 6.237 1.00 96.44 318 TRP A CA 1
ATOM 2468 C C . TRP A 1 318 ? 15.514 7.559 5.521 1.00 96.44 318 TRP A C 1
ATOM 2470 O O . TRP A 1 318 ? 15.356 6.357 5.306 1.00 96.44 318 TRP A O 1
ATOM 2480 N N . ARG A 1 319 ? 16.626 8.220 5.193 1.00 94.62 319 ARG A N 1
ATOM 2481 C CA . ARG A 1 319 ? 17.800 7.629 4.537 1.00 94.62 319 ARG A CA 1
ATOM 2482 C C . ARG A 1 319 ? 19.069 7.981 5.302 1.00 94.62 319 ARG A C 1
ATOM 2484 O O . ARG A 1 319 ? 19.234 9.113 5.755 1.00 94.62 319 ARG A O 1
ATOM 2491 N N . ALA A 1 320 ? 19.971 7.015 5.445 1.00 93.25 320 ALA A N 1
ATOM 2492 C CA . ALA A 1 320 ? 21.300 7.265 5.995 1.00 93.25 320 ALA A CA 1
ATOM 2493 C C . ALA A 1 320 ? 22.186 8.020 4.993 1.00 93.25 320 ALA A C 1
ATOM 2495 O O . ALA A 1 320 ? 23.119 8.722 5.389 1.00 93.25 320 ALA A O 1
ATOM 2496 N N . HIS A 1 321 ? 21.892 7.886 3.697 1.00 93.06 321 HIS A N 1
ATOM 2497 C CA . HIS A 1 321 ? 22.671 8.471 2.616 1.00 93.06 321 HIS A CA 1
ATOM 2498 C C . HIS A 1 321 ? 21.791 9.321 1.690 1.00 93.06 321 HIS A C 1
ATOM 2500 O O . HIS A 1 321 ? 21.049 8.800 0.858 1.00 93.06 321 HIS A O 1
ATOM 2506 N N . LEU A 1 322 ? 21.897 10.647 1.821 1.00 94.00 322 LEU A N 1
ATOM 2507 C CA . LEU A 1 322 ? 21.310 11.606 0.879 1.00 94.00 322 LEU A CA 1
ATOM 2508 C C . LEU A 1 322 ? 22.315 11.959 -0.237 1.00 94.00 322 LEU A C 1
ATOM 2510 O O . LEU A 1 322 ? 23.508 12.059 0.058 1.00 94.00 322 LEU A O 1
ATOM 2514 N N . PRO A 1 323 ? 21.869 12.210 -1.486 1.00 94.31 323 PRO A N 1
ATOM 2515 C CA . PRO A 1 323 ? 22.729 12.633 -2.598 1.00 94.31 323 PRO A CA 1
ATOM 2516 C C . PRO A 1 323 ? 23.160 14.102 -2.445 1.00 94.31 323 PRO A C 1
ATOM 2518 O O . PRO A 1 323 ? 22.694 15.009 -3.140 1.00 94.31 323 PRO A O 1
ATOM 2521 N N . VAL A 1 324 ? 24.038 14.350 -1.474 1.00 92.56 324 VAL A N 1
ATOM 2522 C CA . VAL A 1 324 ? 24.582 15.669 -1.140 1.00 92.56 324 VAL A CA 1
ATOM 2523 C C . VAL A 1 324 ? 26.095 15.684 -1.316 1.00 92.56 324 VAL A C 1
ATOM 2525 O O . VAL A 1 324 ? 26.762 14.659 -1.150 1.00 92.56 324 VAL A O 1
ATOM 2528 N N . ARG A 1 325 ? 26.638 16.851 -1.674 1.00 89.56 325 ARG A N 1
ATOM 2529 C CA . ARG A 1 325 ? 28.086 17.063 -1.756 1.00 89.56 325 ARG A CA 1
ATOM 2530 C C . ARG A 1 325 ? 28.599 17.702 -0.474 1.00 89.56 325 ARG A C 1
ATOM 2532 O O . ARG A 1 325 ? 28.113 18.762 -0.069 1.00 89.56 325 ARG A O 1
ATOM 2539 N N . ASP A 1 326 ? 29.587 17.071 0.141 1.00 82.94 326 ASP A N 1
ATOM 2540 C CA . ASP A 1 326 ? 30.203 17.577 1.361 1.00 82.94 326 ASP A CA 1
ATOM 2541 C C . ASP A 1 326 ? 30.908 18.913 1.096 1.00 82.94 326 ASP A C 1
ATOM 2543 O O . ASP A 1 326 ? 31.540 19.114 0.059 1.00 82.94 326 ASP A O 1
ATOM 2547 N N . GLY A 1 327 ? 30.772 19.859 2.031 1.00 75.44 327 GLY A N 1
ATOM 2548 C CA . GLY A 1 327 ? 31.407 21.176 1.917 1.00 75.44 327 GLY A CA 1
ATOM 2549 C C . GLY A 1 327 ? 30.842 22.076 0.810 1.00 75.44 327 GLY A C 1
ATOM 2550 O O . GLY A 1 327 ? 31.426 23.119 0.534 1.00 75.44 327 GLY A O 1
ATOM 2551 N N . ALA A 1 328 ? 29.710 21.721 0.189 1.00 83.25 328 ALA A N 1
ATOM 2552 C CA . ALA A 1 328 ? 29.045 22.538 -0.825 1.00 83.25 328 ALA A CA 1
ATOM 2553 C C . ALA A 1 328 ? 27.849 23.312 -0.224 1.00 83.25 328 ALA A C 1
ATOM 2555 O O . ALA A 1 328 ? 26.715 22.823 -0.249 1.00 83.25 328 ALA A O 1
ATOM 2556 N N . PRO A 1 329 ? 28.051 24.540 0.296 1.00 74.31 329 PRO A N 1
ATOM 2557 C CA . PRO A 1 329 ? 27.024 25.282 1.019 1.00 74.31 329 PRO A CA 1
ATOM 2558 C C . PRO A 1 329 ? 25.866 25.758 0.148 1.00 74.31 329 PRO A C 1
ATOM 2560 O O . PRO A 1 329 ? 24.902 26.223 0.724 1.00 74.31 329 PRO A O 1
ATOM 2563 N N . ASP A 1 330 ? 25.895 25.601 -1.176 1.00 81.56 330 ASP A N 1
ATOM 2564 C CA . ASP A 1 330 ? 24.806 26.002 -2.084 1.00 81.56 330 ASP A CA 1
ATOM 2565 C C . ASP A 1 330 ? 24.223 24.820 -2.883 1.00 81.56 330 ASP A C 1
ATOM 2567 O O . ASP A 1 330 ? 23.481 25.022 -3.838 1.00 81.56 330 ASP A O 1
ATOM 2571 N N . TRP A 1 331 ? 24.564 23.573 -2.536 1.00 86.88 331 TRP A N 1
ATOM 2572 C CA . TRP A 1 331 ? 24.065 22.392 -3.250 1.00 86.88 331 TRP A CA 1
ATOM 2573 C C . TRP A 1 331 ? 22.541 22.195 -3.091 1.00 86.88 331 TRP A C 1
ATOM 2575 O O . TRP A 1 331 ? 22.042 22.317 -1.968 1.00 86.88 331 TRP A O 1
ATOM 2585 N N . PRO A 1 332 ? 21.806 21.798 -4.151 1.00 90.12 332 PRO A N 1
ATOM 2586 C CA . PRO A 1 332 ? 22.179 21.811 -5.575 1.00 90.12 332 PRO A CA 1
ATOM 2587 C C . PRO A 1 332 ? 22.058 23.215 -6.203 1.00 90.12 332 PRO A C 1
ATOM 2589 O O . PRO A 1 332 ? 21.120 23.955 -5.904 1.00 90.12 332 PRO A O 1
ATOM 2592 N N . ARG A 1 333 ? 22.965 23.567 -7.128 1.00 89.06 333 ARG A N 1
ATOM 2593 C CA . ARG A 1 333 ? 23.055 24.902 -7.762 1.00 89.06 333 ARG A CA 1
ATOM 2594 C C . ARG A 1 333 ? 22.528 24.924 -9.190 1.00 89.06 333 ARG A C 1
ATOM 2596 O O . ARG A 1 333 ? 21.862 25.873 -9.599 1.00 89.06 333 ARG A O 1
ATOM 2603 N N . THR A 1 334 ? 22.867 23.902 -9.970 1.00 90.88 334 THR A N 1
ATOM 2604 C CA . THR A 1 334 ? 22.628 23.872 -11.419 1.00 90.88 334 THR A CA 1
ATOM 2605 C C . THR A 1 334 ? 21.500 22.915 -11.805 1.00 90.88 334 THR A C 1
ATOM 2607 O O . THR A 1 334 ? 21.030 22.119 -10.996 1.00 90.88 334 THR A O 1
ATOM 2610 N N . LYS A 1 335 ? 21.051 22.969 -13.068 1.00 86.88 335 LYS A N 1
ATOM 2611 C CA . LYS A 1 335 ? 20.125 21.961 -13.611 1.00 86.88 335 LYS A CA 1
ATOM 2612 C C . LYS A 1 335 ? 20.759 20.563 -13.629 1.00 86.88 335 LYS A C 1
ATOM 2614 O O . LYS A 1 335 ? 20.060 19.600 -13.347 1.00 86.88 335 LYS A O 1
ATOM 2619 N N . ALA A 1 336 ? 22.058 20.467 -13.914 1.00 87.31 336 ALA A N 1
ATOM 2620 C CA . ALA A 1 336 ? 22.779 19.196 -13.906 1.00 87.31 336 ALA A CA 1
ATOM 2621 C C . ALA A 1 336 ? 22.836 18.593 -12.492 1.00 87.31 336 ALA A C 1
ATOM 2623 O O . ALA A 1 336 ? 22.574 17.409 -12.331 1.00 87.31 336 ALA A O 1
ATOM 2624 N N . ASP A 1 337 ? 23.054 19.418 -11.462 1.00 91.12 337 ASP A N 1
ATOM 2625 C CA . ASP A 1 337 ? 23.050 18.968 -10.062 1.00 91.12 337 ASP A CA 1
ATOM 2626 C C . ASP A 1 337 ? 21.699 18.341 -9.677 1.00 91.12 337 ASP A C 1
ATOM 2628 O O . ASP A 1 337 ? 21.645 17.318 -8.999 1.00 91.12 337 ASP A O 1
ATOM 2632 N N . LYS A 1 338 ? 20.592 18.949 -10.129 1.00 91.81 338 LYS A N 1
ATOM 2633 C CA . LYS A 1 338 ? 19.237 18.420 -9.906 1.00 91.81 338 LYS A CA 1
ATOM 2634 C C . LYS A 1 338 ? 19.031 17.091 -10.631 1.00 91.81 338 LYS A C 1
ATOM 2636 O O . LYS A 1 338 ? 18.528 16.159 -10.018 1.00 91.81 338 LYS A O 1
ATOM 2641 N N . GLN A 1 339 ? 19.503 16.984 -11.873 1.00 86.25 339 GLN A N 1
ATOM 2642 C CA . GLN A 1 339 ? 19.458 15.740 -12.648 1.00 86.25 339 GLN A CA 1
ATOM 2643 C C . GLN A 1 339 ? 20.292 14.618 -12.012 1.00 86.25 339 GLN A C 1
ATOM 2645 O O . GLN A 1 339 ? 19.896 13.460 -12.069 1.00 86.25 339 GLN A O 1
ATOM 2650 N N . GLU A 1 340 ? 21.419 14.932 -11.362 1.00 89.81 340 GLU A N 1
ATOM 2651 C CA . GLU A 1 340 ? 22.185 13.942 -10.590 1.00 89.81 340 GLU A CA 1
ATOM 2652 C C . GLU A 1 340 ? 21.392 13.425 -9.375 1.00 89.81 340 GLU A C 1
ATOM 2654 O O . GLU A 1 340 ? 21.446 12.233 -9.067 1.00 89.81 340 GLU A O 1
ATOM 2659 N N . ILE A 1 341 ? 20.643 14.300 -8.691 1.00 92.88 341 ILE A N 1
ATOM 2660 C CA . ILE A 1 341 ? 19.763 13.914 -7.575 1.00 92.88 341 ILE A CA 1
ATOM 2661 C C . ILE A 1 341 ? 18.590 13.062 -8.077 1.00 92.88 341 ILE A C 1
ATOM 2663 O O . ILE A 1 341 ? 18.268 12.047 -7.461 1.00 92.88 341 ILE A O 1
ATOM 2667 N N . GLU A 1 342 ? 17.973 13.451 -9.192 1.00 90.19 342 GLU A N 1
ATOM 2668 C CA . GLU A 1 342 ? 16.891 12.700 -9.841 1.00 90.19 342 GLU A CA 1
ATOM 2669 C C . GLU A 1 342 ? 17.370 11.304 -10.248 1.00 90.19 342 GLU A C 1
ATOM 2671 O O . GLU A 1 342 ? 16.768 10.319 -9.834 1.00 90.19 342 GLU A O 1
ATOM 2676 N N . ALA A 1 343 ? 18.524 11.195 -10.915 1.00 83.94 343 ALA A N 1
ATOM 2677 C CA . ALA A 1 343 ? 19.132 9.909 -11.264 1.00 83.94 343 ALA A CA 1
ATOM 2678 C C . ALA A 1 343 ? 19.447 9.050 -10.024 1.00 83.94 343 ALA A C 1
ATOM 2680 O O . ALA A 1 343 ? 19.314 7.825 -10.057 1.00 83.94 343 ALA A O 1
ATOM 2681 N N . PHE A 1 344 ? 19.842 9.672 -8.905 1.00 91.19 344 PHE A N 1
ATOM 2682 C CA . PHE A 1 344 ? 20.028 8.961 -7.640 1.00 91.19 344 PHE A CA 1
ATOM 2683 C C . PHE A 1 344 ? 18.724 8.370 -7.105 1.00 91.19 344 PHE A C 1
ATOM 2685 O O . PHE A 1 344 ? 18.715 7.206 -6.708 1.00 91.19 344 PHE A O 1
ATOM 2692 N N . PHE A 1 345 ? 17.627 9.128 -7.095 1.00 91.12 345 PHE A N 1
ATOM 2693 C CA . PHE A 1 345 ? 16.338 8.624 -6.615 1.00 91.12 345 PHE A CA 1
ATOM 2694 C C . PHE A 1 345 ? 15.617 7.726 -7.625 1.00 91.12 345 PHE A C 1
ATOM 2696 O O . PHE A 1 345 ? 14.849 6.868 -7.203 1.00 91.12 345 PHE A O 1
ATOM 2703 N N . GLU A 1 346 ? 15.918 7.830 -8.916 1.00 85.44 346 GLU A N 1
ATOM 2704 C CA . GLU A 1 346 ? 15.515 6.854 -9.932 1.00 85.44 346 GLU A CA 1
ATOM 2705 C C . GLU A 1 346 ? 16.220 5.507 -9.706 1.00 85.44 346 GLU A C 1
ATOM 2707 O O . GLU A 1 346 ? 15.586 4.451 -9.737 1.00 85.44 346 GLU A O 1
ATOM 2712 N N . ALA A 1 347 ? 17.521 5.538 -9.391 1.00 82.62 347 ALA A N 1
ATOM 2713 C CA . ALA A 1 347 ? 18.290 4.345 -9.052 1.00 82.62 347 ALA A CA 1
ATOM 2714 C C . ALA A 1 347 ? 17.968 3.806 -7.646 1.00 82.62 347 ALA A C 1
ATOM 2716 O O . ALA A 1 347 ? 18.074 2.609 -7.408 1.00 82.62 347 ALA A O 1
ATOM 2717 N N . ALA A 1 348 ? 17.594 4.650 -6.685 1.00 87.12 348 ALA A N 1
ATOM 2718 C CA . ALA A 1 348 ? 17.344 4.245 -5.300 1.00 87.12 348 ALA A CA 1
ATOM 2719 C C . ALA A 1 348 ? 16.007 4.772 -4.748 1.00 87.12 348 ALA A C 1
ATOM 2721 O O . ALA A 1 348 ? 16.007 5.401 -3.678 1.00 87.12 348 ALA A O 1
ATOM 2722 N N . PRO A 1 349 ? 14.861 4.503 -5.406 1.00 88.00 349 PRO A N 1
ATOM 2723 C CA . PRO A 1 349 ? 13.592 5.108 -5.025 1.00 88.00 349 PRO A CA 1
ATOM 2724 C C . PRO A 1 349 ? 13.173 4.658 -3.620 1.00 88.00 349 PRO A C 1
ATOM 2726 O O . PRO A 1 349 ? 13.508 3.536 -3.212 1.00 88.00 349 PRO A O 1
ATOM 2729 N N . PRO A 1 350 ? 12.437 5.494 -2.864 1.00 90.00 350 PRO A N 1
ATOM 2730 C CA . PRO A 1 350 ? 11.916 5.120 -1.553 1.00 90.00 350 PRO A CA 1
ATOM 2731 C C . PRO A 1 350 ? 11.047 3.866 -1.661 1.00 90.00 350 PRO A C 1
ATOM 2733 O O . PRO A 1 350 ? 10.021 3.861 -2.344 1.00 90.00 350 PRO A O 1
ATOM 2736 N N . HIS A 1 351 ? 11.457 2.788 -0.999 1.00 90.12 351 HIS A N 1
ATOM 2737 C CA . HIS A 1 351 ? 10.692 1.551 -0.953 1.00 90.12 351 HIS A CA 1
ATOM 2738 C C . HIS A 1 351 ? 9.447 1.737 -0.079 1.00 90.12 351 HIS A C 1
ATOM 2740 O O . HIS A 1 351 ? 9.487 2.465 0.911 1.00 90.12 351 HIS A O 1
ATOM 2746 N N . GLU A 1 352 ? 8.351 1.037 -0.387 1.00 89.62 352 GLU A N 1
ATOM 2747 C CA . GLU A 1 352 ? 7.088 1.153 0.363 1.00 89.62 352 GLU A CA 1
ATOM 2748 C C . GLU A 1 352 ? 7.275 0.959 1.871 1.00 89.62 352 GLU A C 1
ATOM 2750 O O . GLU A 1 352 ? 6.703 1.700 2.661 1.00 89.62 352 GLU A O 1
ATOM 2755 N N . SER A 1 353 ? 8.154 0.036 2.285 1.00 90.88 353 SER A N 1
ATOM 2756 C CA . SER A 1 353 ? 8.462 -0.195 3.705 1.00 90.88 353 SER A CA 1
ATOM 2757 C C . SER A 1 353 ? 9.020 1.040 4.434 1.00 90.88 353 SER A C 1
ATOM 2759 O O . SER A 1 353 ? 8.947 1.116 5.657 1.00 90.88 353 SER A O 1
ATOM 2761 N N . GLU A 1 354 ? 9.642 1.973 3.711 1.00 93.62 354 GLU A N 1
ATOM 2762 C CA . GLU A 1 354 ? 10.256 3.185 4.268 1.00 93.62 354 GLU A CA 1
ATOM 2763 C C . GLU A 1 354 ? 9.247 4.320 4.463 1.00 93.62 354 GLU A C 1
ATOM 2765 O O . GLU A 1 354 ? 9.515 5.239 5.237 1.00 93.62 354 GLU A O 1
ATOM 2770 N N . LYS A 1 355 ? 8.102 4.254 3.774 1.00 95.50 355 LYS A N 1
ATOM 2771 C CA . LYS A 1 355 ? 7.145 5.353 3.676 1.00 95.50 355 LYS A CA 1
ATOM 2772 C C . LYS A 1 355 ? 6.264 5.457 4.919 1.00 95.50 355 LYS A C 1
ATOM 2774 O O . LYS A 1 355 ? 5.726 4.461 5.415 1.00 95.50 355 LYS A O 1
ATOM 2779 N N . LEU A 1 356 ? 6.091 6.688 5.390 1.00 96.12 356 LEU A N 1
ATOM 2780 C CA . LEU A 1 356 ? 5.075 7.114 6.350 1.00 96.12 356 LEU A CA 1
ATOM 2781 C C . LEU A 1 356 ? 4.285 8.258 5.720 1.00 96.12 356 LEU A C 1
ATOM 2783 O O . LEU A 1 356 ? 4.852 9.305 5.435 1.00 96.12 356 LEU A O 1
ATOM 2787 N N . GLU A 1 357 ? 2.984 8.076 5.534 1.00 94.56 357 GLU A N 1
ATOM 2788 C CA . GLU A 1 357 ? 2.094 9.101 4.980 1.00 94.56 357 GLU A CA 1
ATOM 2789 C C . GLU A 1 357 ? 1.124 9.602 6.058 1.00 94.56 357 GLU A C 1
ATOM 2791 O O . GLU A 1 357 ? 0.532 8.807 6.797 1.00 94.56 357 GLU A O 1
ATOM 2796 N N . THR A 1 358 ? 1.007 10.924 6.182 1.00 93.31 358 THR A N 1
ATOM 2797 C CA . THR A 1 358 ? 0.080 11.618 7.093 1.00 93.31 358 THR A CA 1
ATOM 2798 C C . THR A 1 358 ? -0.170 13.034 6.568 1.00 93.31 358 THR A C 1
ATOM 2800 O O . THR A 1 358 ? 0.444 13.483 5.600 1.00 93.31 358 THR A O 1
ATOM 2803 N N . GLU A 1 359 ? -1.102 13.736 7.191 1.00 91.56 359 GLU A N 1
ATOM 2804 C CA . GLU A 1 359 ? -1.545 15.075 6.845 1.00 91.56 359 GLU A CA 1
ATOM 2805 C C . GLU A 1 359 ? -0.378 16.075 6.872 1.00 91.56 359 GLU A C 1
ATOM 2807 O O . GLU A 1 359 ? 0.391 16.148 7.833 1.00 91.56 359 GLU A O 1
ATOM 2812 N N . THR A 1 360 ? -0.261 16.899 5.829 1.00 93.94 360 THR A N 1
ATOM 2813 C CA . THR A 1 360 ? 0.848 17.843 5.641 1.00 93.94 360 THR A CA 1
ATOM 2814 C C . THR A 1 360 ? 0.979 18.814 6.811 1.00 93.94 360 THR A C 1
ATOM 2816 O O . THR A 1 360 ? 2.092 19.113 7.233 1.00 93.94 360 THR A O 1
ATOM 2819 N N . TYR A 1 361 ? -0.133 19.284 7.388 1.00 90.94 361 TYR A N 1
ATOM 2820 C CA . TYR A 1 361 ? -0.071 20.180 8.550 1.00 90.94 361 TYR A CA 1
ATOM 2821 C C . TYR A 1 361 ? 0.591 19.496 9.759 1.00 90.94 361 TYR A C 1
ATOM 2823 O O . TYR A 1 361 ? 1.366 20.127 10.475 1.00 90.94 361 TYR A O 1
ATOM 2831 N N . HIS A 1 362 ? 0.327 18.199 9.956 1.00 90.12 362 HIS A N 1
ATOM 2832 C CA . HIS A 1 362 ? 0.892 17.411 11.045 1.00 90.12 362 HIS A CA 1
ATOM 2833 C C . HIS A 1 362 ? 2.389 17.179 10.820 1.00 90.12 362 HIS A C 1
ATOM 2835 O O . HIS A 1 362 ? 3.178 17.354 11.749 1.00 90.12 362 HIS A O 1
ATOM 2841 N N . VAL A 1 363 ? 2.790 16.889 9.576 1.00 94.94 363 VAL A N 1
ATOM 2842 C CA . VAL A 1 363 ? 4.204 16.809 9.181 1.00 94.94 363 VAL A CA 1
ATOM 2843 C C . VAL A 1 363 ? 4.925 18.128 9.443 1.00 94.94 363 VAL A C 1
ATOM 2845 O O . VAL A 1 363 ? 5.993 18.116 10.041 1.00 94.94 363 VAL A O 1
ATOM 2848 N N . VAL A 1 364 ? 4.357 19.268 9.044 1.00 95.19 364 VAL A N 1
ATOM 2849 C CA . VAL A 1 364 ? 4.997 20.583 9.216 1.00 95.19 364 VAL A CA 1
ATOM 2850 C C . VAL A 1 364 ? 5.134 20.965 10.689 1.00 95.19 364 VAL A C 1
ATOM 2852 O O . VAL A 1 364 ? 6.206 21.413 11.102 1.00 95.19 364 VAL A O 1
ATOM 2855 N N . ASP A 1 365 ? 4.089 20.761 11.495 1.00 92.31 365 ASP A N 1
ATOM 2856 C CA . ASP A 1 365 ? 4.144 21.020 12.938 1.00 92.31 365 ASP A CA 1
ATOM 2857 C C . ASP A 1 365 ? 5.236 20.176 13.615 1.00 92.31 365 ASP A C 1
ATOM 2859 O O . ASP A 1 365 ? 6.026 20.699 14.409 1.00 92.31 365 ASP A O 1
ATOM 2863 N N . TRP A 1 366 ? 5.325 18.894 13.250 1.00 94.25 366 TRP A N 1
ATOM 2864 C CA . TRP A 1 366 ? 6.368 17.990 13.731 1.00 94.25 366 TRP A CA 1
ATOM 2865 C C . TRP A 1 366 ? 7.767 18.385 13.232 1.00 94.25 366 TRP A C 1
ATOM 2867 O O . TRP A 1 366 ? 8.693 18.454 14.040 1.00 94.25 366 TRP A O 1
ATOM 2877 N N . LEU A 1 367 ? 7.932 18.701 11.941 1.00 95.62 367 LEU A N 1
ATOM 2878 C CA . LEU A 1 367 ? 9.210 19.098 11.334 1.00 95.62 367 LEU A CA 1
ATOM 2879 C C . LEU A 1 367 ? 9.803 20.310 12.046 1.00 95.62 367 LEU A C 1
ATOM 2881 O O . LEU A 1 367 ? 10.967 20.276 12.437 1.00 95.62 367 LEU A O 1
ATOM 2885 N N . ILE A 1 368 ? 8.998 21.355 12.255 1.00 94.38 368 ILE A N 1
ATOM 2886 C CA . ILE A 1 368 ? 9.440 22.580 12.927 1.00 94.38 368 ILE A CA 1
ATOM 2887 C C . ILE A 1 368 ? 9.815 22.278 14.378 1.00 94.38 368 ILE A C 1
ATOM 2889 O O . ILE A 1 368 ? 10.881 22.685 14.840 1.00 94.38 368 ILE A O 1
ATOM 2893 N N . ALA A 1 369 ? 8.963 21.551 15.110 1.00 93.00 369 ALA A N 1
ATOM 2894 C CA . ALA A 1 369 ? 9.243 21.202 16.500 1.00 93.00 369 ALA A CA 1
ATOM 2895 C C . ALA A 1 369 ? 10.544 20.393 16.626 1.00 93.00 369 ALA A C 1
ATOM 2897 O O . ALA A 1 369 ? 11.393 20.718 17.461 1.00 93.00 369 ALA A O 1
ATOM 2898 N N . ARG A 1 370 ? 10.740 19.399 15.751 1.00 93.06 370 ARG A N 1
ATOM 2899 C CA . ARG A 1 370 ? 11.916 18.528 15.751 1.00 93.06 370 ARG A CA 1
ATOM 2900 C C . ARG A 1 370 ? 13.175 19.236 15.260 1.00 93.06 370 ARG A C 1
ATOM 2902 O O . ARG A 1 370 ? 14.236 18.972 15.816 1.00 93.06 370 ARG A O 1
ATOM 2909 N N . ALA A 1 371 ? 13.097 20.123 14.269 1.00 93.06 371 ALA A N 1
ATOM 2910 C CA . ALA A 1 371 ? 14.256 20.838 13.723 1.00 93.06 371 ALA A CA 1
ATOM 2911 C C . ALA A 1 371 ? 14.872 21.829 14.724 1.00 93.06 371 ALA A C 1
ATOM 2913 O O . ALA A 1 371 ? 16.077 22.079 14.684 1.00 93.06 371 ALA A O 1
ATOM 2914 N N . VAL A 1 372 ? 14.075 22.359 15.659 1.00 90.44 372 VAL A N 1
ATOM 2915 C CA . VAL A 1 372 ? 14.578 23.241 16.722 1.00 90.44 372 VAL A CA 1
ATOM 2916 C C . VAL A 1 372 ? 15.393 22.458 17.763 1.00 90.44 372 VAL A C 1
ATOM 2918 O O . VAL A 1 372 ? 16.369 22.996 18.280 1.00 90.44 372 VAL A O 1
ATOM 2921 N N . GLU A 1 373 ? 15.045 21.203 18.073 1.00 86.69 373 GLU A N 1
ATOM 2922 C CA . GLU A 1 373 ? 15.691 20.426 19.152 1.00 86.69 373 GLU A CA 1
ATOM 2923 C C . GLU A 1 373 ? 17.229 20.303 19.023 1.00 86.69 373 GLU A C 1
ATOM 2925 O O . GLU A 1 373 ? 17.915 20.636 19.988 1.00 86.69 373 GLU A O 1
ATOM 2930 N N . PRO A 1 374 ? 17.828 19.929 17.871 1.00 82.56 374 PRO A N 1
ATOM 2931 C CA . PRO A 1 374 ? 19.284 19.832 17.727 1.00 82.56 374 PRO A CA 1
ATOM 2932 C C . PRO A 1 374 ? 20.000 21.181 17.799 1.00 82.56 374 PRO A C 1
ATOM 2934 O O . PRO A 1 374 ? 21.192 21.225 18.093 1.00 82.56 374 PRO A O 1
ATOM 2937 N N . LEU A 1 375 ? 19.287 22.277 17.515 1.00 82.94 375 LEU A N 1
ATOM 2938 C CA . LEU A 1 375 ? 19.831 23.635 17.527 1.00 82.94 375 LEU A CA 1
ATOM 2939 C C . LEU A 1 375 ? 19.826 24.253 18.933 1.00 82.94 375 LEU A C 1
ATOM 2941 O O . LEU A 1 375 ? 20.563 25.210 19.183 1.00 82.94 375 LEU A O 1
ATOM 2945 N N . LYS A 1 376 ? 19.048 23.697 19.876 1.00 72.81 376 LYS A N 1
ATOM 2946 C CA . LYS A 1 376 ? 19.050 24.093 21.293 1.00 72.81 376 LYS A CA 1
ATOM 2947 C C . LYS A 1 376 ? 20.380 23.687 21.944 1.00 72.81 376 LYS A C 1
ATOM 2949 O O . LYS A 1 376 ? 20.501 22.630 22.552 1.00 72.81 376 LYS A O 1
ATOM 2954 N N . GLY A 1 377 ? 21.397 24.534 21.799 1.00 55.00 377 GLY A N 1
ATOM 2955 C CA . GLY A 1 377 ? 22.734 24.320 22.367 1.00 55.00 377 GLY A CA 1
ATOM 2956 C C . GLY A 1 377 ? 23.881 24.916 21.550 1.00 55.00 377 GLY A C 1
ATOM 2957 O O . GLY A 1 377 ? 24.981 25.062 22.079 1.00 55.00 377 GLY A O 1
ATOM 2958 N N . ALA A 1 378 ? 23.639 25.312 20.297 1.00 50.06 378 ALA A N 1
ATOM 2959 C CA . ALA A 1 378 ? 24.609 26.070 19.515 1.00 50.06 378 ALA A CA 1
ATOM 2960 C C . ALA A 1 378 ? 24.577 27.542 19.964 1.00 50.06 378 ALA A C 1
ATOM 2962 O O . ALA A 1 378 ? 23.603 28.248 19.708 1.00 50.06 378 ALA A O 1
ATOM 2963 N N . LYS A 1 379 ? 25.614 28.015 20.671 1.00 31.58 379 LYS A N 1
ATOM 2964 C CA . LYS A 1 379 ? 25.809 29.458 20.889 1.00 31.58 379 LYS A CA 1
ATOM 2965 C C . LYS A 1 379 ? 25.892 30.134 19.518 1.00 31.58 379 LYS A C 1
ATOM 2967 O O . LYS A 1 379 ? 26.717 29.734 18.699 1.00 31.58 379 LYS A O 1
ATOM 2972 N N . ALA A 1 380 ? 25.047 31.135 19.282 1.00 28.05 380 ALA A N 1
ATOM 2973 C CA . ALA A 1 380 ? 25.200 32.030 18.143 1.00 28.05 380 ALA A CA 1
ATOM 2974 C C . ALA A 1 380 ? 26.608 32.661 18.189 1.00 28.05 380 ALA A C 1
ATOM 2976 O O . ALA A 1 380 ? 27.037 33.052 19.282 1.00 28.05 380 ALA A O 1
ATOM 2977 N N . PRO A 1 381 ? 27.344 32.750 17.067 1.00 31.27 381 PRO A N 1
ATOM 2978 C CA . PRO A 1 381 ? 28.494 33.640 16.993 1.00 31.27 381 PRO A CA 1
ATOM 2979 C C . PRO A 1 381 ? 28.001 35.061 17.267 1.00 31.27 381 PRO A C 1
ATOM 2981 O O . PRO A 1 381 ? 26.954 35.452 16.750 1.00 31.27 381 PRO A O 1
ATOM 2984 N N . ALA A 1 382 ? 28.712 35.787 18.126 1.00 29.23 382 ALA A N 1
ATOM 2985 C CA . ALA A 1 382 ? 28.428 37.187 18.389 1.00 29.23 382 ALA A CA 1
ATOM 2986 C C . ALA A 1 382 ? 28.503 37.966 17.070 1.00 29.23 382 ALA A C 1
ATOM 2988 O O . ALA A 1 382 ? 29.471 37.835 16.324 1.00 29.23 382 ALA A O 1
ATOM 2989 N N . GLU A 1 383 ? 27.457 38.733 16.782 1.00 29.95 383 GLU A N 1
ATOM 2990 C CA . GLU A 1 383 ? 27.493 39.789 15.780 1.00 29.95 383 GLU A CA 1
ATOM 2991 C C . GLU A 1 383 ? 28.509 40.828 16.279 1.00 29.95 383 GLU A C 1
ATOM 2993 O O . GLU A 1 383 ? 28.249 41.524 17.259 1.00 29.95 383 GLU A O 1
ATOM 2998 N N . GLU A 1 384 ? 29.698 40.878 15.675 1.00 28.72 384 GLU A N 1
ATOM 2999 C CA . GLU A 1 384 ? 30.577 42.036 15.826 1.00 28.72 384 GLU A CA 1
ATOM 3000 C C . GLU A 1 384 ? 30.008 43.155 14.952 1.00 28.72 384 GLU A C 1
ATOM 3002 O O . GLU A 1 384 ? 30.039 43.107 13.720 1.00 28.72 384 GLU A O 1
ATOM 3007 N N . GLU A 1 385 ? 29.401 44.124 15.637 1.00 28.23 385 GLU A N 1
ATOM 3008 C CA . GLU A 1 385 ? 29.049 45.435 15.111 1.00 28.23 385 GLU A CA 1
ATOM 3009 C C . GLU A 1 385 ? 30.292 46.093 14.503 1.00 28.23 385 GLU A C 1
ATOM 3011 O O . GLU A 1 385 ? 31.380 46.073 15.079 1.00 28.23 385 GLU A O 1
ATOM 3016 N N . GLY A 1 386 ? 30.116 46.662 13.312 1.00 27.86 386 GLY A N 1
ATOM 3017 C CA . GLY A 1 386 ? 31.168 47.383 12.618 1.00 27.86 386 GLY A CA 1
ATOM 3018 C C . GLY A 1 386 ? 31.565 48.663 13.345 1.00 27.86 386 GLY A C 1
ATOM 3019 O O . GLY A 1 386 ? 30.711 49.459 13.730 1.00 27.86 386 GLY A O 1
ATOM 3020 N N . GLU A 1 387 ? 32.870 48.898 13.418 1.00 26.22 387 GLU A N 1
ATOM 3021 C CA . GLU A 1 387 ? 33.438 50.234 13.540 1.00 26.22 387 GLU A CA 1
ATOM 3022 C C . GLU A 1 387 ? 34.453 50.449 12.413 1.00 26.22 387 GLU A C 1
ATOM 3024 O O . GLU A 1 387 ? 35.364 49.652 12.183 1.00 26.22 387 GLU A O 1
ATOM 3029 N N . GLU A 1 388 ? 34.233 51.533 11.675 1.00 28.25 388 GLU A N 1
ATOM 3030 C CA . GLU A 1 388 ? 35.107 52.074 10.642 1.00 28.25 388 GLU A CA 1
ATOM 3031 C C . GLU A 1 388 ? 36.388 52.648 11.269 1.00 28.25 388 GLU A C 1
ATOM 3033 O O . GLU A 1 388 ? 36.322 53.447 12.203 1.00 28.25 388 GLU A O 1
ATOM 3038 N N . ALA A 1 389 ? 37.552 52.334 10.695 1.00 26.50 389 ALA A N 1
ATOM 3039 C CA . ALA A 1 389 ? 38.735 53.187 10.789 1.00 26.50 389 ALA A CA 1
ATOM 3040 C C . ALA A 1 389 ? 39.602 53.033 9.530 1.00 26.50 389 ALA A C 1
ATOM 3042 O O . ALA A 1 389 ? 40.092 51.953 9.203 1.00 26.50 389 ALA A O 1
ATOM 3043 N N . GLU A 1 390 ? 39.750 54.144 8.818 1.00 26.42 390 GLU A N 1
ATOM 3044 C CA . GLU A 1 390 ? 40.561 54.336 7.619 1.00 26.42 390 GLU A CA 1
ATOM 3045 C C . GLU A 1 390 ? 41.969 54.866 8.000 1.00 26.42 390 GLU A C 1
ATOM 3047 O O . GLU A 1 390 ? 42.098 55.605 8.976 1.00 26.42 390 GLU A O 1
ATOM 3052 N N . ALA A 1 391 ? 42.971 54.547 7.160 1.00 28.41 391 ALA A N 1
ATOM 3053 C CA . ALA A 1 391 ? 44.381 55.006 7.114 1.00 28.41 391 ALA A CA 1
ATOM 3054 C C . ALA A 1 391 ? 45.366 54.366 8.131 1.00 28.41 391 ALA A C 1
ATOM 3056 O O . ALA A 1 391 ? 45.131 54.344 9.329 1.00 28.41 391 ALA A O 1
ATOM 3057 N N . ASP A 1 392 ? 46.493 53.778 7.705 1.00 25.47 392 ASP A N 1
ATOM 3058 C CA . ASP A 1 392 ? 47.664 54.487 7.171 1.00 25.47 392 ASP A CA 1
ATOM 3059 C C . ASP A 1 392 ? 48.732 53.505 6.628 1.00 25.47 392 ASP A C 1
ATOM 3061 O O . ASP A 1 392 ? 48.760 52.319 6.959 1.00 25.47 392 ASP A O 1
ATOM 3065 N N . LEU A 1 393 ? 49.612 54.028 5.775 1.00 31.17 393 LEU A N 1
ATOM 3066 C CA . LEU A 1 393 ? 50.649 53.335 4.999 1.00 31.17 393 LEU A CA 1
ATOM 3067 C C . LEU A 1 393 ? 51.975 53.095 5.765 1.00 31.17 393 LEU A C 1
ATOM 3069 O O . LEU A 1 393 ? 52.378 53.915 6.584 1.00 31.17 393 LEU A O 1
ATOM 3073 N N . LEU A 1 394 ? 52.718 52.076 5.287 1.00 29.55 394 LEU A N 1
ATOM 3074 C CA . LEU A 1 394 ? 54.179 51.806 5.353 1.00 29.55 394 LEU A CA 1
ATOM 3075 C C . LEU A 1 394 ? 54.686 50.746 6.354 1.00 29.55 394 LEU A C 1
ATOM 3077 O O . LEU A 1 394 ? 54.621 50.925 7.565 1.00 29.55 394 LEU A O 1
ATOM 3081 N N . GLY A 1 395 ? 55.366 49.723 5.813 1.00 26.89 395 GLY A N 1
ATOM 3082 C CA . GLY A 1 395 ? 56.343 48.905 6.544 1.00 26.89 395 GLY A CA 1
ATOM 3083 C C . GLY A 1 395 ? 56.546 47.499 5.972 1.00 26.89 395 GLY A C 1
ATOM 3084 O O . GLY A 1 395 ? 55.731 46.619 6.202 1.00 26.89 395 GLY A O 1
ATOM 3085 N N . GLU A 1 396 ? 57.640 47.299 5.239 1.00 30.95 396 GLU A N 1
ATOM 3086 C CA . GLU A 1 396 ? 58.118 46.022 4.687 1.00 30.95 396 GLU A CA 1
ATOM 3087 C C . GLU A 1 396 ? 58.421 44.975 5.782 1.00 30.95 396 GLU A C 1
ATOM 3089 O O . GLU A 1 396 ? 58.973 45.331 6.822 1.00 30.95 396 GLU A O 1
ATOM 3094 N N . THR A 1 397 ? 58.140 43.685 5.540 1.00 28.78 397 THR A N 1
ATOM 3095 C CA . THR A 1 397 ? 59.005 42.539 5.919 1.00 28.78 397 THR A CA 1
ATOM 3096 C C . THR A 1 397 ? 58.522 41.225 5.281 1.00 28.78 397 THR A C 1
ATOM 3098 O O . THR A 1 397 ? 57.345 41.051 4.984 1.00 28.78 397 THR A O 1
ATOM 3101 N N . GLU A 1 398 ? 59.497 40.364 4.995 1.00 28.30 398 GLU A N 1
ATOM 3102 C CA . GLU A 1 398 ? 59.500 39.143 4.170 1.00 28.30 398 GLU A CA 1
ATOM 3103 C C . GLU A 1 398 ? 58.836 37.892 4.822 1.00 28.30 398 GLU A C 1
ATOM 3105 O O . GLU A 1 398 ? 58.344 38.003 5.942 1.00 28.30 398 GLU A O 1
ATOM 3110 N N . PRO A 1 399 ? 58.727 36.734 4.121 1.00 30.81 399 PRO A N 1
ATOM 3111 C CA . PRO A 1 399 ? 57.580 35.828 4.192 1.00 30.81 399 PRO A CA 1
ATOM 3112 C C . PRO A 1 399 ? 57.687 34.781 5.306 1.00 30.81 399 PRO A C 1
ATOM 3114 O O . PRO A 1 399 ? 58.697 34.088 5.405 1.00 30.81 399 PRO A O 1
ATOM 3117 N N . ASP A 1 400 ? 56.601 34.591 6.056 1.00 27.56 400 ASP A N 1
ATOM 3118 C CA . ASP A 1 400 ? 56.432 33.452 6.959 1.00 27.56 400 ASP A CA 1
ATOM 3119 C C . ASP A 1 400 ? 55.344 32.504 6.429 1.00 27.56 400 ASP A C 1
ATOM 3121 O O . ASP A 1 400 ? 54.209 32.897 6.159 1.00 27.56 400 ASP A O 1
ATOM 3125 N N . GLU A 1 401 ? 55.791 31.265 6.236 1.00 29.50 401 GLU A N 1
ATOM 3126 C CA . GLU A 1 401 ? 55.104 29.975 6.130 1.00 29.50 401 GLU A CA 1
ATOM 3127 C C . GLU A 1 401 ? 53.563 29.981 6.056 1.00 29.50 401 GLU A C 1
ATOM 3129 O O . GLU A 1 401 ? 52.857 30.274 7.022 1.00 29.50 401 GLU A O 1
ATOM 3134 N N . GLU A 1 402 ? 53.037 29.523 4.912 1.00 29.25 402 GLU A N 1
ATOM 3135 C CA . GLU A 1 402 ? 51.651 29.062 4.792 1.00 29.25 402 GLU A CA 1
ATOM 3136 C C . GLU A 1 402 ? 51.366 27.988 5.860 1.00 29.25 402 GLU A C 1
ATOM 3138 O O . GLU A 1 402 ? 52.036 26.948 5.877 1.00 29.25 402 GLU A O 1
ATOM 3143 N N . PRO A 1 403 ? 50.360 28.163 6.735 1.00 29.98 403 PRO A N 1
ATOM 3144 C CA . PRO A 1 403 ? 49.903 27.066 7.563 1.00 29.98 403 PRO A CA 1
ATOM 3145 C C . PRO A 1 403 ? 49.214 26.052 6.648 1.00 29.98 403 PRO A C 1
ATOM 3147 O O . PRO A 1 403 ? 48.247 26.373 5.953 1.00 29.98 403 PRO A O 1
ATOM 3150 N N . ALA A 1 404 ? 49.728 24.822 6.649 1.00 28.66 404 ALA A N 1
ATOM 3151 C CA . ALA A 1 404 ? 49.127 23.690 5.959 1.00 28.66 404 ALA A CA 1
ATOM 3152 C C . ALA A 1 404 ? 47.611 23.611 6.253 1.00 28.66 404 ALA A C 1
ATOM 3154 O O . ALA A 1 404 ? 47.206 23.803 7.408 1.00 28.66 404 ALA A O 1
ATOM 3155 N N . PRO A 1 405 ? 46.757 23.315 5.253 1.00 29.09 405 PRO A N 1
ATOM 3156 C CA . PRO A 1 405 ? 45.337 23.110 5.498 1.00 29.09 405 PRO A CA 1
ATOM 3157 C C . PRO A 1 405 ? 45.167 21.959 6.497 1.00 29.09 405 PRO A C 1
ATOM 3159 O O . PRO A 1 405 ? 45.854 20.944 6.366 1.00 29.09 405 PRO A O 1
ATOM 3162 N N . PRO A 1 406 ? 44.265 22.063 7.486 1.00 33.03 406 PRO A N 1
ATOM 3163 C CA . PRO A 1 406 ? 44.006 20.942 8.366 1.00 33.03 406 PRO A CA 1
ATOM 3164 C C . PRO A 1 406 ? 43.385 19.817 7.534 1.00 33.03 406 PRO A C 1
ATOM 3166 O O . PRO A 1 406 ? 42.277 19.958 7.012 1.00 33.03 406 PRO A O 1
ATOM 3169 N N . GLU A 1 407 ? 44.100 18.698 7.427 1.00 32.72 407 GLU A N 1
ATOM 3170 C CA . GLU A 1 407 ? 43.559 17.400 7.029 1.00 32.72 407 GLU A CA 1
ATOM 3171 C C . GLU A 1 407 ? 42.469 17.009 8.037 1.00 32.72 407 GLU A C 1
ATOM 3173 O O . GLU A 1 407 ? 42.698 16.330 9.036 1.00 32.72 407 GLU A O 1
ATOM 3178 N N . ALA A 1 408 ? 41.255 17.509 7.823 1.00 32.09 408 ALA A N 1
ATOM 3179 C CA . ALA A 1 408 ? 40.092 17.070 8.564 1.00 32.09 408 ALA A CA 1
ATOM 3180 C C . ALA A 1 408 ? 39.623 15.746 7.954 1.00 32.09 408 ALA A C 1
ATOM 3182 O O . ALA A 1 408 ? 38.791 15.723 7.045 1.00 32.09 408 ALA A O 1
ATOM 3183 N N . GLU A 1 409 ? 40.142 14.634 8.477 1.00 33.56 409 GLU A N 1
ATOM 3184 C CA . GLU A 1 409 ? 39.473 13.336 8.403 1.00 33.56 409 GLU A CA 1
ATOM 3185 C C . GLU A 1 409 ? 38.069 13.482 9.015 1.00 33.56 409 GLU A C 1
ATOM 3187 O O . GLU A 1 409 ? 37.852 13.366 10.221 1.00 33.56 409 GLU A O 1
ATOM 3192 N N . ALA A 1 410 ? 37.085 13.822 8.184 1.00 37.12 410 ALA A N 1
ATOM 3193 C CA . ALA A 1 410 ? 35.702 13.938 8.608 1.00 37.12 410 ALA A CA 1
ATOM 3194 C C . ALA A 1 410 ? 35.096 12.535 8.739 1.00 37.12 410 ALA A C 1
ATOM 3196 O O . ALA A 1 410 ? 34.485 12.011 7.810 1.00 37.12 410 ALA A O 1
ATOM 3197 N N . THR A 1 411 ? 35.241 11.924 9.915 1.00 37.09 411 THR A N 1
ATOM 3198 C CA . THR A 1 411 ? 34.297 10.897 10.378 1.00 37.09 411 THR A CA 1
ATOM 3199 C C . THR A 1 411 ? 32.864 11.449 10.307 1.00 37.09 411 THR A C 1
ATOM 3201 O O . THR A 1 411 ? 32.672 12.638 10.598 1.00 37.09 411 THR A O 1
ATOM 3204 N N . PRO A 1 412 ? 31.846 10.635 9.957 1.00 47.16 412 PRO A N 1
ATOM 3205 C CA . PRO A 1 412 ? 30.457 11.083 9.921 1.00 47.16 412 PRO A CA 1
ATOM 3206 C C . PRO A 1 412 ? 30.089 11.748 11.247 1.00 47.16 412 PRO A C 1
ATOM 3208 O O . PRO A 1 412 ? 30.204 11.142 12.308 1.00 47.16 412 PRO A O 1
ATOM 3211 N N . ARG A 1 413 ? 29.682 13.020 11.206 1.00 60.75 413 ARG A N 1
ATOM 3212 C CA . ARG A 1 413 ? 29.249 13.718 12.419 1.00 60.75 413 ARG A CA 1
ATOM 3213 C C . ARG A 1 413 ? 27.948 13.084 12.908 1.00 60.75 413 ARG A C 1
ATOM 3215 O O . ARG A 1 413 ? 26.960 13.067 12.168 1.00 60.75 413 ARG A O 1
ATOM 3222 N N . ASP A 1 414 ? 27.935 12.658 14.170 1.00 69.12 414 ASP A N 1
ATOM 3223 C CA . ASP A 1 414 ? 26.768 12.051 14.831 1.00 69.12 414 ASP A CA 1
ATOM 3224 C C . ASP A 1 414 ? 25.530 12.965 14.856 1.00 69.12 414 ASP A C 1
ATOM 3226 O O . ASP A 1 414 ? 24.409 12.499 15.055 1.00 69.12 414 ASP A O 1
ATOM 3230 N N . LYS A 1 415 ? 25.708 14.279 14.665 1.00 81.50 415 LYS A N 1
ATOM 3231 C CA . LYS A 1 415 ? 24.632 15.276 14.703 1.00 81.50 415 LYS A CA 1
ATOM 3232 C C . LYS A 1 415 ? 24.649 16.177 13.475 1.00 81.50 415 LYS A C 1
ATOM 3234 O O . LYS A 1 415 ? 25.715 16.606 13.035 1.00 81.50 415 LYS A O 1
ATOM 3239 N N . LEU A 1 416 ? 23.450 16.507 12.995 1.00 87.44 416 LEU A N 1
ATOM 3240 C CA . LEU A 1 416 ? 23.227 17.521 11.966 1.00 87.44 416 LEU A CA 1
ATOM 3241 C C . LEU A 1 416 ? 23.546 18.922 12.497 1.00 87.44 416 LEU A C 1
ATOM 3243 O O . LEU A 1 416 ? 23.176 19.277 13.619 1.00 87.44 416 LEU A O 1
ATOM 3247 N N . GLN A 1 417 ? 24.195 19.726 11.666 1.00 89.38 417 GLN A N 1
ATOM 3248 C CA . GLN A 1 417 ? 24.452 21.141 11.898 1.00 89.38 417 GLN A CA 1
ATOM 3249 C C . GLN A 1 417 ? 23.429 22.022 11.179 1.00 89.38 417 GLN A C 1
ATOM 3251 O O . GLN A 1 417 ? 22.738 21.598 10.257 1.00 89.38 417 GLN A O 1
ATOM 3256 N N . ALA A 1 418 ? 23.354 23.294 11.576 1.00 89.38 418 ALA A N 1
ATOM 3257 C CA . ALA A 1 418 ? 22.395 24.257 11.033 1.00 89.38 418 ALA A CA 1
ATOM 3258 C C . ALA A 1 418 ? 22.458 24.408 9.499 1.00 89.38 418 ALA A C 1
ATOM 3260 O O . ALA A 1 418 ? 21.430 24.652 8.865 1.00 89.38 418 ALA A O 1
ATOM 3261 N N . ALA A 1 419 ? 23.652 24.283 8.911 1.00 89.62 419 ALA A N 1
ATOM 3262 C CA . ALA A 1 419 ? 23.873 24.425 7.475 1.00 89.62 419 ALA A CA 1
ATOM 3263 C C . ALA A 1 419 ? 23.661 23.124 6.683 1.00 89.62 419 ALA A C 1
ATOM 3265 O O . ALA A 1 419 ? 23.561 23.202 5.457 1.00 89.62 419 ALA A O 1
ATOM 3266 N N . ASP A 1 420 ? 23.575 21.970 7.350 1.00 91.44 420 ASP A N 1
ATOM 3267 C CA . ASP A 1 420 ? 23.445 20.673 6.687 1.00 91.44 420 ASP A CA 1
ATOM 3268 C C . ASP A 1 420 ? 22.078 20.553 6.009 1.00 91.44 420 ASP A C 1
ATOM 3270 O O . ASP A 1 420 ? 21.056 20.997 6.548 1.00 91.44 420 ASP A O 1
ATOM 3274 N N . ILE A 1 421 ? 22.058 19.926 4.831 1.00 94.12 421 ILE A N 1
ATOM 3275 C CA . ILE A 1 421 ? 20.818 19.511 4.173 1.00 94.12 421 ILE A CA 1
ATOM 3276 C C . ILE A 1 421 ? 20.233 18.367 4.997 1.00 94.12 421 ILE A C 1
ATOM 3278 O O . ILE A 1 421 ? 20.814 17.289 5.080 1.00 94.12 421 ILE A O 1
ATOM 3282 N N . ALA A 1 422 ? 19.090 18.626 5.623 1.00 94.81 422 ALA A N 1
ATOM 3283 C CA . ALA A 1 422 ? 18.401 17.672 6.482 1.00 94.81 422 ALA A CA 1
ATOM 3284 C C . ALA A 1 422 ? 17.270 16.940 5.748 1.00 94.81 422 ALA A C 1
ATOM 3286 O O . ALA A 1 422 ? 16.839 15.880 6.205 1.00 94.81 422 ALA A O 1
ATOM 3287 N N . ALA A 1 423 ? 16.781 17.502 4.636 1.00 96.69 423 ALA A N 1
ATOM 3288 C CA . ALA A 1 423 ? 15.708 16.906 3.854 1.00 96.69 423 ALA A CA 1
ATOM 3289 C C . ALA A 1 423 ? 15.774 17.266 2.361 1.00 96.69 423 ALA A C 1
ATOM 3291 O O . ALA A 1 423 ? 16.214 18.360 2.001 1.00 96.69 423 ALA A O 1
ATOM 3292 N N . ILE A 1 424 ? 15.273 16.380 1.499 1.00 97.56 424 ILE A N 1
ATOM 3293 C CA . ILE A 1 424 ? 15.045 16.618 0.066 1.00 97.56 424 ILE A CA 1
ATOM 3294 C C . ILE A 1 424 ? 13.591 16.271 -0.259 1.00 97.56 424 ILE A C 1
ATOM 3296 O O . ILE A 1 424 ? 13.144 15.165 0.028 1.00 97.56 424 ILE A O 1
ATOM 3300 N N . ALA A 1 425 ? 12.854 17.209 -0.848 1.00 97.38 425 ALA A N 1
ATOM 3301 C CA . ALA A 1 425 ? 11.497 16.996 -1.325 1.00 97.38 425 ALA A CA 1
ATOM 3302 C C . ALA A 1 425 ? 11.477 16.623 -2.809 1.00 97.38 425 ALA A C 1
ATOM 3304 O O . ALA A 1 425 ? 12.146 17.260 -3.631 1.00 97.38 425 ALA A O 1
ATOM 3305 N N . LEU A 1 426 ? 10.669 15.614 -3.122 1.00 96.31 426 LEU A N 1
ATOM 3306 C CA . LEU A 1 426 ? 10.445 15.067 -4.451 1.00 96.31 426 LEU A CA 1
ATOM 3307 C C . LEU A 1 426 ? 8.974 15.218 -4.857 1.00 96.31 426 LEU A C 1
ATOM 3309 O O . LEU A 1 426 ? 8.073 15.146 -4.010 1.00 96.31 426 LEU A O 1
ATOM 3313 N N . SER A 1 427 ? 8.739 15.400 -6.156 1.00 92.06 427 SER A N 1
ATOM 3314 C CA . SER A 1 427 ? 7.401 15.373 -6.751 1.00 92.06 427 SER A CA 1
ATOM 3315 C C . SER A 1 427 ? 6.792 13.962 -6.627 1.00 92.06 427 SER A C 1
ATOM 3317 O O . SER A 1 427 ? 7.523 12.995 -6.388 1.00 92.06 427 SER A O 1
ATOM 3319 N N . PRO A 1 428 ? 5.472 13.786 -6.829 1.00 83.12 428 PRO A N 1
ATOM 3320 C CA . PRO A 1 428 ? 4.877 12.452 -6.954 1.00 83.12 428 PRO A CA 1
ATOM 3321 C C . PRO A 1 428 ? 5.517 11.579 -8.046 1.00 83.12 428 PRO A C 1
ATOM 3323 O O . PRO A 1 428 ? 5.485 10.355 -7.935 1.00 83.12 428 PRO A O 1
ATOM 3326 N N . ALA A 1 429 ? 6.091 12.195 -9.087 1.00 78.12 429 ALA A N 1
ATOM 3327 C CA . ALA A 1 429 ? 6.798 11.507 -10.167 1.00 78.12 429 ALA A CA 1
ATOM 3328 C C . ALA A 1 429 ? 8.270 11.192 -9.828 1.00 78.12 429 ALA A C 1
ATOM 3330 O O . ALA A 1 429 ? 8.902 10.418 -10.538 1.00 78.12 429 ALA A O 1
ATOM 3331 N N . GLY A 1 430 ? 8.795 11.719 -8.715 1.00 84.31 430 GLY A N 1
ATOM 3332 C CA . GLY A 1 430 ? 10.170 11.499 -8.260 1.00 84.31 430 GLY A CA 1
ATOM 3333 C C . GLY A 1 430 ? 11.148 12.625 -8.607 1.00 84.31 430 GLY A C 1
ATOM 3334 O O . GLY A 1 430 ? 12.316 12.533 -8.235 1.00 84.31 430 GLY A O 1
ATOM 3335 N N . ASP A 1 431 ? 10.684 13.697 -9.253 1.00 88.81 431 ASP A N 1
ATOM 3336 C CA . ASP A 1 431 ? 11.533 14.822 -9.659 1.00 88.81 431 ASP A CA 1
ATOM 3337 C C . ASP A 1 431 ? 11.998 15.644 -8.460 1.00 88.81 431 ASP A C 1
ATOM 3339 O O . ASP A 1 431 ? 11.279 15.786 -7.462 1.00 88.81 431 ASP A O 1
ATOM 3343 N N . PHE A 1 432 ? 13.169 16.270 -8.573 1.00 94.94 432 PHE A N 1
ATOM 3344 C CA . PHE A 1 432 ? 13.671 17.141 -7.520 1.00 94.94 432 PHE A CA 1
ATOM 3345 C C . PHE A 1 432 ? 12.821 18.414 -7.406 1.00 94.94 432 PHE A C 1
ATOM 3347 O O . PHE A 1 432 ? 12.737 19.216 -8.338 1.00 94.94 432 PHE A O 1
ATOM 3354 N N . VAL A 1 433 ? 12.271 18.671 -6.214 1.00 94.94 433 VAL A N 1
ATOM 3355 C CA . VAL A 1 433 ? 11.578 19.933 -5.916 1.00 94.94 433 VAL A CA 1
ATOM 3356 C C . VAL A 1 433 ? 12.500 20.893 -5.175 1.00 94.94 433 VAL A C 1
ATOM 3358 O O . VAL A 1 433 ? 12.752 22.009 -5.641 1.00 94.94 433 VAL A O 1
ATOM 3361 N N . ARG A 1 434 ? 12.977 20.494 -3.988 1.00 94.75 434 ARG A N 1
ATOM 3362 C CA . ARG A 1 434 ? 13.740 21.377 -3.094 1.00 94.75 434 ARG A CA 1
ATOM 3363 C C . ARG A 1 434 ? 14.572 20.597 -2.078 1.00 94.75 434 ARG A C 1
ATOM 3365 O O . ARG A 1 434 ? 14.113 19.603 -1.531 1.00 94.75 434 ARG A O 1
ATOM 3372 N N . ALA A 1 435 ? 15.763 21.103 -1.762 1.00 95.31 435 ALA A N 1
ATOM 3373 C CA . ALA A 1 435 ? 16.546 20.685 -0.601 1.00 95.31 435 ALA A CA 1
ATOM 3374 C C . ALA A 1 435 ? 16.335 21.677 0.553 1.00 95.31 435 ALA A C 1
ATOM 3376 O O . ALA A 1 435 ? 16.285 22.887 0.322 1.00 95.31 435 ALA A O 1
ATOM 3377 N N . TYR A 1 436 ? 16.216 21.169 1.779 1.00 95.06 436 TYR A N 1
ATOM 3378 C CA . TYR A 1 436 ? 15.990 21.960 2.986 1.00 95.06 436 TYR A CA 1
ATOM 3379 C C . TYR A 1 436 ? 17.137 21.789 3.972 1.00 95.06 436 TYR A C 1
ATOM 3381 O O . TYR A 1 436 ? 17.513 20.665 4.328 1.00 95.06 436 TYR A O 1
ATOM 3389 N N . ARG A 1 437 ? 17.657 22.909 4.472 1.00 94.38 437 ARG A N 1
ATOM 3390 C CA . ARG A 1 437 ? 18.636 22.895 5.567 1.00 94.38 437 ARG A CA 1
ATOM 3391 C C . ARG A 1 437 ? 17.958 22.775 6.917 1.00 94.38 437 ARG A C 1
ATOM 3393 O O . ARG A 1 437 ? 16.835 23.246 7.097 1.00 94.38 437 ARG A O 1
ATOM 3400 N N . LEU A 1 438 ? 18.680 22.255 7.907 1.00 94.19 438 LEU A N 1
ATOM 3401 C CA . LEU A 1 438 ? 18.161 22.157 9.273 1.00 94.19 438 LEU A CA 1
ATOM 3402 C C . LEU A 1 438 ? 17.673 23.516 9.814 1.00 94.19 438 LEU A C 1
ATOM 3404 O O . LEU A 1 438 ? 16.594 23.590 10.397 1.00 94.19 438 LEU A O 1
ATOM 3408 N N . ARG A 1 439 ? 18.424 24.603 9.577 1.00 93.19 439 ARG A N 1
ATOM 3409 C CA . ARG A 1 439 ? 18.024 25.960 9.999 1.00 93.19 439 ARG A CA 1
ATOM 3410 C C . ARG A 1 439 ? 16.748 26.469 9.327 1.00 93.19 439 ARG A C 1
ATOM 3412 O O . ARG A 1 439 ? 16.000 27.212 9.947 1.00 93.19 439 ARG A O 1
ATOM 3419 N N . GLU A 1 440 ? 16.506 26.073 8.079 1.00 92.81 440 GLU A N 1
ATOM 3420 C CA . GLU A 1 440 ? 15.325 26.484 7.310 1.00 92.81 440 GLU A CA 1
ATOM 3421 C C . GLU A 1 440 ? 14.080 25.751 7.813 1.00 92.81 440 GLU A C 1
ATOM 3423 O O . GLU A 1 440 ? 13.024 26.357 7.956 1.00 92.81 440 GLU A O 1
ATOM 3428 N N . LEU A 1 441 ? 14.220 24.465 8.155 1.00 93.69 441 LEU A N 1
ATOM 3429 C CA . LEU A 1 441 ? 13.142 23.676 8.757 1.00 93.69 441 LEU A CA 1
ATOM 3430 C C . LEU A 1 441 ? 12.780 24.150 10.173 1.00 93.69 441 LEU A C 1
ATOM 3432 O O . LEU A 1 441 ? 11.649 23.961 10.610 1.00 93.69 441 LEU A O 1
ATOM 3436 N N . ALA A 1 442 ? 13.720 24.764 10.895 1.00 93.38 442 ALA A N 1
ATOM 3437 C CA . ALA A 1 442 ? 13.492 25.293 12.239 1.00 93.38 442 ALA A CA 1
ATOM 3438 C C . ALA A 1 442 ? 12.793 26.669 12.258 1.00 93.38 442 ALA A C 1
ATOM 3440 O O . ALA A 1 442 ? 12.363 27.118 13.328 1.00 93.38 442 ALA A O 1
ATOM 3441 N N . ASP A 1 443 ? 12.673 27.354 11.114 1.00 91.56 443 ASP A N 1
ATOM 3442 C CA . ASP A 1 443 ? 12.067 28.684 11.048 1.00 91.56 443 ASP A CA 1
ATOM 3443 C C . ASP A 1 443 ? 10.534 28.617 11.102 1.00 91.56 443 ASP A C 1
ATOM 3445 O O . ASP A 1 443 ? 9.848 28.257 10.146 1.00 91.56 443 ASP A O 1
ATOM 3449 N N . LYS A 1 444 ? 9.969 29.057 12.230 1.00 90.25 444 LYS A N 1
ATOM 3450 C CA . LYS A 1 444 ? 8.516 29.131 12.432 1.00 90.25 444 LYS A CA 1
ATOM 3451 C C . LYS A 1 444 ? 7.815 30.075 11.454 1.00 90.25 444 LYS A C 1
ATOM 3453 O O . LYS A 1 444 ? 6.624 29.890 11.213 1.00 90.25 444 LYS A O 1
ATOM 3458 N N . LYS A 1 445 ? 8.509 31.081 10.906 1.00 91.81 445 LYS A N 1
ATOM 3459 C CA . LYS A 1 445 ? 7.931 32.005 9.916 1.00 91.81 445 LYS A CA 1
ATOM 3460 C C . LYS A 1 445 ? 7.701 31.323 8.567 1.00 91.81 445 LYS A C 1
ATOM 3462 O O . LYS A 1 445 ? 6.809 31.737 7.838 1.00 91.81 445 LYS A O 1
ATOM 3467 N N . ALA A 1 446 ? 8.438 30.250 8.277 1.00 89.56 446 ALA A N 1
ATOM 3468 C CA . ALA A 1 446 ? 8.304 29.473 7.050 1.00 89.56 446 ALA A CA 1
ATOM 3469 C C . ALA A 1 446 ? 7.160 28.441 7.095 1.00 89.56 446 ALA A C 1
ATOM 3471 O O . ALA A 1 446 ? 6.984 27.699 6.133 1.00 89.56 446 ALA A O 1
ATOM 3472 N N . LYS A 1 447 ? 6.370 28.372 8.181 1.00 92.44 447 LYS A N 1
ATOM 3473 C CA . LYS A 1 447 ? 5.321 27.353 8.365 1.00 92.44 447 LYS A CA 1
ATOM 3474 C C . LYS A 1 447 ? 4.353 27.267 7.182 1.00 92.44 447 LYS A C 1
ATOM 3476 O O . LYS A 1 447 ? 4.142 26.181 6.649 1.00 92.44 447 LYS A O 1
ATOM 3481 N N . ASP A 1 448 ? 3.795 28.397 6.758 1.00 92.12 448 ASP A N 1
ATOM 3482 C CA . ASP A 1 448 ? 2.798 28.424 5.683 1.00 92.12 448 ASP A CA 1
ATOM 3483 C C . ASP A 1 448 ? 3.416 28.069 4.321 1.00 92.12 448 ASP A C 1
ATOM 3485 O O . ASP A 1 448 ? 2.778 27.415 3.495 1.00 92.12 448 ASP A O 1
ATOM 3489 N N . ASP A 1 449 ? 4.673 28.462 4.095 1.00 92.44 449 ASP A N 1
ATOM 3490 C CA . ASP A 1 449 ? 5.427 28.110 2.889 1.00 92.44 449 ASP A CA 1
ATOM 3491 C C . ASP A 1 449 ? 5.770 26.619 2.850 1.00 92.44 449 ASP A C 1
ATOM 3493 O O . ASP A 1 449 ? 5.609 25.986 1.808 1.00 92.44 449 ASP A O 1
ATOM 3497 N N . LEU A 1 450 ? 6.184 26.034 3.978 1.00 93.38 450 LEU A N 1
ATOM 3498 C CA . LEU A 1 450 ? 6.406 24.593 4.113 1.00 93.38 450 LEU A CA 1
ATOM 3499 C C . LEU A 1 450 ? 5.104 23.820 3.898 1.00 93.38 450 LEU A C 1
ATOM 3501 O O . LEU A 1 450 ? 5.086 22.836 3.163 1.00 93.38 450 LEU A O 1
ATOM 3505 N N . GLN A 1 451 ? 4.000 24.289 4.481 1.00 92.81 451 GLN A N 1
ATOM 3506 C CA . GLN A 1 451 ? 2.704 23.632 4.351 1.00 92.81 451 GLN A CA 1
ATOM 3507 C C . GLN A 1 451 ? 2.152 23.684 2.928 1.00 92.81 451 GLN A C 1
ATOM 3509 O O . GLN A 1 451 ? 1.502 22.729 2.519 1.00 92.81 451 GLN A O 1
ATOM 3514 N N . ARG A 1 452 ? 2.385 24.758 2.165 1.00 91.31 452 ARG A N 1
ATOM 3515 C CA . ARG A 1 452 ? 2.059 24.787 0.728 1.00 91.31 452 ARG A CA 1
ATOM 3516 C C . ARG A 1 452 ? 3.027 23.940 -0.087 1.00 91.31 452 ARG A C 1
ATOM 3518 O O . ARG A 1 452 ? 2.601 23.226 -0.985 1.00 91.31 452 ARG A O 1
ATOM 3525 N N . GLY A 1 453 ? 4.314 24.030 0.235 1.00 91.50 453 GLY A N 1
ATOM 3526 C CA . GLY A 1 453 ? 5.380 23.366 -0.496 1.00 91.50 453 GLY A CA 1
ATOM 3527 C C . GLY A 1 453 ? 5.282 21.850 -0.436 1.00 91.50 453 GLY A C 1
ATOM 3528 O O . GLY A 1 453 ? 5.497 21.224 -1.453 1.00 91.50 453 GLY A O 1
ATOM 3529 N N . LEU A 1 454 ? 4.920 21.261 0.705 1.00 95.56 454 LEU A N 1
ATOM 3530 C CA . LEU A 1 454 ? 5.000 19.811 0.922 1.00 95.56 454 LEU A CA 1
ATOM 3531 C C . LEU A 1 454 ? 3.732 19.020 0.549 1.00 95.56 454 LEU A C 1
ATOM 3533 O O . LEU A 1 454 ? 3.700 17.802 0.742 1.00 95.56 454 LEU A O 1
ATOM 3537 N N . GLN A 1 455 ? 2.683 19.668 0.034 1.00 93.88 455 GLN A N 1
ATOM 3538 C CA . GLN A 1 455 ? 1.426 18.986 -0.310 1.00 93.88 455 GLN A CA 1
ATOM 3539 C C . GLN A 1 455 ? 1.645 18.000 -1.458 1.00 93.88 455 GLN A C 1
ATOM 3541 O O . GLN A 1 455 ? 2.143 18.375 -2.517 1.00 93.88 455 GLN A O 1
ATOM 3546 N N . GLY A 1 456 ? 1.295 16.732 -1.236 1.00 89.75 456 GLY A N 1
ATOM 3547 C CA . GLY A 1 456 ? 1.478 15.647 -2.201 1.00 89.75 456 GLY A CA 1
ATOM 3548 C C . GLY A 1 456 ? 2.936 15.240 -2.434 1.00 89.75 456 GLY A C 1
ATOM 3549 O O . GLY A 1 456 ? 3.196 14.372 -3.260 1.00 89.75 456 GLY A O 1
ATOM 3550 N N . GLN A 1 457 ? 3.899 15.845 -1.733 1.00 95.31 457 GLN A N 1
ATOM 3551 C CA . GLN A 1 457 ? 5.320 15.570 -1.946 1.00 95.31 457 GLN A CA 1
ATOM 3552 C C . GLN A 1 457 ? 5.820 14.398 -1.110 1.00 95.31 457 GLN A C 1
ATOM 3554 O O . GLN A 1 457 ? 5.270 14.067 -0.054 1.00 95.31 457 GLN A O 1
ATOM 3559 N N . THR A 1 458 ? 6.919 13.805 -1.576 1.00 97.50 458 THR A N 1
ATOM 3560 C CA . THR A 1 458 ? 7.713 12.857 -0.794 1.00 97.50 458 THR A CA 1
ATOM 3561 C C . THR A 1 458 ? 8.937 13.573 -0.233 1.00 97.50 458 THR A C 1
ATOM 3563 O O . THR A 1 458 ? 9.786 14.034 -0.988 1.00 97.50 458 THR A O 1
ATOM 3566 N N . LEU A 1 459 ? 9.046 13.667 1.088 1.00 97.94 459 LEU A N 1
ATOM 3567 C CA . LEU A 1 459 ? 10.159 14.293 1.790 1.00 97.94 459 LEU A CA 1
ATOM 3568 C C . LEU A 1 459 ? 11.104 13.216 2.345 1.00 97.94 459 LEU A C 1
ATOM 3570 O O . LEU A 1 459 ? 10.756 12.465 3.259 1.00 97.94 459 LEU A O 1
ATOM 3574 N N . ILE A 1 460 ? 12.311 13.156 1.786 1.00 98.00 460 ILE A N 1
ATOM 3575 C CA . ILE A 1 460 ? 13.387 12.256 2.205 1.00 98.00 460 ILE A CA 1
ATOM 3576 C C . ILE A 1 460 ? 14.233 12.961 3.258 1.00 98.00 460 ILE A C 1
ATOM 3578 O O . ILE A 1 460 ? 14.875 13.967 2.967 1.00 98.00 460 ILE A O 1
ATOM 3582 N N . LEU A 1 461 ? 14.234 12.435 4.475 1.00 97.44 461 LEU A N 1
ATOM 3583 C CA . LEU A 1 461 ? 14.943 12.962 5.633 1.00 97.44 461 LEU A CA 1
ATOM 3584 C C . LEU A 1 461 ? 16.269 12.236 5.845 1.00 97.44 461 LEU A C 1
ATOM 3586 O O . LEU A 1 461 ? 16.363 11.021 5.670 1.00 97.44 461 LEU A O 1
ATOM 3590 N N . ASP A 1 462 ? 17.277 12.968 6.307 1.00 95.44 462 ASP A N 1
ATOM 3591 C CA . ASP A 1 462 ? 18.487 12.362 6.862 1.00 95.44 462 ASP A CA 1
ATOM 3592 C C . ASP A 1 462 ? 18.122 11.558 8.125 1.00 95.44 462 ASP A C 1
ATOM 3594 O O . ASP A 1 462 ? 17.390 12.041 8.993 1.00 95.44 462 ASP A O 1
ATOM 3598 N N . ALA A 1 463 ? 18.631 10.330 8.261 1.00 94.75 463 ALA A N 1
ATOM 3599 C CA . ALA A 1 463 ? 18.358 9.454 9.405 1.00 94.75 463 ALA A CA 1
ATOM 3600 C C . ALA A 1 463 ? 18.653 10.120 10.764 1.00 94.75 463 ALA A C 1
ATOM 3602 O O . ALA A 1 463 ? 17.950 9.865 11.749 1.00 94.75 463 ALA A O 1
ATOM 3603 N N . ARG A 1 464 ? 19.650 11.017 10.811 1.00 93.06 464 ARG A N 1
ATOM 3604 C CA . ARG A 1 464 ? 20.058 11.788 11.999 1.00 93.06 464 ARG A CA 1
ATOM 3605 C C . ARG A 1 464 ? 19.050 12.875 12.382 1.00 93.06 464 ARG A C 1
ATOM 3607 O O . ARG A 1 464 ? 19.111 13.401 13.495 1.00 93.06 464 ARG A O 1
ATOM 3614 N N . PHE A 1 465 ? 18.101 13.207 11.501 1.00 94.25 465 PHE A N 1
ATOM 3615 C CA . PHE A 1 465 ? 16.964 14.062 11.846 1.00 94.25 465 PHE A CA 1
ATOM 3616 C C . PHE A 1 465 ? 16.082 13.415 12.926 1.00 94.25 465 PHE A C 1
ATOM 3618 O O . PHE A 1 465 ? 15.428 14.132 13.678 1.00 94.25 465 PHE A O 1
ATOM 3625 N N . ALA A 1 466 ? 16.126 12.081 13.062 1.00 93.56 466 ALA A N 1
ATOM 3626 C CA . ALA A 1 466 ? 15.370 11.290 14.033 1.00 93.56 466 ALA A CA 1
ATOM 3627 C C . ALA A 1 466 ? 13.862 11.623 14.022 1.00 93.56 466 ALA A C 1
ATOM 3629 O O . ALA A 1 466 ? 13.279 11.874 12.966 1.00 93.56 466 ALA A O 1
ATOM 3630 N N . GLY A 1 467 ? 13.219 11.586 15.192 1.00 93.25 467 GLY A N 1
ATOM 3631 C CA . GLY A 1 467 ? 11.815 11.948 15.374 1.00 93.25 467 GLY A CA 1
ATOM 3632 C C . GLY A 1 467 ? 10.809 10.866 14.965 1.00 93.25 467 GLY A C 1
ATOM 3633 O O . GLY A 1 467 ? 9.621 11.156 14.830 1.00 93.25 467 GLY A O 1
ATOM 3634 N N . LEU A 1 468 ? 11.280 9.631 14.768 1.00 95.12 468 LEU A N 1
ATOM 3635 C CA . LEU A 1 468 ? 10.463 8.456 14.478 1.00 95.12 468 LEU A CA 1
ATOM 3636 C C . LEU A 1 468 ? 10.534 7.482 15.656 1.00 95.12 468 LEU A C 1
ATOM 3638 O O . LEU A 1 468 ? 11.565 6.860 15.885 1.00 95.12 468 LEU A O 1
ATOM 3642 N N . SER A 1 469 ? 9.436 7.342 16.394 1.00 92.25 469 SER A N 1
ATOM 3643 C CA . SER A 1 469 ? 9.351 6.431 17.541 1.00 92.25 469 SER A CA 1
ATOM 3644 C C . SER A 1 469 ? 9.533 4.956 17.150 1.00 92.25 469 SER A C 1
ATOM 3646 O O . SER A 1 469 ? 9.385 4.574 15.990 1.00 92.25 469 SER A O 1
ATOM 3648 N N . LYS A 1 470 ? 9.760 4.089 18.147 1.00 89.25 470 LYS A N 1
ATOM 3649 C CA . LYS A 1 470 ? 9.885 2.624 17.961 1.00 89.25 470 LYS A CA 1
ATOM 3650 C C . LYS A 1 470 ? 8.634 1.967 17.366 1.00 89.25 470 LYS A C 1
ATOM 3652 O O . LYS A 1 470 ? 8.734 0.908 16.757 1.00 89.25 470 LYS A O 1
ATOM 3657 N N . ASP A 1 471 ? 7.482 2.623 17.500 1.00 86.88 471 ASP A N 1
ATOM 3658 C CA . ASP A 1 471 ? 6.215 2.198 16.901 1.00 86.88 471 ASP A CA 1
ATOM 3659 C C . ASP A 1 471 ? 6.008 2.771 15.488 1.00 86.88 471 ASP A C 1
ATOM 3661 O O . ASP A 1 471 ? 4.927 2.622 14.921 1.00 86.88 471 ASP A O 1
ATOM 3665 N N . GLY A 1 472 ? 6.998 3.473 14.929 1.00 91.75 472 GLY A N 1
ATOM 3666 C CA . GLY A 1 472 ? 6.958 4.037 13.581 1.00 91.75 472 GLY A CA 1
ATOM 3667 C C . GLY A 1 472 ? 6.047 5.251 13.450 1.00 91.75 472 GLY A C 1
ATOM 3668 O O . GLY A 1 472 ? 5.521 5.490 12.368 1.00 91.75 472 GLY A O 1
ATOM 3669 N N . LEU A 1 473 ? 5.823 5.981 14.544 1.00 91.94 473 LEU A N 1
ATOM 3670 C CA . LEU A 1 473 ? 5.006 7.198 14.595 1.00 91.94 473 LEU A CA 1
ATOM 3671 C C . LEU A 1 473 ? 5.900 8.426 14.761 1.00 91.94 473 LEU A C 1
ATOM 3673 O O . LEU A 1 473 ? 6.924 8.338 15.445 1.00 91.94 473 LEU A O 1
ATOM 3677 N N . LEU A 1 474 ? 5.468 9.563 14.216 1.00 93.44 474 LEU A N 1
ATOM 3678 C CA . LEU A 1 474 ? 6.119 10.852 14.448 1.00 93.44 474 LEU A CA 1
ATOM 3679 C C . LEU A 1 474 ? 6.081 11.218 15.939 1.00 93.44 474 LEU A C 1
ATOM 3681 O O . LEU A 1 474 ? 5.024 11.155 16.575 1.00 93.44 474 LEU A O 1
ATOM 3685 N N . ASP A 1 475 ? 7.248 11.568 16.474 1.00 91.25 475 ASP A N 1
ATOM 3686 C CA . ASP A 1 475 ? 7.471 12.002 17.854 1.00 91.25 475 ASP A CA 1
ATOM 3687 C C . ASP A 1 475 ? 8.626 13.010 17.867 1.00 91.25 475 ASP A C 1
ATOM 3689 O O . ASP A 1 475 ? 9.781 12.653 17.638 1.00 91.25 475 ASP A O 1
ATOM 3693 N N . GLU A 1 476 ? 8.337 14.287 18.119 1.00 90.56 476 GLU A N 1
ATOM 3694 C CA . GLU A 1 476 ? 9.337 15.357 18.079 1.00 90.56 476 GLU A CA 1
ATOM 3695 C C . GLU A 1 476 ? 10.431 15.224 19.153 1.00 90.56 476 GLU A C 1
ATOM 3697 O O . GLU A 1 476 ? 11.489 15.842 19.033 1.00 90.56 476 GLU A O 1
ATOM 3702 N N . LYS A 1 477 ? 10.203 14.409 20.190 1.00 90.00 477 LYS A N 1
ATOM 3703 C CA . LYS A 1 477 ? 11.140 14.187 21.301 1.00 90.00 477 LYS A CA 1
ATOM 3704 C C . LYS A 1 477 ? 11.995 12.943 21.103 1.00 90.00 477 LYS A C 1
ATOM 3706 O O . LYS A 1 477 ? 12.908 12.704 21.895 1.00 90.00 477 LYS A O 1
ATOM 3711 N N . PHE A 1 478 ? 11.717 12.139 20.079 1.00 91.25 478 PHE A N 1
ATOM 3712 C CA . PHE A 1 478 ? 12.475 10.927 19.816 1.00 91.25 478 PHE A CA 1
ATOM 3713 C C . PHE A 1 478 ? 13.816 11.260 19.143 1.00 91.25 478 PHE A C 1
ATOM 3715 O O . PHE A 1 478 ? 13.868 11.820 18.043 1.00 91.25 478 PHE A O 1
ATOM 3722 N N . VAL A 1 479 ? 14.917 10.935 19.827 1.00 90.31 479 VAL A N 1
ATOM 3723 C CA . VAL A 1 479 ? 16.279 11.371 19.457 1.00 90.31 479 VAL A CA 1
ATOM 3724 C C . VAL A 1 479 ? 17.145 10.286 18.818 1.00 90.31 479 VAL A C 1
ATOM 3726 O O . VAL A 1 479 ? 18.168 10.627 18.233 1.00 90.31 479 VAL A O 1
ATOM 3729 N N . GLU A 1 480 ? 16.772 9.007 18.922 1.00 90.81 480 GLU A N 1
ATOM 3730 C CA . GLU A 1 480 ? 17.518 7.927 18.262 1.00 90.81 480 GLU A CA 1
ATOM 3731 C C . GLU A 1 480 ? 17.341 8.045 16.738 1.00 90.81 480 GLU A C 1
ATOM 3733 O O . GLU A 1 480 ? 16.229 8.282 16.257 1.00 90.81 480 GLU A O 1
ATOM 3738 N N . SER A 1 481 ? 18.431 7.891 15.980 1.00 90.06 481 SER A N 1
ATOM 3739 C CA . SER A 1 481 ? 18.376 7.889 14.514 1.00 90.06 481 SER A CA 1
ATOM 3740 C C . SER A 1 481 ? 17.414 6.814 14.017 1.00 90.06 481 SER A C 1
ATOM 3742 O O . SER A 1 481 ? 17.393 5.696 14.537 1.00 90.06 481 SER A O 1
ATOM 3744 N N . ALA A 1 482 ? 16.627 7.145 12.995 1.00 90.00 482 ALA A N 1
ATOM 3745 C CA . ALA A 1 482 ? 15.706 6.181 12.414 1.00 90.00 482 ALA A CA 1
ATOM 3746 C C . ALA A 1 482 ? 16.490 5.027 11.771 1.00 90.00 482 ALA A C 1
ATOM 3748 O O . ALA A 1 482 ? 17.474 5.258 11.073 1.00 90.00 482 ALA A O 1
ATOM 3749 N N . GLU A 1 483 ? 16.036 3.786 11.958 1.00 91.75 483 GLU A N 1
ATOM 3750 C CA . GLU A 1 483 ? 16.522 2.670 11.140 1.00 91.75 483 GLU A CA 1
ATOM 3751 C C . GLU A 1 483 ? 16.191 2.960 9.667 1.00 91.75 483 GLU A C 1
ATOM 3753 O O . GLU A 1 483 ? 15.065 3.383 9.386 1.00 91.75 483 GLU A O 1
ATOM 3758 N N . THR A 1 484 ? 17.101 2.696 8.727 1.00 92.00 484 THR A N 1
ATOM 3759 C CA . THR A 1 484 ? 16.898 2.974 7.292 1.00 92.00 484 THR A CA 1
ATOM 3760 C C . THR A 1 484 ? 17.262 1.780 6.415 1.00 92.00 484 THR A C 1
ATOM 3762 O O . THR A 1 484 ? 18.085 0.941 6.791 1.00 92.00 484 THR A O 1
ATOM 3765 N N . ALA A 1 485 ? 16.634 1.682 5.239 1.00 88.25 485 ALA A N 1
ATOM 3766 C CA . ALA A 1 485 ? 16.839 0.551 4.334 1.00 88.25 485 ALA A CA 1
ATOM 3767 C C . ALA A 1 485 ? 18.267 0.495 3.781 1.00 88.25 485 ALA A C 1
ATOM 3769 O O . ALA A 1 485 ? 18.775 -0.589 3.516 1.00 88.25 485 ALA A O 1
ATOM 3770 N N . ASP A 1 486 ? 18.919 1.650 3.652 1.00 88.12 486 ASP A N 1
ATOM 3771 C CA . ASP A 1 486 ? 20.284 1.812 3.157 1.00 88.12 486 ASP A CA 1
ATOM 3772 C C . ASP A 1 486 ? 21.378 1.620 4.224 1.00 88.12 486 ASP A C 1
ATOM 3774 O O . ASP A 1 486 ? 22.549 1.566 3.864 1.00 88.12 486 ASP A O 1
ATOM 3778 N N . ALA A 1 487 ? 21.025 1.461 5.505 1.00 85.44 487 ALA A N 1
ATOM 3779 C CA . ALA A 1 487 ? 21.978 1.170 6.586 1.00 85.44 487 ALA A CA 1
ATOM 3780 C C . ALA A 1 487 ? 21.850 -0.253 7.168 1.00 85.44 487 ALA A C 1
ATOM 3782 O O . ALA A 1 487 ? 22.761 -0.731 7.843 1.00 85.44 487 ALA A O 1
ATOM 3783 N N . ASP A 1 488 ? 20.734 -0.942 6.921 1.00 87.06 488 ASP A N 1
ATOM 3784 C CA . ASP A 1 488 ? 20.456 -2.294 7.417 1.00 87.06 488 ASP A CA 1
ATOM 3785 C C . ASP A 1 488 ? 20.572 -3.312 6.274 1.00 87.06 488 ASP A C 1
ATOM 3787 O O . ASP A 1 488 ? 19.763 -3.313 5.349 1.00 87.06 488 ASP A O 1
ATOM 3791 N N . ALA A 1 489 ? 21.555 -4.216 6.344 1.00 84.06 489 ALA A N 1
ATOM 3792 C CA . ALA A 1 489 ? 21.809 -5.206 5.295 1.00 84.06 489 ALA A CA 1
ATOM 3793 C C . ALA A 1 489 ? 20.645 -6.195 5.079 1.00 84.06 489 ALA A C 1
ATOM 3795 O O . ALA A 1 489 ? 20.373 -6.589 3.942 1.00 84.06 489 ALA A O 1
ATOM 3796 N N . ALA A 1 490 ? 19.943 -6.588 6.147 1.00 85.56 490 ALA A N 1
ATOM 3797 C CA . ALA A 1 490 ? 18.791 -7.479 6.039 1.00 85.56 490 ALA A CA 1
ATOM 3798 C C . ALA A 1 490 ? 17.610 -6.745 5.394 1.00 85.56 490 ALA A C 1
ATOM 3800 O O . ALA A 1 490 ? 16.919 -7.303 4.541 1.00 85.56 490 ALA A O 1
ATOM 3801 N N . TRP A 1 491 ? 17.409 -5.473 5.748 1.00 86.81 491 TRP A N 1
ATOM 3802 C CA . TRP A 1 491 ? 16.381 -4.651 5.119 1.00 86.81 491 TRP A CA 1
ATOM 3803 C C . TRP A 1 491 ? 16.712 -4.338 3.659 1.00 86.81 491 TRP A C 1
ATOM 3805 O O . TRP A 1 491 ? 15.859 -4.532 2.798 1.00 86.81 491 TRP A O 1
ATOM 3815 N N . SER A 1 492 ? 17.950 -3.950 3.361 1.00 83.56 492 SER A N 1
ATOM 3816 C CA . SER A 1 492 ? 18.467 -3.775 2.003 1.00 83.56 492 SER A CA 1
ATOM 3817 C C . SER A 1 492 ? 18.149 -4.985 1.122 1.00 83.56 492 SER A C 1
ATOM 3819 O O . SER A 1 492 ? 17.646 -4.820 0.013 1.00 83.56 492 SER A O 1
ATOM 3821 N N . ALA A 1 493 ? 18.379 -6.211 1.609 1.00 79.38 493 ALA A N 1
ATOM 3822 C CA . ALA A 1 493 ? 18.082 -7.433 0.859 1.00 79.38 493 ALA A CA 1
ATOM 3823 C C . ALA A 1 493 ? 16.582 -7.589 0.541 1.00 79.38 493 ALA A C 1
ATOM 3825 O O . ALA A 1 493 ? 16.225 -7.969 -0.573 1.00 79.38 493 ALA A O 1
ATOM 3826 N N . VAL A 1 494 ? 15.700 -7.241 1.485 1.00 79.06 494 VAL A N 1
ATOM 3827 C CA . VAL A 1 494 ? 14.237 -7.261 1.288 1.00 79.06 494 VAL A CA 1
ATOM 3828 C C . VAL A 1 494 ? 13.777 -6.148 0.343 1.00 79.06 494 VAL A C 1
ATOM 3830 O O . VAL A 1 494 ? 12.984 -6.401 -0.562 1.00 79.06 494 VAL A O 1
ATOM 3833 N N . ALA A 1 495 ? 14.293 -4.928 0.516 1.00 77.44 495 ALA A N 1
ATOM 3834 C CA . ALA A 1 495 ? 14.038 -3.790 -0.371 1.00 77.44 495 ALA A CA 1
ATOM 3835 C C . ALA A 1 495 ? 14.661 -3.991 -1.763 1.00 77.44 495 ALA A C 1
ATOM 3837 O O . ALA A 1 495 ? 14.279 -3.312 -2.721 1.00 77.44 495 ALA A O 1
ATOM 3838 N N . LYS A 1 496 ? 15.600 -4.941 -1.857 1.00 80.88 496 LYS A N 1
ATOM 3839 C CA . LYS A 1 496 ? 16.406 -5.299 -3.020 1.00 80.88 496 LYS A CA 1
ATOM 3840 C C . LYS A 1 496 ? 17.222 -4.134 -3.605 1.00 80.88 496 LYS A C 1
ATOM 3842 O O . LYS A 1 496 ? 17.601 -4.164 -4.776 1.00 80.88 496 LYS A O 1
ATOM 3847 N N . VAL A 1 497 ? 17.497 -3.128 -2.782 1.00 83.38 497 VAL A N 1
ATOM 3848 C CA . VAL A 1 497 ? 18.299 -1.938 -3.087 1.00 83.38 497 VAL A CA 1
ATOM 3849 C C . VAL A 1 497 ? 19.127 -1.623 -1.850 1.00 83.38 497 VAL A C 1
ATOM 3851 O O . VAL A 1 497 ? 18.609 -1.703 -0.736 1.00 83.38 497 VAL A O 1
ATOM 3854 N N . ARG A 1 498 ? 20.390 -1.246 -2.035 1.00 87.06 498 ARG A N 1
ATOM 3855 C CA . ARG A 1 498 ? 21.238 -0.702 -0.969 1.00 87.06 498 ARG A CA 1
ATOM 3856 C C . ARG A 1 498 ? 22.029 0.490 -1.478 1.00 87.06 498 ARG A C 1
ATOM 3858 O O . ARG A 1 498 ? 22.370 0.551 -2.659 1.00 87.06 498 ARG A O 1
ATOM 3865 N N . VAL A 1 499 ? 22.369 1.397 -0.572 1.00 90.00 499 VAL A N 1
ATOM 3866 C CA . VAL A 1 499 ? 23.289 2.503 -0.845 1.00 90.00 499 VAL A CA 1
ATOM 3867 C C . VAL A 1 499 ? 24.488 2.346 0.078 1.00 90.00 499 VAL A C 1
ATOM 3869 O O . VAL A 1 499 ? 24.318 2.089 1.263 1.00 90.00 499 VAL A O 1
ATOM 3872 N N . ARG A 1 500 ? 25.702 2.464 -0.456 1.00 88.31 500 ARG A N 1
ATOM 3873 C CA . ARG A 1 500 ? 26.946 2.360 0.316 1.00 88.31 500 ARG A CA 1
ATOM 3874 C C . ARG A 1 500 ? 27.799 3.591 0.098 1.00 88.31 500 ARG A C 1
ATOM 3876 O O . ARG A 1 500 ? 28.016 3.984 -1.042 1.00 88.31 500 ARG A O 1
ATOM 3883 N N . ARG A 1 501 ? 28.337 4.155 1.172 1.00 89.62 501 ARG A N 1
ATOM 3884 C CA . ARG A 1 501 ? 29.342 5.218 1.106 1.00 89.62 501 ARG A CA 1
ATOM 3885 C C . ARG A 1 501 ? 30.742 4.598 1.101 1.00 89.62 501 ARG A C 1
ATOM 3887 O O . ARG A 1 501 ? 31.072 3.864 2.028 1.00 89.62 501 ARG A O 1
ATOM 3894 N N . LEU A 1 502 ? 31.526 4.822 0.045 1.00 89.25 502 LEU A N 1
ATOM 3895 C CA . LEU A 1 502 ? 32.823 4.170 -0.175 1.00 89.25 502 LEU A CA 1
ATOM 3896 C C . LEU A 1 502 ? 33.874 5.162 -0.696 1.00 89.25 502 LEU A C 1
ATOM 3898 O O . LEU A 1 502 ? 33.577 5.965 -1.578 1.00 89.25 502 LEU A O 1
ATOM 3902 N N . ALA A 1 503 ? 35.109 5.055 -0.196 1.00 85.44 503 ALA A N 1
ATOM 3903 C CA . ALA A 1 503 ? 36.273 5.832 -0.650 1.00 85.44 503 ALA A CA 1
ATOM 3904 C C . ALA A 1 503 ? 37.004 5.204 -1.853 1.00 85.44 503 ALA A C 1
ATOM 3906 O O . ALA A 1 503 ? 37.924 5.797 -2.401 1.00 85.44 503 ALA A O 1
ATOM 3907 N N . GLU A 1 504 ? 36.588 4.010 -2.281 1.00 75.94 504 GLU A N 1
ATOM 3908 C CA . GLU A 1 504 ? 37.055 3.337 -3.494 1.00 75.94 504 GLU A CA 1
ATOM 3909 C C . GLU A 1 504 ? 35.863 2.674 -4.193 1.00 75.94 504 GLU A C 1
ATOM 3911 O O . GLU A 1 504 ? 34.878 2.292 -3.552 1.00 75.94 504 GLU A O 1
ATOM 3916 N N . LYS A 1 505 ? 35.932 2.507 -5.520 1.00 62.50 505 LYS A N 1
ATOM 3917 C CA . LYS A 1 505 ? 34.878 1.791 -6.250 1.00 62.50 505 LYS A CA 1
ATOM 3918 C C . LYS A 1 505 ? 34.859 0.317 -5.819 1.00 62.50 505 LYS A C 1
ATOM 3920 O O . LYS A 1 505 ? 35.903 -0.334 -5.876 1.00 62.50 505 LYS A O 1
ATOM 3925 N N . PRO A 1 506 ? 33.697 -0.236 -5.433 1.00 66.38 506 PRO A N 1
ATOM 3926 C CA . PRO A 1 506 ? 33.621 -1.607 -4.951 1.00 66.38 506 PRO A CA 1
ATOM 3927 C C . PRO A 1 506 ? 33.965 -2.615 -6.055 1.00 66.38 506 PRO A C 1
ATOM 3929 O O . PRO A 1 506 ? 33.683 -2.405 -7.237 1.00 66.38 506 PRO A O 1
ATOM 3932 N N . GLY A 1 507 ? 34.544 -3.750 -5.654 1.00 62.44 507 GLY A N 1
ATOM 3933 C CA . GLY A 1 507 ? 34.685 -4.924 -6.515 1.00 62.44 507 GLY A CA 1
ATOM 3934 C C . GLY A 1 507 ? 33.330 -5.561 -6.859 1.00 62.44 507 GLY A C 1
ATOM 3935 O O . GLY A 1 507 ? 32.296 -5.229 -6.282 1.00 62.44 507 GLY A O 1
ATOM 3936 N N . ARG A 1 508 ? 33.317 -6.504 -7.811 1.00 62.50 508 ARG A N 1
ATOM 3937 C CA . ARG A 1 508 ? 32.095 -7.249 -8.167 1.00 62.50 508 ARG A CA 1
ATOM 3938 C C . ARG A 1 508 ? 31.667 -8.171 -7.022 1.00 62.50 508 ARG A C 1
ATOM 3940 O O . ARG A 1 508 ? 32.451 -9.018 -6.607 1.00 62.50 508 ARG A O 1
ATOM 3947 N N . GLU A 1 509 ? 30.407 -8.070 -6.604 1.00 68.31 509 GLU A N 1
ATOM 3948 C CA . GLU A 1 509 ? 29.772 -9.004 -5.667 1.00 68.31 509 GLU A CA 1
ATOM 3949 C C . GLU A 1 509 ? 28.818 -9.983 -6.393 1.00 68.31 509 GLU A C 1
ATOM 3951 O O . GLU A 1 509 ? 28.291 -9.655 -7.468 1.00 68.31 509 GLU A O 1
ATOM 3956 N N . PRO A 1 510 ? 28.593 -11.196 -5.841 1.00 64.25 510 PRO A N 1
ATOM 3957 C CA . PRO A 1 510 ? 27.762 -12.221 -6.476 1.00 64.25 510 PRO A CA 1
ATOM 3958 C C . PRO A 1 510 ? 26.291 -11.819 -6.586 1.00 64.25 510 PRO A C 1
ATOM 3960 O O . PRO A 1 510 ? 25.721 -11.954 -7.662 1.00 64.25 510 PRO A O 1
ATOM 3963 N N . ASP A 1 511 ? 25.702 -11.262 -5.525 1.00 71.69 511 ASP A N 1
ATOM 3964 C CA . ASP A 1 511 ? 24.247 -11.039 -5.440 1.00 71.69 511 ASP A CA 1
ATOM 3965 C C . ASP A 1 511 ? 23.816 -9.593 -5.719 1.00 71.69 511 ASP A C 1
ATOM 3967 O O . ASP A 1 511 ? 22.651 -9.321 -6.018 1.00 71.69 511 ASP A O 1
ATOM 3971 N N . TRP A 1 512 ? 24.770 -8.663 -5.666 1.00 75.06 512 TRP A N 1
ATOM 3972 C CA . TRP A 1 512 ? 24.540 -7.229 -5.796 1.00 75.06 512 TRP A CA 1
ATOM 3973 C C . TRP A 1 512 ? 25.160 -6.679 -7.075 1.00 75.06 512 TRP A C 1
ATOM 3975 O O . TRP A 1 512 ? 26.276 -7.036 -7.462 1.00 75.06 512 TRP A O 1
ATOM 3985 N N . ARG A 1 513 ? 24.430 -5.779 -7.732 1.00 75.62 513 ARG A N 1
ATOM 3986 C CA . ARG A 1 513 ? 24.860 -5.092 -8.944 1.00 75.62 513 ARG A CA 1
ATOM 3987 C C . ARG A 1 513 ? 24.810 -3.588 -8.735 1.00 75.62 513 ARG A C 1
ATOM 3989 O O . ARG A 1 513 ? 23.741 -3.043 -8.493 1.00 75.62 513 ARG A O 1
ATOM 3996 N N . GLN A 1 514 ? 25.946 -2.939 -8.954 1.00 80.44 514 GLN A N 1
ATOM 3997 C CA . GLN A 1 514 ? 26.036 -1.487 -9.006 1.00 80.44 514 GLN A CA 1
ATOM 3998 C C . GLN A 1 514 ? 25.236 -0.930 -10.191 1.00 80.44 514 GLN A C 1
ATOM 4000 O O . GLN A 1 514 ? 25.466 -1.325 -11.339 1.00 80.44 514 GLN A O 1
ATOM 4005 N N . GLU A 1 515 ? 24.339 0.006 -9.891 1.00 76.12 515 GLU A N 1
ATOM 4006 C CA . GLU A 1 515 ? 23.524 0.745 -10.860 1.00 76.12 515 GLU A CA 1
ATOM 4007 C C . GLU A 1 515 ? 24.044 2.178 -11.036 1.00 76.12 515 GLU A C 1
ATOM 4009 O O . GLU A 1 515 ? 24.211 2.639 -12.160 1.00 76.12 515 GLU A O 1
ATOM 4014 N N . LEU A 1 516 ? 24.394 2.851 -9.933 1.00 83.88 516 LEU A N 1
ATOM 4015 C CA . LEU A 1 516 ? 24.837 4.247 -9.936 1.00 83.88 516 LEU A CA 1
ATOM 4016 C C . LEU A 1 516 ? 26.031 4.458 -8.995 1.00 83.88 516 LEU A C 1
ATOM 4018 O O . LEU A 1 516 ? 26.159 3.792 -7.967 1.00 83.88 516 LEU A O 1
ATOM 4022 N N . ALA A 1 517 ? 26.900 5.409 -9.340 1.00 87.62 517 ALA A N 1
ATOM 4023 C CA . ALA A 1 517 ? 27.872 6.002 -8.425 1.00 87.62 517 ALA A CA 1
ATOM 4024 C C . ALA A 1 517 ? 27.706 7.524 -8.412 1.00 87.62 517 ALA A C 1
ATOM 4026 O O . ALA A 1 517 ? 27.907 8.169 -9.438 1.00 87.62 517 ALA A O 1
ATOM 4027 N N . PHE A 1 518 ? 27.392 8.086 -7.250 1.00 89.69 518 PHE A N 1
ATOM 4028 C CA . PHE A 1 518 ? 27.269 9.523 -7.025 1.00 89.69 518 PHE A CA 1
ATOM 4029 C C . PHE A 1 518 ? 28.490 10.020 -6.244 1.00 89.69 518 PHE A C 1
ATOM 4031 O O . PHE A 1 518 ? 28.755 9.531 -5.150 1.00 89.69 518 PHE A O 1
ATOM 4038 N N . ALA A 1 519 ? 29.255 10.964 -6.790 1.00 90.31 519 ALA A N 1
ATOM 4039 C CA . ALA A 1 519 ? 30.422 11.524 -6.107 1.00 90.31 519 ALA A CA 1
ATOM 4040 C C . ALA A 1 519 ? 29.980 12.502 -5.004 1.00 90.31 519 ALA A C 1
ATOM 4042 O O . ALA A 1 519 ? 29.414 13.554 -5.297 1.00 90.31 519 ALA A O 1
ATOM 4043 N N . THR A 1 520 ? 30.240 12.160 -3.740 1.00 90.25 520 THR A N 1
ATOM 4044 C CA . THR A 1 520 ? 29.832 12.979 -2.582 1.00 90.25 520 THR A CA 1
ATOM 4045 C C . THR A 1 520 ? 30.957 13.887 -2.085 1.00 90.25 520 THR A C 1
ATOM 4047 O O . THR A 1 520 ? 30.691 15.005 -1.643 1.00 90.25 520 THR A O 1
ATOM 4050 N N . ARG A 1 521 ? 32.219 13.466 -2.242 1.00 89.12 521 ARG A N 1
ATOM 4051 C CA . ARG A 1 521 ? 33.402 14.238 -1.847 1.00 89.12 521 ARG A CA 1
ATOM 4052 C C . ARG A 1 521 ? 34.440 14.245 -2.960 1.00 89.12 521 ARG A C 1
ATOM 4054 O O . ARG A 1 521 ? 34.612 13.245 -3.656 1.00 89.12 521 ARG A O 1
ATOM 4061 N N . PHE A 1 522 ? 35.140 15.364 -3.085 1.00 87.19 522 PHE A N 1
ATOM 4062 C CA . PHE A 1 522 ? 36.218 15.580 -4.044 1.00 87.19 522 PHE A CA 1
ATOM 4063 C C . PHE A 1 522 ? 37.499 15.936 -3.287 1.00 87.19 522 PHE A C 1
ATOM 4065 O O . PHE A 1 522 ? 37.424 16.522 -2.204 1.00 87.19 522 PHE A O 1
ATOM 4072 N N . ASP A 1 523 ? 38.645 15.539 -3.826 1.00 86.62 523 ASP A N 1
ATOM 4073 C CA . ASP A 1 523 ? 39.959 15.964 -3.345 1.00 86.62 523 ASP A CA 1
ATOM 4074 C C . ASP A 1 523 ? 40.280 17.408 -3.807 1.00 86.62 523 ASP A C 1
ATOM 4076 O O . ASP A 1 523 ? 39.507 17.995 -4.580 1.00 86.62 523 ASP A O 1
ATOM 4080 N N . PRO A 1 524 ? 41.368 18.030 -3.308 1.00 84.25 524 PRO A N 1
ATOM 4081 C CA . PRO A 1 524 ? 41.772 19.380 -3.712 1.00 84.25 524 PRO A CA 1
ATOM 4082 C C . PRO A 1 524 ? 42.013 19.537 -5.222 1.00 84.25 524 PRO A C 1
ATOM 4084 O O . PRO A 1 524 ? 41.829 20.627 -5.765 1.00 84.25 524 PRO A O 1
ATOM 4087 N N . GLU A 1 525 ? 42.376 18.457 -5.913 1.00 84.31 525 GLU A N 1
ATOM 4088 C CA . GLU A 1 525 ? 42.600 18.403 -7.359 1.00 84.31 525 GLU A CA 1
ATOM 4089 C C . GLU A 1 525 ? 41.293 18.282 -8.169 1.00 84.31 525 GLU A C 1
ATOM 4091 O O . GLU A 1 525 ? 41.308 18.359 -9.401 1.00 84.31 525 GLU A O 1
ATOM 4096 N N . GLY A 1 526 ? 40.147 18.133 -7.494 1.00 79.25 526 GLY A N 1
ATOM 4097 C CA . GLY A 1 526 ? 38.821 18.051 -8.100 1.00 79.25 526 GLY A CA 1
ATOM 4098 C C . GLY A 1 526 ? 38.446 16.657 -8.607 1.00 79.25 526 GLY A C 1
ATOM 4099 O O . GLY A 1 526 ? 37.443 16.518 -9.316 1.00 79.25 526 GLY A O 1
ATOM 4100 N N . ALA A 1 527 ? 39.204 15.617 -8.257 1.00 84.38 527 ALA A N 1
ATOM 4101 C CA . ALA A 1 527 ? 38.836 14.236 -8.520 1.00 84.38 527 ALA A CA 1
ATOM 4102 C C . ALA A 1 527 ? 37.918 13.691 -7.404 1.00 84.38 527 ALA A C 1
ATOM 4104 O O . ALA A 1 527 ? 38.018 14.091 -6.243 1.00 84.38 527 ALA A O 1
ATOM 4105 N N . PRO A 1 528 ? 36.965 12.795 -7.722 1.00 85.50 528 PRO A N 1
ATOM 4106 C CA . PRO A 1 528 ? 36.108 12.205 -6.700 1.00 85.50 528 PRO A CA 1
ATOM 4107 C C . PRO A 1 528 ? 36.921 11.347 -5.719 1.00 85.50 528 PRO A C 1
ATOM 4109 O O . PRO A 1 528 ? 37.563 10.380 -6.128 1.00 85.50 528 PRO A O 1
ATOM 4112 N N . ALA A 1 529 ? 36.838 11.680 -4.433 1.00 88.56 529 ALA A N 1
ATOM 4113 C CA . ALA A 1 529 ? 37.502 10.978 -3.334 1.00 88.56 529 ALA A CA 1
ATOM 4114 C C . ALA A 1 529 ? 36.556 10.027 -2.580 1.00 88.56 529 ALA A C 1
ATOM 4116 O O . ALA A 1 529 ? 36.999 9.184 -1.803 1.00 88.56 529 ALA A O 1
ATOM 4117 N N . GLU A 1 530 ? 35.242 10.190 -2.747 1.00 90.12 530 GLU A N 1
ATOM 4118 C CA . GLU A 1 530 ? 34.243 9.334 -2.112 1.00 90.12 530 GLU A CA 1
ATOM 4119 C C . GLU A 1 530 ? 32.943 9.294 -2.919 1.00 90.12 530 GLU A C 1
ATOM 4121 O O . GLU A 1 530 ? 32.518 10.296 -3.508 1.00 90.12 530 GLU A O 1
ATOM 4126 N N . TRP A 1 531 ? 32.279 8.138 -2.903 1.00 90.19 531 TRP A N 1
ATOM 4127 C CA . TRP A 1 531 ? 31.048 7.888 -3.640 1.00 90.19 531 TRP A CA 1
ATOM 4128 C C . TRP A 1 531 ? 29.941 7.326 -2.754 1.00 90.19 531 TRP A C 1
ATOM 4130 O O . TRP A 1 531 ? 30.189 6.519 -1.860 1.00 90.19 531 TRP A O 1
ATOM 4140 N N . LEU A 1 532 ? 28.701 7.673 -3.088 1.00 91.75 532 LEU A N 1
ATOM 4141 C CA . LEU A 1 532 ? 27.524 6.878 -2.769 1.00 91.75 532 LEU A CA 1
ATOM 4142 C C . LEU A 1 532 ? 27.270 5.915 -3.929 1.00 91.75 532 LEU A C 1
ATOM 4144 O O . LEU A 1 532 ? 27.011 6.331 -5.059 1.00 91.75 532 LEU A O 1
ATOM 4148 N N . ILE A 1 533 ? 27.370 4.623 -3.653 1.00 89.31 533 ILE A N 1
ATOM 4149 C CA . ILE A 1 533 ? 27.144 3.550 -4.612 1.00 89.31 533 ILE A CA 1
ATOM 4150 C C . ILE A 1 533 ? 25.761 2.966 -4.375 1.00 89.31 533 ILE A C 1
ATOM 4152 O O . ILE A 1 533 ? 25.491 2.452 -3.290 1.00 89.31 533 ILE A O 1
ATOM 4156 N N . VAL A 1 534 ? 24.908 3.019 -5.393 1.00 87.75 534 VAL A N 1
ATOM 4157 C CA . VAL A 1 534 ? 23.600 2.362 -5.378 1.00 87.75 534 VAL A CA 1
ATOM 4158 C C . VAL A 1 534 ? 23.748 0.989 -6.017 1.00 87.75 534 VAL A C 1
ATOM 4160 O O . VAL A 1 534 ? 24.104 0.890 -7.195 1.00 87.75 534 VAL A O 1
ATOM 4163 N N . ASP A 1 535 ? 23.452 -0.063 -5.255 1.00 84.50 535 ASP A N 1
ATOM 4164 C CA . ASP A 1 535 ? 23.371 -1.425 -5.771 1.00 84.50 535 ASP A CA 1
ATOM 4165 C C . ASP A 1 535 ? 21.936 -1.957 -5.715 1.00 84.50 535 ASP A C 1
ATOM 4167 O O . ASP A 1 535 ? 21.212 -1.746 -4.742 1.00 84.50 535 ASP A O 1
ATOM 4171 N N . HIS A 1 536 ? 21.569 -2.751 -6.715 1.00 78.12 536 HIS A N 1
ATOM 4172 C CA . HIS A 1 536 ? 20.359 -3.563 -6.726 1.00 78.12 536 HIS A CA 1
ATOM 4173 C C . HIS A 1 536 ? 20.691 -5.032 -6.514 1.00 78.12 536 HIS A C 1
ATOM 4175 O O . HIS A 1 536 ? 21.727 -5.524 -6.972 1.00 78.12 536 HIS A O 1
ATOM 4181 N N . PHE A 1 537 ? 19.781 -5.758 -5.873 1.00 72.88 537 PHE A N 1
ATOM 4182 C CA . PHE A 1 537 ? 19.824 -7.213 -5.912 1.00 72.88 537 PHE A CA 1
ATOM 4183 C C . PHE A 1 537 ? 19.602 -7.671 -7.362 1.00 72.88 537 PHE A C 1
ATOM 4185 O O . PHE A 1 537 ? 18.771 -7.097 -8.069 1.00 72.88 537 PHE A O 1
ATOM 4192 N N . ARG A 1 538 ? 20.340 -8.677 -7.843 1.00 66.50 538 ARG A N 1
ATOM 4193 C CA . ARG A 1 538 ? 20.307 -9.054 -9.275 1.00 66.50 538 ARG A CA 1
ATOM 4194 C C . ARG A 1 538 ? 18.906 -9.379 -9.798 1.00 66.50 538 ARG A C 1
ATOM 4196 O O . ARG A 1 538 ? 18.560 -8.963 -10.898 1.00 66.50 538 ARG A O 1
ATOM 4203 N N . ASP A 1 539 ? 18.077 -10.002 -8.968 1.00 62.66 539 ASP A N 1
ATOM 4204 C CA . ASP A 1 539 ? 16.725 -10.455 -9.327 1.00 62.66 539 ASP A CA 1
ATOM 4205 C C . ASP A 1 539 ? 15.655 -9.373 -9.013 1.00 62.66 539 ASP A C 1
ATOM 4207 O O . ASP A 1 539 ? 14.490 -9.658 -8.712 1.00 62.66 539 ASP A O 1
ATOM 4211 N N . ALA A 1 540 ? 16.071 -8.104 -8.953 1.00 55.72 540 ALA A N 1
ATOM 4212 C CA . ALA A 1 540 ? 15.256 -6.958 -8.542 1.00 55.72 540 ALA A CA 1
ATOM 4213 C C . ALA A 1 540 ? 15.140 -5.854 -9.582 1.00 55.72 540 ALA A C 1
ATOM 4215 O O . ALA A 1 540 ? 14.605 -4.797 -9.257 1.00 55.72 540 ALA A O 1
ATOM 4216 N N . ALA A 1 541 ? 15.658 -6.092 -10.787 1.00 52.31 541 ALA A N 1
ATOM 4217 C CA . ALA A 1 541 ? 15.650 -5.162 -11.905 1.00 52.31 541 ALA A CA 1
ATOM 4218 C C . ALA A 1 541 ? 14.314 -4.400 -12.018 1.00 52.31 541 ALA A C 1
ATOM 4220 O O . ALA A 1 541 ? 13.297 -4.961 -12.435 1.00 52.31 541 ALA A O 1
ATOM 4221 N N . ARG A 1 542 ? 14.320 -3.122 -11.610 1.00 51.25 542 ARG A N 1
ATOM 4222 C CA . ARG A 1 542 ? 13.158 -2.224 -11.705 1.00 51.25 542 ARG A CA 1
ATOM 4223 C C . ARG A 1 542 ? 13.127 -1.496 -13.044 1.00 51.25 542 ARG A C 1
ATOM 4225 O O . ARG A 1 542 ? 12.056 -1.399 -13.637 1.00 51.25 542 ARG A O 1
ATOM 4232 N N . ALA A 1 543 ? 14.291 -1.072 -13.537 1.00 55.75 543 ALA A N 1
ATOM 4233 C CA . ALA A 1 543 ? 14.445 -0.515 -14.875 1.00 55.75 543 ALA A CA 1
ATOM 4234 C C . ALA A 1 543 ? 14.192 -1.585 -15.951 1.00 55.75 543 ALA A C 1
ATOM 4236 O O . ALA A 1 543 ? 14.581 -2.747 -15.794 1.00 55.75 543 ALA A O 1
ATOM 4237 N N . GLU A 1 544 ? 13.543 -1.190 -17.048 1.00 60.38 544 GLU A N 1
ATOM 4238 C CA . GLU A 1 544 ? 13.188 -2.079 -18.163 1.00 60.38 544 GLU A CA 1
ATOM 4239 C C . GLU A 1 544 ? 14.430 -2.783 -18.732 1.00 60.38 544 GLU A C 1
ATOM 4241 O O . GLU A 1 544 ? 14.440 -4.010 -18.853 1.00 60.38 544 GLU A O 1
ATOM 4246 N N . ASP A 1 545 ? 15.516 -2.034 -18.943 1.00 61.72 545 ASP A N 1
ATOM 4247 C CA . ASP A 1 545 ? 16.790 -2.547 -19.459 1.00 61.72 545 ASP A CA 1
ATOM 4248 C C . ASP A 1 545 ? 17.452 -3.565 -18.525 1.00 61.72 545 ASP A C 1
ATOM 4250 O O . ASP A 1 545 ? 18.077 -4.533 -18.967 1.00 61.72 545 ASP A O 1
ATOM 4254 N N . ALA A 1 546 ? 17.284 -3.400 -17.211 1.00 60.41 546 ALA A N 1
ATOM 4255 C CA . ALA A 1 546 ? 17.864 -4.310 -16.234 1.00 60.41 546 ALA A CA 1
ATOM 4256 C C . ALA A 1 546 ? 17.240 -5.720 -16.306 1.00 60.41 546 ALA A C 1
ATOM 4258 O O . ALA A 1 546 ? 17.866 -6.675 -15.850 1.00 60.41 546 ALA A O 1
ATOM 4259 N N . ARG A 1 547 ? 16.066 -5.895 -16.942 1.00 70.44 547 ARG A N 1
ATOM 4260 C CA . ARG A 1 547 ? 15.440 -7.218 -17.175 1.00 70.44 547 ARG A CA 1
ATOM 4261 C C . ARG A 1 547 ? 16.143 -8.057 -18.242 1.00 70.44 547 ARG A C 1
ATOM 4263 O O . ARG A 1 547 ? 15.879 -9.257 -18.364 1.00 70.44 547 ARG A O 1
ATOM 4270 N N . ALA A 1 548 ? 17.024 -7.448 -19.032 1.00 74.50 548 ALA A N 1
ATOM 4271 C CA . ALA A 1 548 ? 17.916 -8.168 -19.931 1.00 74.50 548 ALA A CA 1
ATOM 4272 C C . ALA A 1 548 ? 19.212 -8.619 -19.240 1.00 74.50 548 ALA A C 1
ATOM 4274 O O . ALA A 1 548 ? 20.084 -9.205 -19.878 1.00 74.50 548 ALA A O 1
ATOM 4275 N N . LEU A 1 549 ? 19.345 -8.392 -17.934 1.00 77.06 549 LEU A N 1
ATOM 4276 C CA . LEU A 1 549 ? 20.463 -8.898 -17.158 1.00 77.06 549 LEU A CA 1
ATOM 4277 C C . LEU A 1 549 ? 20.077 -10.161 -16.398 1.00 77.06 549 LEU A C 1
ATOM 4279 O O . LEU A 1 549 ? 18.979 -10.266 -15.864 1.00 77.06 549 LEU A O 1
ATOM 4283 N N . ALA A 1 550 ? 20.993 -11.121 -16.351 1.00 78.31 550 ALA A N 1
ATOM 4284 C CA . ALA A 1 550 ? 20.803 -12.407 -15.695 1.00 78.31 550 ALA A CA 1
ATOM 4285 C C . ALA A 1 550 ? 22.124 -12.925 -15.106 1.00 78.31 550 ALA A C 1
ATOM 4287 O O . ALA A 1 550 ? 23.207 -12.404 -15.384 1.00 78.31 550 ALA A O 1
ATOM 4288 N N . ARG A 1 551 ? 22.049 -13.979 -14.282 1.00 74.75 551 ARG A N 1
ATOM 4289 C CA . ARG A 1 551 ? 23.235 -14.666 -13.725 1.00 74.75 551 ARG A CA 1
ATOM 4290 C C . ARG A 1 551 ? 24.004 -15.473 -14.776 1.00 74.75 551 ARG A C 1
ATOM 4292 O O . ARG A 1 551 ? 25.200 -15.709 -14.623 1.00 74.75 551 ARG A O 1
ATOM 4299 N N . LYS A 1 552 ? 23.320 -15.873 -15.847 1.00 83.56 552 LYS A N 1
ATOM 4300 C CA . LYS A 1 552 ? 23.863 -16.600 -16.995 1.00 83.56 552 LYS A CA 1
ATOM 4301 C C . LYS A 1 552 ? 23.460 -15.872 -18.270 1.00 83.56 552 LYS A C 1
ATOM 4303 O O . LYS A 1 552 ? 22.340 -15.381 -18.370 1.00 83.56 552 LYS A O 1
ATOM 4308 N N . ALA A 1 553 ? 24.361 -15.816 -19.243 1.00 89.19 553 ALA A N 1
ATOM 4309 C CA . ALA A 1 553 ? 23.998 -15.328 -20.564 1.00 89.19 553 ALA A CA 1
ATOM 4310 C C . ALA A 1 553 ? 23.057 -16.315 -21.275 1.00 89.19 553 ALA A C 1
ATOM 4312 O O . ALA A 1 553 ? 23.205 -17.531 -21.135 1.00 89.19 553 ALA A O 1
ATOM 4313 N N . GLN A 1 554 ? 22.123 -15.790 -22.063 1.00 94.75 554 GLN A N 1
ATOM 4314 C CA . GLN A 1 554 ? 21.211 -16.583 -22.889 1.00 94.75 554 GLN A CA 1
ATOM 4315 C C . GLN A 1 554 ? 21.186 -16.011 -24.302 1.00 94.75 554 GLN A C 1
ATOM 4317 O O . GLN A 1 554 ? 21.129 -14.788 -24.477 1.00 94.75 554 GLN A O 1
ATOM 4322 N N . THR A 1 555 ? 21.236 -16.893 -25.303 1.00 96.75 555 THR A N 1
ATOM 4323 C CA . THR A 1 555 ? 21.088 -16.480 -26.701 1.00 96.75 555 THR A CA 1
ATOM 4324 C C . THR A 1 555 ? 19.683 -15.939 -26.948 1.00 96.75 555 THR A C 1
ATOM 4326 O O . THR A 1 555 ? 18.734 -16.288 -26.243 1.00 96.75 555 THR A O 1
ATOM 4329 N N . LEU A 1 556 ? 19.554 -15.061 -27.939 1.00 95.94 556 LEU A N 1
ATOM 4330 C CA . LEU A 1 556 ? 18.259 -14.524 -28.347 1.00 95.94 556 LEU A CA 1
ATOM 4331 C C . LEU A 1 556 ? 17.308 -15.641 -28.801 1.00 95.94 556 LEU A C 1
ATOM 4333 O O . LEU A 1 556 ? 16.187 -15.728 -28.315 1.00 95.94 556 LEU A O 1
ATOM 4337 N N . GLU A 1 557 ? 17.813 -16.562 -29.622 1.00 96.50 557 GLU A N 1
ATOM 4338 C CA . GLU A 1 557 ? 17.069 -17.713 -30.145 1.00 96.50 557 GLU A CA 1
ATOM 4339 C C . GLU A 1 557 ? 16.500 -18.616 -29.035 1.00 96.50 557 GLU A C 1
ATOM 4341 O O . GLU A 1 557 ? 15.333 -19.019 -29.087 1.00 96.50 557 GLU A O 1
ATOM 4346 N N . ASP A 1 558 ? 17.302 -18.926 -28.009 1.00 95.62 558 ASP A N 1
ATOM 4347 C CA . ASP A 1 558 ? 16.848 -19.750 -26.884 1.00 95.62 558 ASP A CA 1
ATOM 4348 C C . ASP A 1 558 ? 15.737 -19.041 -26.102 1.00 95.62 558 ASP A C 1
ATOM 4350 O O . ASP A 1 558 ? 14.719 -19.652 -25.771 1.00 95.62 558 ASP A O 1
ATOM 4354 N N . HIS A 1 559 ? 15.920 -17.746 -25.827 1.00 96.06 559 HIS A N 1
ATOM 4355 C CA . HIS A 1 559 ? 14.947 -16.949 -25.086 1.00 96.06 559 HIS A CA 1
ATOM 4356 C C . HIS A 1 559 ? 13.601 -16.874 -25.819 1.00 96.06 559 HIS A C 1
ATOM 4358 O O . HIS A 1 559 ? 12.556 -17.169 -25.238 1.00 96.06 559 HIS A O 1
ATOM 4364 N N . GLU A 1 560 ? 13.630 -16.559 -27.111 1.00 96.50 560 GLU A N 1
ATOM 4365 C CA . GLU A 1 560 ? 12.449 -16.477 -27.972 1.00 96.50 560 GLU A CA 1
ATOM 4366 C C . GLU A 1 560 ? 11.724 -17.824 -28.097 1.00 96.50 560 GLU A C 1
ATOM 4368 O O . GLU A 1 560 ? 10.491 -17.887 -28.063 1.00 96.50 560 GLU A O 1
ATOM 4373 N N . THR A 1 561 ? 12.476 -18.928 -28.178 1.00 97.69 561 THR A N 1
ATOM 4374 C CA . THR A 1 561 ? 11.917 -20.288 -28.160 1.00 97.69 561 THR A CA 1
ATOM 4375 C C . THR A 1 561 ? 11.168 -20.565 -26.858 1.00 97.69 561 THR A C 1
ATOM 4377 O O . THR A 1 561 ? 10.058 -21.103 -26.876 1.00 97.69 561 THR A O 1
ATOM 4380 N N . TRP A 1 562 ? 11.750 -20.197 -25.717 1.00 97.56 562 TRP A N 1
ATOM 4381 C CA . TRP A 1 562 ? 11.141 -20.433 -24.408 1.00 97.56 562 TRP A CA 1
ATOM 4382 C C . TRP A 1 562 ? 9.915 -19.542 -24.191 1.00 97.56 562 TRP A C 1
ATOM 4384 O O . TRP A 1 562 ? 8.883 -20.023 -23.716 1.00 97.56 562 TRP A O 1
ATOM 4394 N N . ALA A 1 563 ? 9.982 -18.275 -24.605 1.00 97.75 563 ALA A N 1
ATOM 4395 C CA . ALA A 1 563 ? 8.851 -17.353 -24.564 1.00 97.75 563 ALA A CA 1
ATOM 4396 C C . ALA A 1 563 ? 7.672 -17.875 -25.402 1.00 97.75 563 ALA A C 1
ATOM 4398 O O . ALA A 1 563 ? 6.535 -17.891 -24.920 1.00 97.75 563 ALA A O 1
ATOM 4399 N N . GLU A 1 564 ? 7.927 -18.390 -26.610 1.00 98.50 564 GLU A N 1
ATOM 4400 C CA . GLU A 1 564 ? 6.896 -19.015 -27.446 1.00 98.50 564 GLU A CA 1
ATOM 4401 C C . GLU A 1 564 ? 6.248 -20.230 -26.760 1.00 98.50 564 GLU A C 1
ATOM 4403 O O . GLU A 1 564 ? 5.020 -20.369 -26.759 1.00 98.50 564 GLU A O 1
ATOM 4408 N N . GLN A 1 565 ? 7.050 -21.106 -26.147 1.00 98.31 565 GLN A N 1
ATOM 4409 C CA . GLN A 1 565 ? 6.547 -22.283 -25.430 1.00 98.31 565 GLN A CA 1
ATOM 4410 C C . GLN A 1 565 ? 5.671 -21.890 -24.233 1.00 98.31 565 GLN A C 1
ATOM 4412 O O . GLN A 1 565 ? 4.591 -22.459 -24.043 1.00 98.31 565 GLN A O 1
ATOM 4417 N N . ARG A 1 566 ? 6.081 -20.881 -23.454 1.00 98.25 566 ARG A N 1
ATOM 4418 C CA . ARG A 1 566 ? 5.292 -20.365 -22.324 1.00 98.25 566 ARG A CA 1
ATOM 4419 C C . ARG A 1 566 ? 3.997 -19.710 -22.785 1.00 98.25 566 ARG A C 1
ATOM 4421 O O . ARG A 1 566 ? 2.942 -19.992 -22.218 1.00 98.25 566 ARG A O 1
ATOM 4428 N N . ALA A 1 567 ? 4.045 -18.915 -23.849 1.00 98.50 567 ALA A N 1
ATOM 4429 C CA . ALA A 1 567 ? 2.858 -18.329 -24.461 1.00 98.50 567 ALA A CA 1
ATOM 4430 C C . ALA A 1 567 ? 1.867 -19.401 -24.943 1.00 98.50 567 ALA A C 1
ATOM 4432 O O . ALA A 1 567 ? 0.660 -19.266 -24.733 1.00 98.50 567 ALA A O 1
ATOM 4433 N N . ARG A 1 568 ? 2.368 -20.498 -25.527 1.00 98.44 568 ARG A N 1
ATOM 4434 C CA . ARG A 1 568 ? 1.548 -21.640 -25.957 1.00 98.44 568 ARG A CA 1
ATOM 4435 C C . ARG A 1 568 ? 0.854 -22.311 -24.775 1.00 98.44 568 ARG A C 1
ATOM 4437 O O . ARG A 1 568 ? -0.359 -22.495 -24.825 1.00 98.44 568 ARG A O 1
ATOM 4444 N N . ALA A 1 569 ? 1.591 -22.598 -23.703 1.00 98.25 569 ALA A N 1
ATOM 4445 C CA . ALA A 1 569 ? 1.034 -23.205 -22.495 1.00 98.25 569 ALA A CA 1
ATOM 4446 C C . ALA A 1 569 ? -0.055 -22.325 -21.851 1.00 98.25 569 ALA A C 1
ATOM 4448 O O . ALA A 1 569 ? -1.117 -22.823 -21.477 1.00 98.25 569 ALA A O 1
ATOM 4449 N N . ILE A 1 570 ? 0.170 -21.007 -21.775 1.00 97.88 570 ILE A N 1
ATOM 4450 C CA . ILE A 1 570 ? -0.828 -20.041 -21.286 1.00 97.88 570 ILE A CA 1
ATOM 4451 C C . ILE A 1 570 ? -2.079 -20.062 -22.173 1.00 97.88 570 ILE A C 1
ATOM 4453 O O . ILE A 1 570 ? -3.199 -20.139 -21.667 1.00 97.88 570 ILE A O 1
ATOM 4457 N N . ALA A 1 571 ? -1.903 -20.008 -23.495 1.00 97.06 571 ALA A N 1
ATOM 4458 C CA . ALA A 1 571 ? -3.012 -20.001 -24.440 1.00 97.06 571 ALA A CA 1
ATOM 4459 C C . ALA A 1 571 ? -3.862 -21.279 -24.362 1.00 97.06 571 ALA A C 1
ATOM 4461 O O . ALA A 1 571 ? -5.089 -21.209 -24.427 1.00 97.06 571 ALA A O 1
ATOM 4462 N N . GLU A 1 572 ? -3.223 -22.438 -24.204 1.00 96.38 572 GLU A N 1
ATOM 4463 C CA . GLU A 1 572 ? -3.894 -23.732 -24.057 1.00 96.38 572 GLU A CA 1
ATOM 4464 C C . GLU A 1 572 ? -4.657 -23.826 -22.734 1.00 96.38 572 GLU A C 1
ATOM 4466 O O . GLU A 1 572 ? -5.826 -24.213 -22.732 1.00 96.38 572 GLU A O 1
ATOM 4471 N N . ALA A 1 573 ? -4.053 -23.387 -21.625 1.00 96.50 573 ALA A N 1
ATOM 4472 C CA . ALA A 1 573 ? -4.706 -23.357 -20.316 1.00 96.50 573 ALA A CA 1
ATOM 4473 C C . ALA A 1 573 ? -5.944 -22.443 -20.291 1.00 96.50 573 ALA A C 1
ATOM 4475 O O . ALA A 1 573 ? -6.923 -22.728 -19.603 1.00 96.50 573 ALA A O 1
ATOM 4476 N N . LEU A 1 574 ? -5.916 -21.356 -21.066 1.00 94.62 574 LEU A N 1
ATOM 4477 C CA . LEU A 1 574 ? -7.037 -20.428 -21.229 1.00 94.62 574 LEU A CA 1
ATOM 4478 C C . LEU A 1 574 ? -8.019 -20.841 -22.336 1.00 94.62 574 LEU A C 1
ATOM 4480 O O . LEU A 1 574 ? -8.988 -20.117 -22.575 1.00 94.62 574 LEU A O 1
ATOM 4484 N N . ALA A 1 575 ? -7.773 -21.969 -23.011 1.00 95.12 575 ALA A N 1
ATOM 4485 C CA . ALA A 1 575 ? -8.551 -22.457 -24.148 1.00 95.12 575 ALA A CA 1
ATOM 4486 C C . ALA A 1 575 ? -8.778 -21.379 -25.228 1.00 95.12 575 ALA A C 1
ATOM 4488 O O . ALA A 1 575 ? -9.896 -21.181 -25.715 1.00 95.12 575 ALA A O 1
ATOM 4489 N N . LEU A 1 576 ? -7.720 -20.642 -25.588 1.00 94.69 576 LEU A N 1
ATOM 4490 C CA . LEU A 1 576 ? -7.796 -19.625 -26.636 1.00 94.69 576 LEU A CA 1
ATOM 4491 C C . LEU A 1 576 ? -8.073 -20.262 -28.004 1.00 94.69 576 LEU A C 1
ATOM 4493 O O . LEU A 1 576 ? -7.603 -21.358 -28.310 1.00 94.69 576 LEU A O 1
ATOM 4497 N N . ALA A 1 577 ? -8.816 -19.542 -28.849 1.00 94.25 577 ALA A N 1
ATOM 4498 C CA . ALA A 1 577 ? -9.054 -19.950 -30.231 1.00 94.25 577 ALA A CA 1
ATOM 4499 C C . ALA A 1 577 ? -7.725 -20.079 -31.013 1.00 94.25 577 ALA A C 1
ATOM 4501 O O . ALA A 1 577 ? -6.765 -19.385 -30.665 1.00 94.25 577 ALA A O 1
ATOM 4502 N N . PRO A 1 578 ? -7.661 -20.905 -32.078 1.00 94.44 578 PRO A N 1
ATOM 4503 C CA . PRO A 1 578 ? -6.427 -21.146 -32.830 1.00 94.44 578 PRO A CA 1
ATOM 4504 C C . PRO A 1 578 ? -5.707 -19.864 -33.266 1.00 94.44 578 PRO A C 1
ATOM 4506 O O . PRO A 1 578 ? -4.560 -19.671 -32.882 1.00 94.44 578 PRO A O 1
ATOM 4509 N N . ASP A 1 579 ? -6.402 -18.936 -33.929 1.00 94.25 579 ASP A N 1
ATOM 4510 C CA . ASP A 1 579 ? -5.791 -17.685 -34.403 1.00 94.25 579 ASP A CA 1
ATOM 4511 C C . ASP A 1 579 ? -5.265 -16.803 -33.257 1.00 94.25 579 ASP A C 1
ATOM 4513 O O . ASP A 1 579 ? -4.222 -16.165 -33.369 1.00 94.25 579 ASP A O 1
ATOM 4517 N N . ALA A 1 580 ? -5.974 -16.790 -32.124 1.00 95.06 580 ALA A N 1
ATOM 4518 C CA . ALA A 1 580 ? -5.577 -16.064 -30.920 1.00 95.06 580 ALA A CA 1
ATOM 4519 C C . ALA A 1 580 ? -4.304 -16.648 -30.294 1.00 95.06 580 ALA A C 1
ATOM 4521 O O . ALA A 1 580 ? -3.410 -15.910 -29.877 1.00 95.06 580 ALA A O 1
ATOM 4522 N N . ARG A 1 581 ? -4.227 -17.981 -30.217 1.00 96.88 581 ARG A N 1
ATOM 4523 C CA . ARG A 1 581 ? -3.032 -18.693 -29.762 1.00 96.88 581 ARG A CA 1
ATOM 4524 C C . ARG A 1 581 ? -1.864 -18.422 -30.705 1.00 96.88 581 ARG A C 1
ATOM 4526 O O . ARG A 1 581 ? -0.757 -18.162 -30.238 1.00 96.88 581 ARG A O 1
ATOM 4533 N N . ASP A 1 582 ? -2.101 -18.464 -32.008 1.00 96.56 582 ASP A N 1
ATOM 4534 C CA . ASP A 1 582 ? -1.059 -18.269 -33.012 1.00 96.56 582 ASP A CA 1
ATOM 4535 C C . ASP A 1 582 ? -0.530 -16.825 -32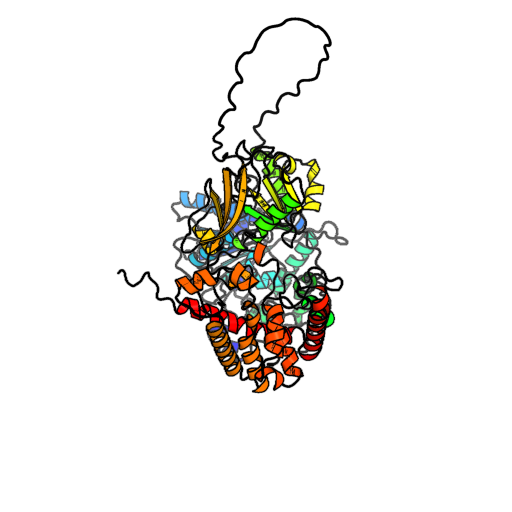.981 1.00 96.56 582 ASP A C 1
ATOM 4537 O O . ASP A 1 582 ? 0.683 -16.623 -33.001 1.00 96.56 582 ASP A O 1
ATOM 4541 N N . ALA A 1 583 ? -1.405 -15.831 -32.795 1.00 97.81 583 ALA A N 1
ATOM 4542 C CA . ALA A 1 583 ? -1.012 -14.443 -32.564 1.00 97.81 583 ALA A CA 1
ATOM 4543 C C . ALA A 1 583 ? -0.177 -14.277 -31.279 1.00 97.81 583 ALA A C 1
ATOM 4545 O O . ALA A 1 583 ? 0.907 -13.700 -31.321 1.00 97.81 583 ALA A O 1
ATOM 4546 N N . LEU A 1 584 ? -0.634 -14.810 -30.138 1.00 98.31 584 LEU A N 1
ATOM 4547 C CA . LEU A 1 584 ? 0.088 -14.681 -28.865 1.00 98.31 584 LEU A CA 1
ATOM 4548 C C . LEU A 1 584 ? 1.462 -15.370 -28.905 1.00 98.31 584 LEU A C 1
ATOM 4550 O O . LEU A 1 584 ? 2.451 -14.807 -28.441 1.00 98.31 584 LEU A O 1
ATOM 4554 N N . THR A 1 585 ? 1.532 -16.576 -29.472 1.00 98.50 585 THR A N 1
ATOM 4555 C CA . THR A 1 585 ? 2.789 -17.333 -29.601 1.00 98.50 585 THR A CA 1
ATOM 4556 C C . THR A 1 585 ? 3.764 -16.666 -30.563 1.00 98.50 585 THR A C 1
ATOM 4558 O O . THR A 1 585 ? 4.953 -16.615 -30.266 1.00 98.50 585 THR A O 1
ATOM 4561 N N . LEU A 1 586 ? 3.278 -16.100 -31.672 1.00 98.56 586 LEU A N 1
ATOM 4562 C CA . LEU A 1 586 ? 4.113 -15.344 -32.602 1.00 98.56 586 LEU A CA 1
ATOM 4563 C C . LEU A 1 586 ? 4.634 -14.043 -31.981 1.00 98.56 586 LEU A C 1
ATOM 4565 O O . LEU A 1 586 ? 5.811 -13.733 -32.133 1.00 98.56 586 LEU A O 1
ATOM 4569 N N . ALA A 1 587 ? 3.785 -13.307 -31.259 1.00 98.56 587 ALA A N 1
ATOM 4570 C CA . ALA A 1 587 ? 4.212 -12.113 -30.534 1.00 98.56 587 ALA A CA 1
ATOM 4571 C C . ALA A 1 587 ? 5.309 -12.456 -29.518 1.00 98.56 587 ALA A C 1
ATOM 4573 O O . ALA A 1 587 ? 6.342 -11.800 -29.500 1.00 98.56 587 ALA A O 1
ATOM 4574 N N . ALA A 1 588 ? 5.135 -13.528 -28.737 1.00 98.38 588 ALA A N 1
ATOM 4575 C CA . ALA A 1 588 ? 6.153 -13.998 -27.798 1.00 98.38 588 ALA A CA 1
ATOM 4576 C C . ALA A 1 588 ? 7.449 -14.431 -28.488 1.00 98.38 588 ALA A C 1
ATOM 4578 O O . ALA A 1 588 ? 8.533 -14.144 -27.988 1.00 98.38 588 ALA A O 1
ATOM 4579 N N . ARG A 1 589 ? 7.345 -15.064 -29.659 1.00 98.31 589 ARG A N 1
ATOM 4580 C CA . ARG A 1 589 ? 8.506 -15.504 -30.428 1.00 98.31 589 ARG A CA 1
ATOM 4581 C C . ARG A 1 589 ? 9.359 -14.348 -30.955 1.00 98.31 589 ARG A C 1
ATOM 4583 O O . ARG A 1 589 ? 10.551 -14.536 -31.118 1.00 98.31 589 ARG A O 1
ATOM 4590 N N . LEU A 1 590 ? 8.761 -13.192 -31.243 1.00 98.25 590 LEU A N 1
ATOM 4591 C CA . LEU A 1 590 ? 9.432 -12.092 -31.951 1.00 98.25 590 LEU A CA 1
ATOM 4592 C C . LEU A 1 590 ? 9.539 -10.799 -31.131 1.00 98.25 590 LEU A C 1
ATOM 4594 O O . LEU A 1 590 ? 9.945 -9.767 -31.665 1.00 98.25 590 LEU A O 1
ATOM 4598 N N . HIS A 1 591 ? 9.137 -10.814 -29.856 1.00 97.31 591 HIS A N 1
ATOM 4599 C CA . HIS A 1 591 ? 9.069 -9.595 -29.045 1.00 97.31 591 HIS A CA 1
ATOM 4600 C C . HIS A 1 591 ? 10.429 -8.906 -28.869 1.00 97.31 591 HIS A C 1
ATOM 4602 O O . HIS A 1 591 ? 10.494 -7.677 -28.806 1.00 97.31 591 HIS A O 1
ATOM 4608 N N . ASP A 1 592 ? 11.502 -9.695 -28.867 1.00 96.94 592 ASP A N 1
ATOM 4609 C CA . ASP A 1 592 ? 12.856 -9.288 -28.500 1.00 96.94 592 ASP A CA 1
ATOM 4610 C C . ASP A 1 592 ? 13.822 -9.166 -29.693 1.00 96.94 592 ASP A C 1
ATOM 4612 O O . ASP A 1 592 ? 14.999 -8.865 -29.490 1.00 96.94 592 ASP A O 1
ATOM 4616 N N . GLU A 1 593 ? 13.356 -9.326 -30.937 1.00 96.81 593 GLU A N 1
ATOM 4617 C CA . GLU A 1 593 ? 14.209 -9.269 -32.139 1.00 96.81 593 GLU A CA 1
ATOM 4618 C C . GLU A 1 593 ? 15.026 -7.968 -32.246 1.00 96.81 593 GLU A C 1
ATOM 4620 O O . GLU A 1 593 ? 16.165 -7.962 -32.720 1.00 96.81 593 GLU A O 1
ATOM 4625 N N . GLY A 1 594 ? 14.507 -6.853 -31.726 1.00 95.19 594 GLY A N 1
ATOM 4626 C CA . GLY A 1 594 ? 15.214 -5.578 -31.651 1.00 95.19 594 GLY A CA 1
ATOM 4627 C C . GLY A 1 594 ? 16.488 -5.620 -30.801 1.00 95.19 594 GLY A C 1
ATOM 4628 O O . GLY A 1 594 ? 17.362 -4.770 -30.982 1.00 95.19 594 GLY A O 1
ATOM 4629 N N . LYS A 1 595 ? 16.676 -6.618 -29.928 1.00 95.69 595 LYS A N 1
ATOM 4630 C CA . LYS A 1 595 ? 17.935 -6.815 -29.186 1.00 95.69 595 LYS A CA 1
ATOM 4631 C C . LYS A 1 595 ? 19.095 -7.187 -30.102 1.00 95.69 595 LYS A C 1
ATOM 4633 O O . LYS A 1 595 ? 20.249 -7.024 -29.715 1.00 95.69 595 LYS A O 1
ATOM 4638 N N . ARG A 1 596 ? 18.826 -7.641 -31.330 1.00 95.38 596 ARG A N 1
ATOM 4639 C CA . ARG A 1 596 ? 19.840 -7.945 -32.350 1.00 95.38 596 ARG A CA 1
ATOM 4640 C C . ARG A 1 596 ? 20.652 -6.719 -32.791 1.00 95.38 596 ARG A C 1
ATOM 4642 O O . ARG A 1 596 ? 21.750 -6.902 -33.311 1.00 95.38 596 ARG A O 1
ATOM 4649 N N . ALA A 1 597 ? 20.136 -5.505 -32.582 1.00 95.19 597 ALA A N 1
ATOM 4650 C CA . ALA A 1 597 ? 20.810 -4.252 -32.928 1.00 95.19 597 ALA A CA 1
ATOM 4651 C C . ALA A 1 597 ? 22.229 -4.167 -32.340 1.00 95.19 597 ALA A C 1
ATOM 4653 O O . ALA A 1 597 ? 22.472 -4.563 -31.193 1.00 95.19 597 ALA A O 1
ATOM 4654 N N . GLU A 1 598 ? 23.175 -3.623 -33.108 1.00 94.50 598 GLU A N 1
ATOM 4655 C CA . GLU A 1 598 ? 24.585 -3.591 -32.715 1.00 94.50 598 GLU A CA 1
ATOM 4656 C C . GLU A 1 598 ? 24.789 -2.729 -31.471 1.00 94.50 598 GLU A C 1
ATOM 4658 O O . GLU A 1 598 ? 25.494 -3.134 -30.541 1.00 94.50 598 GLU A O 1
ATOM 4663 N N . ARG A 1 599 ? 24.136 -1.563 -31.404 1.00 94.25 599 ARG A N 1
ATOM 4664 C CA . ARG A 1 599 ? 24.117 -0.701 -30.217 1.00 94.25 599 ARG A CA 1
ATOM 4665 C C . ARG A 1 599 ? 23.623 -1.432 -28.982 1.00 94.25 599 ARG A C 1
ATOM 4667 O O . ARG A 1 599 ? 24.261 -1.304 -27.939 1.00 94.25 599 ARG A O 1
ATOM 4674 N N . TRP A 1 600 ? 22.549 -2.213 -29.093 1.00 94.44 600 TRP A N 1
ATOM 4675 C CA . TRP A 1 600 ? 22.031 -2.985 -27.965 1.00 94.44 600 TRP A CA 1
ATOM 4676 C C . TRP A 1 600 ? 23.067 -4.021 -27.512 1.00 94.44 600 TRP A C 1
ATOM 4678 O O . TRP A 1 600 ? 23.497 -4.012 -26.358 1.00 94.44 600 TRP A O 1
ATOM 4688 N N . GLN A 1 601 ? 23.586 -4.844 -28.431 1.00 96.25 601 GLN A N 1
ATOM 4689 C CA . GLN A 1 601 ? 24.586 -5.871 -28.102 1.00 96.25 601 GLN A CA 1
ATOM 4690 C C . GLN A 1 601 ? 25.869 -5.263 -27.500 1.00 96.25 601 GLN A C 1
ATOM 4692 O O . GLN A 1 601 ? 26.472 -5.842 -26.589 1.00 96.25 601 GLN A O 1
ATOM 4697 N N . ARG A 1 602 ? 26.281 -4.074 -27.959 1.00 94.50 602 ARG A N 1
ATOM 4698 C CA . ARG A 1 602 ? 27.420 -3.322 -27.408 1.00 94.50 602 ARG A CA 1
ATOM 4699 C C . ARG A 1 602 ? 27.129 -2.763 -26.020 1.00 94.50 602 ARG A C 1
ATOM 4701 O O . ARG A 1 602 ? 27.937 -2.988 -25.118 1.00 94.50 602 ARG A O 1
ATOM 4708 N N . ALA A 1 603 ? 25.995 -2.087 -25.838 1.00 89.31 603 ALA A N 1
ATOM 4709 C CA . ALA A 1 603 ? 25.583 -1.518 -24.555 1.00 89.31 603 ALA A CA 1
ATOM 4710 C C . ALA A 1 603 ? 25.506 -2.594 -23.463 1.00 89.31 603 ALA A C 1
ATOM 4712 O O . ALA A 1 603 ? 25.959 -2.387 -22.337 1.00 89.31 603 ALA A O 1
ATOM 4713 N N . PHE A 1 604 ? 25.027 -3.787 -23.819 1.00 90.94 604 PHE A N 1
ATOM 4714 C CA . PHE A 1 604 ? 24.899 -4.929 -22.916 1.00 90.94 604 PHE A CA 1
ATOM 4715 C C . PHE A 1 604 ? 26.152 -5.811 -22.826 1.00 90.94 604 PHE A C 1
ATOM 4717 O O . PHE A 1 604 ? 26.142 -6.813 -22.107 1.00 90.94 604 PHE A O 1
ATOM 4724 N N . LYS A 1 605 ? 27.247 -5.440 -23.507 1.00 92.62 605 LYS A N 1
ATOM 4725 C CA . LYS A 1 605 ? 28.539 -6.157 -23.509 1.00 92.62 605 LYS A CA 1
ATOM 4726 C C . LYS A 1 605 ? 28.397 -7.625 -23.925 1.00 92.62 605 LYS A C 1
ATOM 4728 O O . LYS A 1 605 ? 29.136 -8.488 -23.451 1.00 92.62 605 LYS A O 1
ATOM 4733 N N . ALA A 1 606 ? 27.480 -7.901 -24.849 1.00 92.88 606 ALA A N 1
ATOM 4734 C CA . ALA A 1 606 ? 27.092 -9.252 -25.223 1.00 92.88 606 ALA A CA 1
ATOM 4735 C C . ALA A 1 606 ? 28.259 -10.082 -25.775 1.00 92.88 606 ALA A C 1
ATOM 4737 O O . ALA A 1 606 ? 28.395 -11.245 -25.422 1.00 92.88 606 ALA A O 1
ATOM 4738 N N . ALA A 1 607 ? 29.169 -9.483 -26.553 1.00 92.50 607 ALA A N 1
ATOM 4739 C CA . ALA A 1 607 ? 30.338 -10.189 -27.090 1.00 92.50 607 ALA A CA 1
ATOM 4740 C C . ALA A 1 607 ? 31.266 -10.749 -25.994 1.00 92.50 607 ALA A C 1
ATOM 4742 O O . ALA A 1 607 ? 31.819 -11.842 -26.137 1.00 92.50 607 ALA A O 1
ATOM 4743 N N . ARG A 1 608 ? 31.423 -10.016 -24.881 1.00 93.06 608 ARG A N 1
ATOM 4744 C CA . ARG A 1 608 ? 32.191 -10.480 -23.718 1.00 93.06 608 ARG A CA 1
ATOM 4745 C C . ARG A 1 608 ? 31.529 -11.720 -23.127 1.00 93.06 608 ARG A C 1
ATOM 4747 O O . ARG A 1 608 ? 32.201 -12.723 -22.916 1.00 93.06 608 ARG A O 1
ATOM 4754 N N . ASP A 1 609 ? 30.223 -11.651 -22.902 1.00 90.62 609 ASP A N 1
ATOM 4755 C CA . ASP A 1 609 ? 29.484 -12.711 -22.219 1.00 90.62 609 ASP A CA 1
ATOM 4756 C C . ASP A 1 609 ? 29.288 -13.938 -23.117 1.00 90.62 609 ASP A C 1
ATOM 4758 O O . ASP A 1 609 ? 29.455 -15.064 -22.656 1.00 90.62 609 ASP A O 1
ATOM 4762 N N . ALA A 1 610 ? 29.063 -13.745 -24.417 1.00 92.12 610 ALA A N 1
ATOM 4763 C CA . ALA A 1 610 ? 29.017 -14.824 -25.399 1.00 92.12 610 ALA A CA 1
ATOM 4764 C C . ALA A 1 610 ? 30.329 -15.619 -25.403 1.00 92.12 610 ALA A C 1
ATOM 4766 O O . ALA A 1 610 ? 30.308 -16.847 -25.368 1.00 92.12 610 ALA A O 1
ATOM 4767 N N . LYS A 1 611 ? 31.480 -14.932 -25.333 1.00 92.12 611 LYS A N 1
ATOM 4768 C CA . LYS A 1 611 ? 32.786 -15.586 -25.181 1.00 92.12 611 LYS A CA 1
ATOM 4769 C C . LYS A 1 611 ? 32.911 -16.317 -23.842 1.00 92.12 611 LYS A C 1
ATOM 4771 O O . LYS A 1 611 ? 33.392 -17.445 -23.818 1.00 92.12 611 LYS A O 1
ATOM 4776 N N . THR A 1 612 ? 32.488 -15.696 -22.741 1.00 90.38 612 THR A N 1
ATOM 4777 C CA . THR A 1 612 ? 32.545 -16.301 -21.399 1.00 90.38 612 THR A CA 1
ATOM 4778 C C . THR A 1 612 ? 31.728 -17.591 -21.307 1.00 90.38 612 THR A C 1
ATOM 4780 O O . THR A 1 612 ? 32.197 -18.558 -20.715 1.00 90.38 612 THR A O 1
ATOM 4783 N N . PHE A 1 613 ? 30.542 -17.631 -21.916 1.00 88.75 613 PHE A N 1
ATOM 4784 C CA . PHE A 1 613 ? 29.637 -18.784 -21.864 1.00 88.75 613 PHE A CA 1
ATOM 4785 C C . PHE A 1 613 ? 29.707 -19.689 -23.103 1.00 88.75 613 PHE A C 1
ATOM 4787 O O . PHE A 1 613 ? 28.915 -20.620 -23.212 1.00 88.75 613 PHE A O 1
ATOM 4794 N N . SER A 1 614 ? 30.652 -19.447 -24.019 1.00 93.38 614 SER A N 1
ATOM 4795 C CA . SER A 1 614 ? 30.791 -20.187 -25.286 1.00 93.38 614 SER A CA 1
ATOM 4796 C C . SER A 1 614 ? 29.489 -20.251 -26.101 1.00 93.38 614 SER A C 1
ATOM 4798 O O . SER A 1 614 ? 29.143 -21.287 -26.665 1.00 93.38 614 SER A O 1
ATOM 4800 N N . LEU A 1 615 ? 28.758 -19.137 -26.147 1.00 93.19 615 LEU A N 1
ATOM 4801 C CA . LEU A 1 615 ? 27.503 -18.999 -26.882 1.00 93.19 615 LEU A CA 1
ATOM 4802 C C . LEU A 1 615 ? 27.754 -18.443 -28.286 1.00 93.19 615 LEU A C 1
ATOM 4804 O O . LEU A 1 615 ? 28.624 -17.593 -28.486 1.00 93.19 615 LEU A O 1
ATOM 4808 N N . ALA A 1 616 ? 26.956 -18.900 -29.250 1.00 92.12 616 ALA A N 1
ATOM 4809 C CA . ALA A 1 616 ? 26.974 -18.411 -30.623 1.00 92.12 616 ALA A CA 1
ATOM 4810 C C . ALA A 1 616 ? 25.724 -17.569 -30.910 1.00 92.12 616 ALA A C 1
ATOM 4812 O O . ALA A 1 616 ? 24.610 -17.985 -30.602 1.00 92.12 616 ALA A O 1
ATOM 4813 N N . GLY A 1 617 ? 25.917 -16.410 -31.543 1.00 91.00 617 GLY A N 1
ATOM 4814 C CA . GLY A 1 617 ? 24.833 -15.508 -31.938 1.00 91.00 617 GLY A CA 1
ATOM 4815 C C . GLY A 1 617 ? 24.558 -14.367 -30.947 1.00 91.00 617 GLY A C 1
ATOM 4816 O O . GLY A 1 617 ? 25.264 -14.226 -29.945 1.00 91.00 617 GLY A O 1
ATOM 4817 N N . PRO A 1 618 ? 23.567 -13.511 -31.256 1.00 95.69 618 PRO A N 1
ATOM 4818 C CA . PRO A 1 618 ? 23.169 -12.405 -30.389 1.00 95.69 618 PRO A CA 1
ATOM 4819 C C . PRO A 1 618 ? 22.584 -12.924 -29.073 1.00 95.69 618 PRO A C 1
ATOM 4821 O O . PRO A 1 618 ? 21.976 -13.996 -29.024 1.00 95.69 618 PRO A O 1
ATOM 4824 N N . LEU A 1 619 ? 22.755 -12.152 -28.003 1.00 96.00 619 LEU A N 1
ATOM 4825 C CA . LEU A 1 619 ? 22.235 -12.493 -26.681 1.00 96.00 619 LEU A CA 1
ATOM 4826 C C . LEU A 1 619 ? 20.944 -11.730 -26.378 1.00 96.00 619 LEU A C 1
ATOM 4828 O O . LEU A 1 619 ? 20.852 -10.547 -26.692 1.00 96.00 619 LEU A O 1
ATOM 4832 N N . ALA A 1 620 ? 19.987 -12.389 -25.722 1.00 92.81 620 ALA A N 1
ATOM 4833 C CA . ALA A 1 620 ? 18.822 -11.738 -25.110 1.00 92.81 620 ALA A CA 1
ATOM 4834 C C . ALA A 1 620 ? 19.065 -11.376 -23.642 1.00 92.81 620 ALA A C 1
ATOM 4836 O O . ALA A 1 620 ? 18.484 -10.406 -23.147 1.00 92.81 620 ALA A O 1
ATOM 4837 N N . LYS A 1 621 ? 19.909 -12.158 -22.950 1.00 91.38 621 LYS A N 1
ATOM 4838 C CA . LYS A 1 621 ? 20.274 -11.946 -21.545 1.00 91.38 621 LYS A CA 1
ATOM 4839 C C . LYS A 1 621 ? 21.794 -11.879 -21.379 1.00 91.38 621 LYS A C 1
ATOM 4841 O O . LYS A 1 621 ? 22.502 -12.736 -21.915 1.00 91.38 621 LYS A O 1
ATOM 4846 N N . THR A 1 622 ? 22.302 -10.899 -20.629 1.00 90.25 622 THR A N 1
ATOM 4847 C CA . THR A 1 622 ? 23.746 -10.697 -20.376 1.00 90.25 622 THR A CA 1
ATOM 4848 C C . THR A 1 622 ? 24.053 -10.503 -18.885 1.00 90.25 622 THR A C 1
ATOM 4850 O O . THR A 1 622 ? 23.154 -10.432 -18.056 1.00 90.25 622 THR A O 1
ATOM 4853 N N . LEU A 1 623 ? 25.329 -10.440 -18.499 1.00 81.88 623 LEU A N 1
ATOM 4854 C CA . LEU A 1 623 ? 25.747 -10.227 -17.104 1.00 81.88 623 LEU A CA 1
ATOM 4855 C C . LEU A 1 623 ? 25.809 -8.742 -16.706 1.00 81.88 623 LEU A C 1
ATOM 4857 O O . LEU A 1 623 ? 25.898 -8.419 -15.518 1.00 81.88 623 LEU A O 1
ATOM 4861 N N . GLY A 1 624 ? 25.855 -7.836 -17.690 1.00 76.69 624 GLY A N 1
ATOM 4862 C CA . GLY A 1 624 ? 26.014 -6.394 -17.480 1.00 76.69 624 GLY A CA 1
ATOM 4863 C C . GLY A 1 624 ? 27.412 -5.975 -16.971 1.00 76.69 624 GLY A C 1
ATOM 4864 O O . GLY A 1 624 ? 28.397 -6.708 -17.114 1.00 76.69 624 GLY A O 1
ATOM 4865 N N . PRO A 1 625 ? 27.577 -4.769 -16.399 1.00 73.62 625 PRO A N 1
ATOM 4866 C CA . PRO A 1 625 ? 26.580 -3.705 -16.348 1.00 73.62 625 PRO A CA 1
ATOM 4867 C C . PRO A 1 625 ? 26.336 -3.111 -17.739 1.00 73.62 625 PRO A C 1
ATOM 4869 O O . PRO A 1 625 ? 27.235 -3.158 -18.589 1.00 73.62 625 PRO A O 1
ATOM 4872 N N . ILE A 1 626 ? 25.141 -2.553 -17.911 1.00 78.88 626 ILE A N 1
ATOM 4873 C CA . ILE A 1 626 ? 24.694 -1.833 -19.105 1.00 78.88 626 ILE A CA 1
ATOM 4874 C C . ILE A 1 626 ? 25.505 -0.544 -19.255 1.00 78.88 626 ILE A C 1
ATOM 4876 O O . ILE A 1 626 ? 25.841 0.108 -18.268 1.00 78.88 626 ILE A O 1
ATOM 4880 N N . ASP A 1 627 ? 25.848 -0.200 -20.488 1.00 79.69 627 ASP A N 1
ATOM 4881 C CA . ASP A 1 627 ? 26.383 1.108 -20.846 1.00 79.69 627 ASP A CA 1
ATOM 4882 C C . ASP A 1 627 ? 25.249 1.993 -21.388 1.00 79.69 627 ASP A C 1
ATOM 4884 O O . ASP A 1 627 ? 24.909 1.939 -22.573 1.00 79.69 627 ASP A O 1
ATOM 4888 N N . HIS A 1 628 ? 24.633 2.778 -20.498 1.00 77.19 628 HIS A N 1
ATOM 4889 C CA . HIS A 1 628 ? 23.492 3.637 -20.836 1.00 77.19 628 HIS A CA 1
ATOM 4890 C C . HIS A 1 628 ? 23.860 4.749 -21.825 1.00 77.19 628 HIS A C 1
ATOM 4892 O O . HIS A 1 628 ? 23.015 5.155 -22.619 1.00 77.19 628 HIS A O 1
ATOM 4898 N N . ALA A 1 629 ? 25.121 5.195 -21.838 1.00 77.94 629 ALA A N 1
ATOM 4899 C CA . ALA A 1 629 ? 25.591 6.191 -22.797 1.00 77.94 629 ALA A CA 1
ATOM 4900 C C . ALA A 1 629 ? 25.638 5.625 -24.225 1.00 77.94 629 ALA A C 1
ATOM 4902 O O . ALA A 1 629 ? 25.394 6.350 -25.185 1.00 77.94 629 ALA A O 1
ATOM 4903 N N . ILE A 1 630 ? 25.923 4.326 -24.378 1.00 87.88 630 ILE A N 1
ATOM 4904 C CA . ILE A 1 630 ? 25.819 3.645 -25.675 1.00 87.88 630 ILE A CA 1
ATOM 4905 C C . ILE A 1 630 ? 24.355 3.367 -26.022 1.00 87.88 630 ILE A C 1
ATOM 4907 O O . ILE A 1 630 ? 23.967 3.577 -27.173 1.00 87.88 630 ILE A O 1
ATOM 4911 N N . LEU A 1 631 ? 23.552 2.891 -25.064 1.00 86.38 631 LEU A N 1
ATOM 4912 C CA . LEU A 1 631 ? 22.148 2.553 -25.311 1.00 86.38 631 LEU A CA 1
ATOM 4913 C C . LEU A 1 631 ? 21.341 3.778 -25.767 1.00 86.38 631 LEU A C 1
ATOM 4915 O O . LEU A 1 631 ? 20.570 3.672 -26.715 1.00 86.38 631 LEU A O 1
ATOM 4919 N N . ASP A 1 632 ? 21.580 4.937 -25.147 1.00 85.00 632 ASP A N 1
ATOM 4920 C CA . ASP A 1 632 ? 21.099 6.261 -25.567 1.00 85.00 632 ASP A CA 1
ATOM 4921 C C . ASP A 1 632 ? 19.597 6.308 -25.919 1.00 85.00 632 ASP A C 1
ATOM 4923 O O . ASP A 1 632 ? 19.198 6.865 -26.942 1.00 85.00 632 ASP A O 1
ATOM 4927 N N . GLY A 1 633 ? 18.756 5.675 -25.097 1.00 82.12 633 GLY A N 1
ATOM 4928 C CA . GLY A 1 633 ? 17.300 5.639 -25.286 1.00 82.12 633 GLY A CA 1
ATOM 4929 C C . GLY A 1 633 ? 16.800 4.661 -26.357 1.00 82.12 633 GLY A C 1
ATOM 4930 O O . GLY A 1 633 ? 15.614 4.671 -26.671 1.00 82.12 633 GLY A O 1
ATOM 4931 N N . TYR A 1 634 ? 17.664 3.810 -26.921 1.00 90.69 634 TYR A N 1
ATOM 4932 C CA . TYR A 1 634 ? 17.241 2.768 -27.858 1.00 90.69 634 TYR A CA 1
ATOM 4933 C C . TYR A 1 634 ? 16.236 1.801 -27.218 1.00 90.69 634 TYR A C 1
ATOM 4935 O O . TYR A 1 634 ? 16.509 1.208 -26.176 1.00 90.69 634 TYR A O 1
ATOM 4943 N N . ARG A 1 635 ? 15.105 1.591 -27.899 1.00 90.62 635 ARG A N 1
ATOM 4944 C CA . ARG A 1 635 ? 14.008 0.707 -27.483 1.00 90.62 635 ARG A CA 1
ATOM 4945 C C . ARG A 1 635 ? 13.971 -0.544 -28.352 1.00 90.62 635 ARG A C 1
ATOM 4947 O O . ARG A 1 635 ? 13.675 -0.455 -29.549 1.00 90.62 635 ARG A O 1
ATOM 4954 N N . HIS A 1 636 ? 14.252 -1.717 -27.780 1.00 93.81 636 HIS A N 1
ATOM 4955 C CA . HIS A 1 636 ? 14.217 -2.965 -28.553 1.00 93.81 636 HIS A CA 1
ATOM 4956 C C . HIS A 1 636 ? 12.797 -3.312 -29.004 1.00 93.81 636 HIS A C 1
ATOM 4958 O O . HIS A 1 636 ? 12.642 -3.892 -30.067 1.00 93.81 636 HIS A O 1
ATOM 4964 N N . GLU A 1 637 ? 11.761 -2.878 -28.292 1.00 94.69 637 GLU A N 1
ATOM 4965 C CA . GLU A 1 637 ? 10.356 -3.096 -28.659 1.00 94.69 637 GLU A CA 1
ATOM 4966 C C . GLU A 1 637 ? 10.007 -2.422 -29.988 1.00 94.69 637 GLU A C 1
ATOM 4968 O O . GLU A 1 637 ? 9.318 -2.995 -30.834 1.00 94.69 637 GLU A O 1
ATOM 4973 N N . PHE A 1 638 ? 10.525 -1.208 -30.190 1.00 95.25 638 PHE A N 1
ATOM 4974 C CA . PHE A 1 638 ? 10.382 -0.471 -31.442 1.00 95.25 638 PHE A CA 1
ATOM 4975 C C . PHE A 1 638 ? 11.258 -1.076 -32.548 1.00 95.25 638 PHE A C 1
ATOM 4977 O O . PHE A 1 638 ? 10.808 -1.220 -33.689 1.00 95.25 638 PHE A O 1
ATOM 4984 N N . GLY A 1 639 ? 12.485 -1.481 -32.198 1.00 95.19 639 GLY A N 1
ATOM 4985 C CA . GLY A 1 639 ? 13.425 -2.146 -33.102 1.00 95.19 639 GLY A CA 1
ATOM 4986 C C . GLY A 1 639 ? 12.990 -3.544 -33.563 1.00 95.19 639 GLY A C 1
ATOM 4987 O O . GLY A 1 639 ? 13.419 -3.983 -34.626 1.00 95.19 639 GLY A O 1
ATOM 4988 N N . SER A 1 640 ? 12.118 -4.233 -32.818 1.00 96.56 640 SER A N 1
ATOM 4989 C CA . SER A 1 640 ? 11.573 -5.551 -33.183 1.00 96.56 640 SER A CA 1
ATOM 4990 C C . SER A 1 640 ? 10.568 -5.482 -34.339 1.00 96.56 640 SER A C 1
ATOM 4992 O O . SER A 1 640 ? 10.440 -6.440 -35.102 1.00 96.56 640 SER A O 1
ATOM 4994 N N . LEU A 1 641 ? 9.853 -4.364 -34.512 1.00 96.81 641 LEU A N 1
ATOM 4995 C CA . LEU A 1 641 ? 8.721 -4.281 -35.449 1.00 96.81 641 LEU A CA 1
ATOM 4996 C C . LEU A 1 641 ? 9.078 -4.615 -36.911 1.00 96.81 641 LEU A C 1
ATOM 4998 O O . LEU A 1 641 ? 8.359 -5.420 -37.505 1.00 96.81 641 LEU A O 1
ATOM 5002 N N . PRO A 1 642 ? 10.190 -4.119 -37.493 1.00 95.44 642 PRO A N 1
ATOM 5003 C CA . PRO A 1 642 ? 10.571 -4.474 -38.863 1.00 95.44 642 PRO A CA 1
ATOM 5004 C C . PRO A 1 642 ? 10.860 -5.966 -39.061 1.00 95.44 642 PRO A C 1
ATOM 5006 O O . PRO A 1 642 ? 10.676 -6.485 -40.164 1.00 95.44 642 PRO A O 1
ATOM 5009 N N . TYR A 1 643 ? 11.326 -6.661 -38.018 1.00 95.94 643 TYR A N 1
ATOM 5010 C CA . TYR A 1 643 ? 11.550 -8.108 -38.063 1.00 95.94 643 TYR A CA 1
ATOM 5011 C C . TYR A 1 643 ? 10.217 -8.856 -38.068 1.00 95.94 643 TYR A C 1
ATOM 5013 O O . TYR A 1 643 ? 10.023 -9.758 -38.884 1.00 95.94 643 TYR A O 1
ATOM 5021 N N . VAL A 1 644 ? 9.271 -8.423 -37.227 1.00 97.44 644 VAL A N 1
ATOM 5022 C CA . VAL A 1 644 ? 7.912 -8.981 -37.178 1.00 97.44 644 VAL A CA 1
ATOM 5023 C C . VAL A 1 644 ? 7.215 -8.845 -38.530 1.00 97.44 644 VAL A C 1
ATOM 5025 O O . VAL A 1 644 ? 6.687 -9.825 -39.049 1.00 97.44 644 VAL A O 1
ATOM 5028 N N . GLU A 1 645 ? 7.258 -7.659 -39.139 1.00 96.69 645 GLU A N 1
ATOM 5029 C CA . GLU A 1 645 ? 6.572 -7.369 -40.406 1.00 96.69 645 GLU A CA 1
ATOM 5030 C C . GLU A 1 645 ? 7.068 -8.223 -41.582 1.00 96.69 645 GLU A C 1
ATOM 5032 O O . GLU A 1 645 ? 6.303 -8.514 -42.504 1.00 96.69 645 GLU A O 1
ATOM 5037 N N . ARG A 1 646 ? 8.336 -8.653 -41.548 1.00 96.56 646 ARG A N 1
ATOM 5038 C CA . ARG A 1 646 ? 8.955 -9.498 -42.583 1.00 96.56 646 ARG A CA 1
ATOM 5039 C C . ARG A 1 646 ? 8.768 -10.995 -42.335 1.00 96.56 646 ARG A C 1
ATOM 5041 O O . ARG A 1 646 ? 9.105 -11.794 -43.207 1.00 96.56 646 ARG A O 1
ATOM 5048 N N . HIS A 1 647 ? 8.264 -11.388 -41.168 1.00 97.44 647 HIS A N 1
ATOM 5049 C CA . HIS A 1 647 ? 8.158 -12.789 -40.785 1.00 97.44 647 HIS A CA 1
ATOM 5050 C C . HIS A 1 647 ? 6.995 -13.490 -41.515 1.00 97.44 647 HIS A C 1
ATOM 5052 O O . HIS A 1 647 ? 5.860 -13.022 -41.502 1.00 97.44 647 HIS A O 1
ATOM 5058 N N . GLU A 1 648 ? 7.226 -14.671 -42.095 1.00 96.81 648 GLU A N 1
ATOM 5059 C CA . GLU A 1 648 ? 6.214 -15.394 -42.893 1.00 96.81 648 GLU A CA 1
ATOM 5060 C C . GLU A 1 648 ? 4.953 -15.756 -42.084 1.00 96.81 648 GLU A C 1
ATOM 5062 O O . GLU A 1 648 ? 3.828 -15.512 -42.515 1.00 96.81 648 GLU A O 1
ATOM 5067 N N . ARG A 1 649 ? 5.123 -16.258 -40.849 1.00 95.94 649 ARG A N 1
ATOM 5068 C CA . ARG A 1 649 ? 3.989 -16.495 -39.928 1.00 95.94 649 ARG A CA 1
ATOM 5069 C C . ARG A 1 649 ? 3.151 -15.236 -39.682 1.00 95.94 649 ARG A C 1
ATOM 5071 O O . ARG A 1 649 ? 1.959 -15.368 -39.450 1.00 95.94 649 ARG A O 1
ATOM 5078 N N . PHE A 1 650 ? 3.754 -14.046 -39.715 1.00 97.44 650 PHE A N 1
ATOM 5079 C CA . PHE A 1 650 ? 3.045 -12.787 -39.499 1.00 97.44 650 PHE A CA 1
ATOM 5080 C C . PHE A 1 650 ? 2.228 -12.394 -40.729 1.00 97.44 650 PHE A C 1
ATOM 5082 O O . PHE A 1 650 ? 1.058 -12.043 -40.599 1.00 97.44 650 PHE A O 1
ATOM 5089 N N . THR A 1 651 ? 2.808 -12.495 -41.928 1.00 95.31 651 THR A N 1
ATOM 5090 C CA . THR A 1 651 ? 2.114 -12.148 -43.178 1.00 95.31 651 THR A CA 1
ATOM 5091 C C . THR A 1 651 ? 0.933 -13.074 -43.476 1.00 95.31 651 THR A C 1
ATOM 5093 O O . THR A 1 651 ? -0.018 -12.648 -44.130 1.00 95.31 651 THR A O 1
ATOM 5096 N N . ALA A 1 652 ? 0.951 -14.300 -42.944 1.00 94.88 652 ALA A N 1
ATOM 5097 C CA . ALA A 1 652 ? -0.156 -15.252 -43.021 1.00 94.88 652 ALA A CA 1
ATOM 5098 C C . ALA A 1 652 ? -1.341 -14.935 -42.081 1.00 94.88 652 ALA A C 1
ATOM 5100 O O . ALA A 1 652 ? -2.422 -15.499 -42.258 1.00 94.88 652 ALA A O 1
ATOM 5101 N N . LEU A 1 653 ? -1.175 -14.056 -41.083 1.00 95.12 653 LEU A N 1
ATOM 5102 C CA . LEU A 1 653 ? -2.246 -13.701 -40.148 1.00 95.12 653 LEU A CA 1
ATOM 5103 C C . LEU A 1 653 ? -3.267 -12.742 -40.777 1.00 95.12 653 LEU A C 1
ATOM 5105 O O . LEU A 1 653 ? -2.931 -11.833 -41.544 1.00 95.12 653 LEU A O 1
ATOM 5109 N N . ALA A 1 654 ? -4.529 -12.868 -40.356 1.00 94.81 654 ALA A N 1
ATOM 5110 C CA . ALA A 1 654 ? -5.538 -11.854 -40.650 1.00 94.81 654 ALA A CA 1
ATOM 5111 C C . ALA A 1 654 ? -5.092 -10.477 -40.117 1.00 94.81 654 ALA A C 1
ATOM 5113 O O . ALA A 1 654 ? -4.425 -10.389 -39.087 1.00 94.81 654 ALA A O 1
ATOM 5114 N N . GLU A 1 655 ? -5.472 -9.402 -40.812 1.00 92.06 655 GLU A N 1
ATOM 5115 C CA . GLU A 1 655 ? -5.081 -8.014 -40.488 1.00 92.06 655 GLU A CA 1
ATOM 5116 C C . GLU A 1 655 ? -5.323 -7.656 -39.016 1.00 92.06 655 GLU A C 1
ATOM 5118 O O . GLU A 1 655 ? -4.445 -7.162 -38.316 1.00 92.06 655 GLU A O 1
ATOM 5123 N N . ASP A 1 656 ? -6.486 -8.051 -38.523 1.00 91.31 656 ASP A N 1
ATOM 5124 C CA . ASP A 1 656 ? -6.920 -7.907 -37.145 1.00 91.31 656 ASP A CA 1
ATOM 5125 C C . ASP A 1 656 ? -5.972 -8.542 -36.108 1.00 91.31 656 ASP A C 1
ATOM 5127 O O . ASP A 1 656 ? -5.854 -8.041 -34.988 1.00 91.31 656 ASP A O 1
ATOM 5131 N N . TRP A 1 657 ? -5.334 -9.667 -36.436 1.00 96.12 657 TRP A N 1
ATOM 5132 C CA . TRP A 1 657 ? -4.357 -10.331 -35.568 1.00 96.12 657 TRP A CA 1
ATOM 5133 C C . TRP A 1 657 ? -2.957 -9.752 -35.756 1.00 96.12 657 TRP A C 1
ATOM 5135 O O . TRP A 1 657 ? -2.210 -9.670 -34.784 1.00 96.12 657 TRP A O 1
ATOM 5145 N N . ARG A 1 658 ? -2.625 -9.285 -36.966 1.00 97.31 658 ARG A N 1
ATOM 5146 C CA . ARG A 1 658 ? -1.375 -8.567 -37.246 1.00 97.31 658 ARG A CA 1
ATOM 5147 C C . ARG A 1 658 ? -1.252 -7.303 -36.397 1.00 97.31 658 ARG A C 1
ATOM 5149 O O . ARG A 1 658 ? -0.222 -7.108 -35.753 1.00 97.31 658 ARG A O 1
ATOM 5156 N N . ASP A 1 659 ? -2.318 -6.506 -36.315 1.00 96.44 659 ASP A N 1
ATOM 5157 C CA . ASP A 1 659 ? -2.355 -5.321 -35.449 1.00 96.44 659 ASP A CA 1
ATOM 5158 C C . ASP A 1 659 ? -2.140 -5.703 -33.974 1.00 96.44 659 ASP A C 1
ATOM 5160 O O . ASP A 1 659 ? -1.349 -5.067 -33.280 1.00 96.44 659 ASP A O 1
ATOM 5164 N N . LEU A 1 660 ? -2.766 -6.778 -33.484 1.00 97.81 660 LEU A N 1
ATOM 5165 C CA . LEU A 1 660 ? -2.547 -7.218 -32.104 1.00 97.81 660 LEU A CA 1
ATOM 5166 C C . LEU A 1 660 ? -1.095 -7.664 -31.867 1.00 97.81 660 LEU A C 1
ATOM 5168 O O . LEU A 1 660 ? -0.502 -7.247 -30.879 1.00 97.81 660 LEU A O 1
ATOM 5172 N N . VAL A 1 661 ? -0.507 -8.465 -32.761 1.00 98.56 661 VAL A N 1
ATOM 5173 C CA . VAL A 1 661 ? 0.881 -8.945 -32.627 1.00 98.56 661 VAL A CA 1
ATOM 5174 C C . VAL A 1 661 ? 1.860 -7.778 -32.556 1.00 98.56 661 VAL A C 1
ATOM 5176 O O . VAL A 1 661 ? 2.656 -7.713 -31.621 1.00 98.56 661 VAL A O 1
ATOM 5179 N N . LEU A 1 662 ? 1.775 -6.828 -33.491 1.00 98.38 662 LEU A N 1
ATOM 5180 C CA . LEU A 1 662 ? 2.675 -5.673 -33.501 1.00 98.38 662 LEU A CA 1
ATOM 5181 C C . LEU A 1 662 ? 2.504 -4.799 -32.252 1.00 98.38 662 LEU A C 1
ATOM 5183 O O . LEU A 1 662 ? 3.479 -4.243 -31.754 1.00 98.38 662 LEU A O 1
ATOM 5187 N N . HIS A 1 663 ? 1.279 -4.668 -31.734 1.00 98.06 663 HIS A N 1
ATOM 5188 C CA . HIS A 1 663 ? 1.034 -3.941 -30.488 1.00 98.06 663 HIS A CA 1
ATOM 5189 C C . HIS A 1 663 ? 1.624 -4.653 -29.275 1.00 98.06 663 HIS A C 1
ATOM 5191 O O . HIS A 1 663 ? 2.297 -4.024 -28.469 1.00 98.06 663 HIS A O 1
ATOM 5197 N N . LEU A 1 664 ? 1.412 -5.965 -29.156 1.00 98.25 664 LEU A N 1
ATOM 5198 C CA . LEU A 1 664 ? 1.963 -6.752 -28.056 1.00 98.25 664 LEU A CA 1
ATOM 5199 C C . LEU A 1 664 ? 3.492 -6.665 -28.029 1.00 98.25 664 LEU A C 1
ATOM 5201 O O . LEU A 1 664 ? 4.063 -6.420 -26.970 1.00 98.25 664 LEU A O 1
ATOM 5205 N N . VAL A 1 665 ? 4.136 -6.770 -29.193 1.00 98.12 665 VAL A N 1
ATOM 5206 C CA . VAL A 1 665 ? 5.585 -6.580 -29.324 1.00 98.12 665 VAL A CA 1
ATOM 5207 C C . VAL A 1 665 ? 6.002 -5.154 -28.954 1.00 98.12 665 VAL A C 1
ATOM 5209 O O . VAL A 1 665 ? 6.954 -4.998 -28.207 1.00 98.12 665 VAL A O 1
ATOM 5212 N N . ALA A 1 666 ? 5.295 -4.109 -29.382 1.00 96.75 666 ALA A N 1
ATOM 5213 C CA . ALA A 1 666 ? 5.678 -2.734 -29.041 1.00 96.75 666 ALA A CA 1
ATOM 5214 C C . ALA A 1 666 ? 5.449 -2.374 -27.555 1.00 96.75 666 ALA A C 1
ATOM 5216 O O . ALA A 1 666 ? 6.188 -1.571 -26.991 1.00 96.75 666 ALA A O 1
ATOM 5217 N N . ALA A 1 667 ? 4.418 -2.941 -26.920 1.00 95.19 667 ALA A N 1
ATOM 5218 C CA . ALA A 1 667 ? 3.930 -2.517 -25.606 1.00 95.19 667 ALA A CA 1
ATOM 5219 C C . ALA A 1 667 ? 4.352 -3.428 -24.440 1.00 95.19 667 ALA A C 1
ATOM 5221 O O . ALA A 1 667 ? 3.933 -3.204 -23.294 1.00 95.19 667 ALA A O 1
ATOM 5222 N N . HIS A 1 668 ? 5.160 -4.468 -24.684 1.00 92.25 668 HIS A N 1
ATOM 5223 C CA . HIS A 1 668 ? 5.453 -5.474 -23.657 1.00 92.25 668 HIS A CA 1
ATOM 5224 C C . HIS A 1 668 ? 6.183 -4.915 -22.426 1.00 92.25 668 HIS A C 1
ATOM 5226 O O . HIS A 1 668 ? 5.988 -5.457 -21.340 1.00 92.25 668 HIS A O 1
ATOM 5232 N N . HIS A 1 669 ? 6.875 -3.777 -22.522 1.00 86.56 669 HIS A N 1
ATOM 5233 C CA . HIS A 1 669 ? 7.445 -3.091 -21.355 1.00 86.56 669 HIS A CA 1
ATOM 5234 C C . HIS A 1 669 ? 6.594 -1.944 -20.778 1.00 86.56 669 HIS A C 1
ATOM 5236 O O . HIS A 1 669 ? 6.827 -1.547 -19.645 1.00 86.56 669 HIS A O 1
ATOM 5242 N N . GLY A 1 670 ? 5.519 -1.511 -21.449 1.00 82.69 670 GLY A N 1
ATOM 5243 C CA . GLY A 1 670 ? 4.619 -0.455 -20.945 1.00 82.69 670 GLY A CA 1
ATOM 5244 C C . GLY A 1 670 ? 4.565 0.805 -21.805 1.00 82.69 670 GLY A C 1
ATOM 5245 O O . GLY A 1 670 ? 3.655 1.616 -21.623 1.00 82.69 670 GLY A O 1
ATOM 5246 N N . GLN A 1 671 ? 5.476 0.915 -22.772 1.00 87.06 671 GLN A N 1
ATOM 5247 C CA . GLN A 1 671 ? 5.446 1.911 -23.841 1.00 87.06 671 GLN A CA 1
ATOM 5248 C C . GLN A 1 671 ? 4.383 1.579 -24.902 1.00 87.06 671 GLN A C 1
ATOM 5250 O O . GLN A 1 671 ? 3.616 0.628 -24.752 1.00 87.06 671 GLN A O 1
ATOM 5255 N N . ALA A 1 672 ? 4.304 2.381 -25.967 1.00 93.50 672 ALA A N 1
ATOM 5256 C CA . ALA A 1 672 ? 3.350 2.217 -27.070 1.00 93.50 672 ALA A CA 1
ATOM 5257 C C . ALA A 1 672 ? 1.869 2.294 -26.635 1.00 93.50 672 ALA A C 1
ATOM 5259 O O . ALA A 1 672 ? 0.978 1.734 -27.277 1.00 93.50 672 ALA A O 1
ATOM 5260 N N . ARG A 1 673 ? 1.595 3.027 -25.546 1.00 93.56 673 ARG A N 1
ATOM 5261 C CA . ARG A 1 673 ? 0.252 3.289 -25.003 1.00 93.56 673 ARG A CA 1
ATOM 5262 C C . ARG A 1 673 ? 0.017 4.792 -24.801 1.00 93.56 673 ARG A C 1
ATOM 5264 O O . ARG A 1 673 ? -0.067 5.240 -23.660 1.00 93.56 673 ARG A O 1
ATOM 5271 N N . PRO A 1 674 ? -0.106 5.594 -25.872 1.00 93.25 674 PRO A N 1
ATOM 5272 C CA . PRO A 1 674 ? -0.029 5.217 -27.281 1.00 93.25 674 PRO A CA 1
ATOM 5273 C C . PRO A 1 674 ? 1.355 5.451 -27.908 1.00 93.25 674 PRO A C 1
ATOM 5275 O O . PRO A 1 674 ? 1.582 5.019 -29.033 1.00 93.25 674 PRO A O 1
ATOM 5278 N N . VAL A 1 675 ? 2.266 6.147 -27.224 1.00 91.88 675 VAL A N 1
ATOM 5279 C CA . VAL A 1 675 ? 3.537 6.623 -27.799 1.00 91.88 675 VAL A CA 1
ATOM 5280 C C . VAL A 1 675 ? 4.733 5.788 -27.357 1.00 91.88 675 VAL A C 1
ATOM 5282 O O . VAL A 1 675 ? 4.690 5.147 -26.307 1.00 91.88 675 VAL A O 1
ATOM 5285 N N . ILE A 1 676 ? 5.788 5.802 -28.167 1.00 90.31 676 ILE A N 1
ATOM 5286 C CA . ILE A 1 676 ? 7.086 5.178 -27.902 1.00 90.31 676 ILE A CA 1
ATOM 5287 C C . ILE A 1 676 ? 8.186 6.048 -28.525 1.00 90.31 676 ILE A C 1
ATOM 5289 O O . ILE A 1 676 ? 7.967 6.651 -29.578 1.00 90.31 676 ILE A O 1
ATOM 5293 N N . GLU A 1 677 ? 9.345 6.139 -27.875 1.00 84.31 677 GLU A N 1
ATOM 5294 C CA . GLU A 1 677 ? 10.470 6.938 -28.369 1.00 84.31 677 GLU A CA 1
ATOM 5295 C C . GLU A 1 677 ? 11.136 6.313 -29.603 1.00 84.31 677 GLU A C 1
ATOM 5297 O O . GLU A 1 677 ? 11.292 5.097 -29.705 1.00 84.31 677 GLU A O 1
ATOM 5302 N N . THR A 1 678 ? 11.577 7.166 -30.533 1.00 87.69 678 THR A N 1
ATOM 5303 C CA . THR A 1 678 ? 12.299 6.769 -31.759 1.00 87.69 678 THR A CA 1
ATOM 5304 C C . THR A 1 678 ? 13.816 6.943 -31.643 1.00 87.69 678 THR A C 1
ATOM 5306 O O . THR A 1 678 ? 14.552 6.695 -32.602 1.00 87.69 678 THR A O 1
ATOM 5309 N N . ARG A 1 679 ? 14.302 7.401 -30.482 1.00 84.00 679 ARG A N 1
ATOM 5310 C CA . ARG A 1 679 ? 15.705 7.759 -30.261 1.00 84.00 679 ARG A CA 1
ATOM 5311 C C . ARG A 1 679 ? 16.617 6.542 -30.441 1.00 84.00 679 ARG A C 1
ATOM 5313 O O . ARG A 1 679 ? 16.298 5.432 -30.029 1.00 84.00 679 ARG A O 1
ATOM 5320 N N . SER A 1 680 ? 17.774 6.769 -31.063 1.00 84.25 680 SER A N 1
ATOM 5321 C CA . SER A 1 680 ? 18.866 5.790 -31.195 1.00 84.25 680 SER A CA 1
ATOM 5322 C C . SER A 1 680 ? 18.533 4.482 -31.914 1.00 84.25 680 SER A C 1
ATOM 5324 O O . SER A 1 680 ? 19.344 3.554 -31.883 1.00 84.25 680 SER A O 1
ATOM 5326 N N . CYS A 1 681 ? 17.391 4.408 -32.603 1.00 86.44 681 CYS A N 1
ATOM 5327 C CA . CYS A 1 681 ? 17.076 3.295 -33.487 1.00 86.44 681 CYS A CA 1
ATOM 5328 C C . CYS A 1 681 ? 18.019 3.293 -34.698 1.00 86.44 681 CYS A C 1
ATOM 5330 O O . CYS A 1 681 ? 18.264 4.328 -35.314 1.00 86.44 681 CYS A O 1
ATOM 5332 N N . GLU A 1 682 ? 18.608 2.136 -35.000 1.00 83.50 682 GLU A N 1
ATOM 5333 C CA . GLU A 1 682 ? 19.683 2.030 -35.996 1.00 83.50 682 GLU A CA 1
ATOM 5334 C C . GLU A 1 682 ? 19.169 1.861 -37.431 1.00 83.50 682 GLU A C 1
ATOM 5336 O O . GLU A 1 682 ? 19.940 2.014 -38.378 1.00 83.50 682 GLU A O 1
ATOM 5341 N N . ASP A 1 683 ? 17.888 1.534 -37.613 1.00 85.38 683 ASP A N 1
ATOM 5342 C CA . ASP A 1 683 ? 17.334 1.195 -38.924 1.00 85.38 683 ASP A CA 1
ATOM 5343 C C . ASP A 1 683 ? 16.956 2.423 -39.768 1.00 85.38 683 ASP A C 1
ATOM 5345 O O . ASP A 1 683 ? 16.907 2.323 -40.996 1.00 85.38 683 ASP A O 1
ATOM 5349 N N . ALA A 1 684 ? 16.730 3.581 -39.142 1.00 87.38 684 ALA A N 1
ATOM 5350 C CA . ALA A 1 684 ? 16.493 4.853 -39.815 1.00 87.38 684 ALA A CA 1
ATOM 5351 C C . ALA A 1 684 ? 16.715 6.053 -38.866 1.00 87.38 684 ALA A C 1
ATOM 5353 O O . ALA A 1 684 ? 16.632 5.906 -37.648 1.00 87.38 684 ALA A O 1
ATOM 5354 N N . PRO A 1 685 ? 16.979 7.270 -39.387 1.00 86.06 685 PRO A N 1
ATOM 5355 C CA . PRO A 1 685 ? 17.042 8.470 -38.552 1.00 86.06 685 PRO A CA 1
ATOM 5356 C C . PRO A 1 685 ? 15.672 8.796 -37.919 1.00 86.06 685 PRO A C 1
ATOM 5358 O O . PRO A 1 685 ? 14.644 8.480 -38.524 1.00 86.06 685 PRO A O 1
ATOM 5361 N N . PRO A 1 686 ? 15.621 9.509 -36.771 1.00 84.44 686 PRO A N 1
ATOM 5362 C CA . PRO A 1 686 ? 14.374 9.770 -36.041 1.00 84.44 686 PRO A CA 1
ATOM 5363 C C . PRO A 1 686 ? 13.237 10.360 -36.885 1.00 84.44 686 PRO A C 1
ATOM 5365 O O . PRO A 1 686 ? 12.098 9.927 -36.745 1.00 84.44 686 PRO A O 1
ATOM 5368 N N . SER A 1 687 ? 13.538 11.276 -37.812 1.00 86.50 687 SER A N 1
ATOM 5369 C CA . SER A 1 687 ? 12.536 11.899 -38.691 1.00 86.50 687 SER A CA 1
ATOM 5370 C C . SER A 1 687 ? 11.869 10.915 -39.657 1.00 86.50 687 SER A C 1
ATOM 5372 O O . SER A 1 687 ? 10.700 11.071 -39.992 1.00 86.50 687 SER A O 1
ATOM 5374 N N . ALA A 1 688 ? 12.582 9.874 -40.093 1.00 88.94 688 ALA A N 1
ATOM 5375 C CA . ALA A 1 688 ? 12.019 8.818 -40.934 1.00 88.94 688 ALA A CA 1
ATOM 5376 C C . ALA A 1 688 ? 11.211 7.788 -40.121 1.00 88.94 688 ALA A C 1
ATOM 5378 O O . ALA A 1 688 ? 10.437 7.020 -40.687 1.00 88.94 688 ALA A O 1
ATOM 5379 N N . LEU A 1 689 ? 11.375 7.776 -38.794 1.00 92.06 689 LEU A N 1
ATOM 5380 C CA . LEU A 1 689 ? 10.686 6.870 -37.873 1.00 92.06 689 LEU A CA 1
ATOM 5381 C C . LEU A 1 689 ? 9.387 7.451 -37.306 1.00 92.06 689 LEU A C 1
ATOM 5383 O O . LEU A 1 689 ? 8.597 6.708 -36.720 1.00 92.06 689 LEU A O 1
ATOM 5387 N N . GLU A 1 690 ? 9.132 8.745 -37.512 1.00 89.88 690 GLU A N 1
ATOM 5388 C CA . GLU A 1 690 ? 7.905 9.423 -37.076 1.00 89.88 690 GLU A CA 1
ATOM 5389 C C . GLU A 1 690 ? 6.643 8.750 -37.625 1.00 89.88 690 GLU A C 1
ATOM 5391 O O . GLU A 1 690 ? 5.654 8.607 -36.907 1.00 89.88 690 GLU A O 1
ATOM 5396 N N . GLU A 1 691 ? 6.678 8.275 -38.874 1.00 91.94 691 GLU A N 1
ATOM 5397 C CA . GLU A 1 691 ? 5.558 7.551 -39.479 1.00 91.94 691 GLU A CA 1
ATOM 5398 C C . GLU A 1 691 ? 5.272 6.231 -38.751 1.00 91.94 691 GLU A C 1
ATOM 5400 O O . GLU A 1 691 ? 4.125 5.974 -38.385 1.00 91.94 691 GLU A O 1
ATOM 5405 N N . ARG A 1 692 ? 6.309 5.445 -38.431 1.00 93.44 692 ARG A N 1
ATOM 5406 C CA . ARG A 1 692 ? 6.151 4.197 -37.668 1.00 93.44 692 ARG A CA 1
ATOM 5407 C C . ARG A 1 692 ? 5.625 4.467 -36.257 1.00 93.44 692 ARG A C 1
ATOM 5409 O O . ARG A 1 692 ? 4.740 3.756 -35.788 1.00 93.44 692 ARG A O 1
ATOM 5416 N N . ALA A 1 693 ? 6.141 5.493 -35.580 1.00 93.25 693 ALA A N 1
ATOM 5417 C CA . ALA A 1 693 ? 5.667 5.883 -34.252 1.00 93.25 693 ALA A CA 1
ATOM 5418 C C . ALA A 1 693 ? 4.197 6.344 -34.279 1.00 93.25 693 ALA A C 1
ATOM 5420 O O . ALA A 1 693 ? 3.403 5.960 -33.416 1.00 93.25 693 ALA A O 1
ATOM 5421 N N . ARG A 1 694 ? 3.800 7.099 -35.310 1.00 95.19 694 ARG A N 1
ATOM 5422 C CA . ARG A 1 694 ? 2.402 7.481 -35.551 1.00 95.19 694 ARG A CA 1
ATOM 5423 C C . ARG A 1 694 ? 1.517 6.254 -35.770 1.00 95.19 694 ARG A C 1
ATOM 5425 O O . ARG A 1 694 ? 0.432 6.181 -35.193 1.00 95.19 694 ARG A O 1
ATOM 5432 N N . ASP A 1 695 ? 1.969 5.280 -36.553 1.00 95.12 695 ASP A N 1
ATOM 5433 C CA . ASP A 1 695 ? 1.203 4.062 -36.827 1.00 95.12 695 ASP A CA 1
ATOM 5434 C C . ASP A 1 695 ? 0.991 3.209 -35.571 1.00 95.12 695 ASP A C 1
ATOM 5436 O O . ASP A 1 695 ? -0.086 2.632 -35.404 1.00 95.12 695 ASP A O 1
ATOM 5440 N N . ILE A 1 696 ? 1.963 3.182 -34.652 1.00 96.19 696 ILE A N 1
ATOM 5441 C CA . ILE A 1 696 ? 1.816 2.565 -33.324 1.00 96.19 696 ILE A CA 1
ATOM 5442 C C . ILE A 1 696 ? 0.696 3.248 -32.532 1.00 96.19 696 ILE A C 1
ATOM 5444 O O . ILE A 1 696 ? -0.197 2.566 -32.025 1.00 96.19 696 ILE A O 1
ATOM 5448 N N . ALA A 1 697 ? 0.679 4.582 -32.483 1.00 95.75 697 ALA A N 1
ATOM 5449 C CA . ALA A 1 697 ? -0.362 5.320 -31.772 1.00 95.75 697 ALA A CA 1
ATOM 5450 C C . ALA A 1 697 ? -1.761 5.075 -32.370 1.00 95.75 697 ALA A C 1
ATOM 5452 O O . ALA A 1 697 ? -2.734 4.849 -31.642 1.00 95.75 697 ALA A O 1
ATOM 5453 N N . LEU A 1 698 ? -1.869 5.051 -33.703 1.00 96.62 698 LEU A N 1
ATOM 5454 C CA . LEU A 1 698 ? -3.122 4.744 -34.399 1.00 96.62 698 LEU A CA 1
ATOM 5455 C C . LEU A 1 698 ? -3.563 3.289 -34.180 1.00 96.62 698 LEU A C 1
ATOM 5457 O O . LEU A 1 698 ? -4.755 3.026 -34.012 1.00 96.62 698 LEU A O 1
ATOM 5461 N N . ARG A 1 699 ? -2.619 2.344 -34.145 1.00 96.88 699 ARG A N 1
ATOM 5462 C CA . ARG A 1 699 ? -2.875 0.931 -33.835 1.00 96.88 699 ARG A CA 1
ATOM 5463 C C . ARG A 1 699 ? -3.410 0.759 -32.419 1.00 96.88 699 ARG A C 1
ATOM 5465 O O . ARG A 1 699 ? -4.405 0.057 -32.245 1.00 96.88 699 ARG A O 1
ATOM 5472 N N . PHE A 1 700 ? -2.826 1.441 -31.432 1.00 96.56 700 PHE A N 1
ATOM 5473 C CA . PHE A 1 700 ? -3.351 1.450 -30.066 1.00 96.56 700 PHE A CA 1
ATOM 5474 C C . PHE A 1 700 ? -4.810 1.920 -30.042 1.00 96.56 700 PHE A C 1
ATOM 5476 O O . PHE A 1 700 ? -5.660 1.240 -29.472 1.00 96.56 700 PHE A O 1
ATOM 5483 N N . ALA A 1 701 ? -5.139 3.020 -30.730 1.00 94.88 701 ALA A N 1
ATOM 5484 C CA . ALA A 1 701 ? -6.513 3.519 -30.806 1.00 94.88 701 ALA A CA 1
ATOM 5485 C C . ALA A 1 701 ? -7.487 2.500 -31.438 1.00 94.88 701 ALA A C 1
ATOM 5487 O O . ALA A 1 701 ? -8.567 2.260 -30.890 1.00 94.88 701 ALA A O 1
ATOM 5488 N N . ARG A 1 702 ? -7.100 1.840 -32.542 1.00 95.88 702 ARG A N 1
ATOM 5489 C CA . ARG A 1 702 ? -7.911 0.777 -33.174 1.00 95.88 702 ARG A CA 1
ATOM 5490 C C . ARG A 1 702 ? -8.131 -0.412 -32.237 1.00 95.88 702 ARG A C 1
ATOM 5492 O O . ARG A 1 702 ? -9.251 -0.908 -32.105 1.00 95.88 702 ARG A O 1
ATOM 5499 N N . LEU A 1 703 ? -7.083 -0.858 -31.546 1.00 96.00 703 LEU A N 1
ATOM 5500 C CA . LEU A 1 703 ? -7.170 -1.978 -30.609 1.00 96.00 703 LEU A CA 1
ATOM 5501 C C . LEU A 1 703 ? -7.988 -1.629 -29.364 1.00 96.00 703 LEU A C 1
ATOM 5503 O O . LEU A 1 703 ? -8.757 -2.468 -28.898 1.00 96.00 703 LEU A O 1
ATOM 5507 N N . GLN A 1 704 ? -7.903 -0.393 -28.874 1.00 93.88 704 GLN A N 1
ATOM 5508 C CA . GLN A 1 704 ? -8.757 0.115 -27.802 1.00 93.88 704 GLN A CA 1
ATOM 5509 C C . GLN A 1 704 ? -10.227 0.153 -28.206 1.00 93.88 704 GLN A C 1
ATOM 5511 O O . GLN A 1 704 ? -11.100 -0.223 -27.422 1.00 93.88 704 GLN A O 1
ATOM 5516 N N . GLN A 1 705 ? -10.525 0.540 -29.447 1.00 93.50 705 GLN A N 1
ATOM 5517 C CA . GLN A 1 705 ? -11.888 0.490 -29.964 1.00 93.50 705 GLN A CA 1
ATOM 5518 C C . GLN A 1 705 ? -12.426 -0.949 -29.976 1.00 93.50 705 GLN A C 1
ATOM 5520 O O . GLN A 1 705 ? -13.565 -1.173 -29.552 1.00 93.50 705 GLN A O 1
ATOM 5525 N N . ARG A 1 706 ? -11.596 -1.907 -30.410 1.00 92.75 706 ARG A N 1
ATOM 5526 C CA . ARG A 1 706 ? -11.955 -3.321 -30.581 1.00 92.75 706 ARG A CA 1
ATOM 5527 C C . ARG A 1 706 ? -12.061 -4.106 -29.274 1.00 92.75 706 ARG A C 1
ATOM 5529 O O . ARG A 1 706 ? -13.039 -4.820 -29.074 1.00 92.75 706 ARG A O 1
ATOM 5536 N N . TRP A 1 707 ? -11.055 -4.010 -28.410 1.00 91.81 707 TRP A N 1
ATOM 5537 C CA . TRP A 1 707 ? -10.928 -4.828 -27.198 1.00 91.81 707 TRP A CA 1
ATOM 5538 C C . TRP A 1 707 ? -11.327 -4.083 -25.921 1.00 91.81 707 TRP A C 1
ATOM 5540 O O . TRP A 1 707 ? -11.599 -4.715 -24.898 1.00 91.81 707 TRP A O 1
ATOM 5550 N N . GLY A 1 708 ? -11.382 -2.751 -25.973 1.00 92.19 708 GLY A N 1
ATOM 5551 C CA . GLY A 1 708 ? -11.515 -1.897 -24.799 1.00 92.19 708 GLY A CA 1
ATOM 5552 C C . GLY A 1 708 ? -10.244 -1.873 -23.931 1.00 92.19 708 GLY A C 1
ATOM 5553 O O . GLY A 1 708 ? -9.410 -2.779 -24.028 1.00 92.19 708 GLY A O 1
ATOM 5554 N N . PRO A 1 709 ? -10.132 -0.898 -23.008 1.00 91.44 709 PRO A N 1
ATOM 5555 C CA . PRO A 1 709 ? -8.971 -0.744 -22.122 1.00 91.44 709 PRO A CA 1
ATOM 5556 C C . PRO A 1 709 ? -8.576 -2.013 -21.363 1.00 91.44 709 PRO A C 1
ATOM 5558 O O . PRO A 1 709 ? -7.402 -2.374 -21.302 1.00 91.44 709 PRO A O 1
ATOM 5561 N N . TRP A 1 710 ? -9.566 -2.720 -20.812 1.00 90.25 710 TRP A N 1
ATOM 5562 C CA . TRP A 1 710 ? -9.342 -3.938 -20.033 1.00 90.25 710 TRP A CA 1
ATOM 5563 C C . TRP A 1 710 ? -8.967 -5.133 -20.901 1.00 90.25 710 TRP A C 1
ATOM 5565 O O . TRP A 1 710 ? -8.129 -5.939 -20.506 1.00 90.25 710 TRP A O 1
ATOM 5575 N N . GLY A 1 711 ? -9.576 -5.255 -22.083 1.00 92.62 711 GLY A N 1
ATOM 5576 C CA . GLY A 1 711 ? -9.299 -6.376 -22.968 1.00 92.62 711 GLY A CA 1
ATOM 5577 C C . GLY A 1 711 ? -7.915 -6.292 -23.594 1.00 92.62 711 GLY A C 1
ATOM 5578 O O . GLY A 1 711 ? -7.215 -7.300 -23.663 1.00 92.62 711 GLY A O 1
ATOM 5579 N N . LEU A 1 712 ? -7.483 -5.089 -23.976 1.00 94.38 712 LEU A N 1
ATOM 5580 C CA . LEU A 1 712 ? -6.132 -4.878 -24.484 1.00 94.38 712 LEU A CA 1
ATOM 5581 C C . LEU A 1 712 ? -5.076 -5.090 -23.389 1.00 94.38 712 LEU A C 1
ATOM 5583 O O . LEU A 1 712 ? -4.106 -5.812 -23.609 1.00 94.38 712 LEU A O 1
ATOM 5587 N N . ALA A 1 713 ? -5.310 -4.555 -22.183 1.00 93.06 713 ALA A N 1
ATOM 5588 C CA . ALA A 1 713 ? -4.436 -4.792 -21.031 1.00 93.06 713 ALA A CA 1
ATOM 5589 C C . ALA A 1 713 ? -4.318 -6.285 -20.673 1.00 93.06 713 ALA A C 1
ATOM 5591 O O . ALA A 1 713 ? -3.252 -6.751 -20.278 1.00 93.06 713 ALA A O 1
ATOM 5592 N N . TRP A 1 714 ? -5.398 -7.054 -20.836 1.00 94.62 714 TRP A N 1
ATOM 5593 C CA . TRP A 1 714 ? -5.373 -8.498 -20.614 1.00 94.62 714 TRP A CA 1
ATOM 5594 C C . TRP A 1 714 ? -4.466 -9.221 -21.612 1.00 94.62 714 TRP A C 1
ATOM 5596 O O . TRP A 1 714 ? -3.651 -10.036 -21.190 1.00 94.62 714 TRP A O 1
ATOM 5606 N N . TRP A 1 715 ? -4.536 -8.889 -22.904 1.00 96.50 715 TRP A N 1
ATOM 5607 C CA . TRP A 1 715 ? -3.638 -9.465 -23.912 1.00 96.50 715 TRP A CA 1
ATOM 5608 C C . TRP A 1 715 ? -2.164 -9.147 -23.643 1.00 96.50 715 TRP A C 1
ATOM 5610 O O . TRP A 1 715 ? -1.319 -10.039 -23.711 1.00 96.50 715 TRP A O 1
ATOM 5620 N N . GLU A 1 716 ? -1.859 -7.900 -23.282 1.00 96.25 716 GLU A N 1
ATOM 5621 C CA . GLU A 1 716 ? -0.505 -7.482 -22.898 1.00 96.25 716 GLU A CA 1
ATOM 5622 C C . GLU A 1 716 ? 0.004 -8.256 -21.677 1.00 96.25 716 GLU A C 1
ATOM 5624 O O . GLU A 1 716 ? 1.158 -8.686 -21.647 1.00 96.25 716 GLU A O 1
ATOM 5629 N N . ALA A 1 717 ? -0.862 -8.487 -20.684 1.00 95.38 717 ALA A N 1
ATOM 5630 C CA . ALA A 1 717 ? -0.518 -9.263 -19.499 1.00 95.38 717 ALA A CA 1
ATOM 5631 C C . ALA A 1 717 ? -0.161 -10.720 -19.835 1.00 95.38 717 ALA A C 1
ATOM 5633 O O . ALA A 1 717 ? 0.742 -11.271 -19.206 1.00 95.38 717 ALA A O 1
ATOM 5634 N N . LEU A 1 718 ? -0.806 -11.337 -20.836 1.00 96.88 718 LEU A N 1
ATOM 5635 C CA . LEU A 1 718 ? -0.464 -12.699 -21.268 1.00 96.88 718 LEU A CA 1
ATOM 5636 C C . LEU A 1 718 ? 0.950 -12.775 -21.856 1.00 96.88 718 LEU A C 1
ATOM 5638 O O . LEU A 1 718 ? 1.700 -13.685 -21.503 1.00 96.88 718 LEU A O 1
ATOM 5642 N N . LEU A 1 719 ? 1.333 -11.816 -22.708 1.00 97.62 719 LEU A N 1
ATOM 5643 C CA . LEU A 1 719 ? 2.687 -11.768 -23.266 1.00 97.62 719 LEU A CA 1
ATOM 5644 C C . LEU A 1 719 ? 3.730 -11.516 -22.168 1.00 97.62 719 LEU A C 1
ATOM 5646 O O . LEU A 1 719 ? 4.705 -12.257 -22.069 1.00 97.62 719 LEU A O 1
ATOM 5650 N N . ARG A 1 720 ? 3.494 -10.530 -21.292 1.00 95.00 720 ARG A N 1
ATOM 5651 C CA . ARG A 1 720 ? 4.390 -10.236 -20.157 1.00 95.00 720 ARG A CA 1
ATOM 5652 C C . ARG A 1 720 ? 4.559 -11.437 -19.228 1.00 95.00 720 ARG A C 1
ATOM 5654 O O . ARG A 1 720 ? 5.653 -11.687 -18.727 1.00 95.00 720 ARG A O 1
ATOM 5661 N N . ALA A 1 721 ? 3.489 -12.201 -19.004 1.00 95.44 721 ALA A N 1
ATOM 5662 C CA . ALA A 1 721 ? 3.546 -13.427 -18.218 1.00 95.44 721 ALA A CA 1
ATOM 5663 C C . ALA A 1 721 ? 4.369 -14.529 -18.905 1.00 95.44 721 ALA A C 1
ATOM 5665 O O . ALA A 1 721 ? 5.020 -15.306 -18.204 1.00 95.44 721 ALA A O 1
ATOM 5666 N N . ALA A 1 722 ? 4.348 -14.614 -20.239 1.00 96.88 722 ALA A N 1
ATOM 5667 C CA . ALA A 1 722 ? 5.154 -15.568 -20.998 1.00 96.88 722 ALA A CA 1
ATOM 5668 C C . ALA A 1 722 ? 6.654 -15.229 -20.939 1.00 96.88 722 ALA A C 1
ATOM 5670 O O . ALA A 1 722 ? 7.444 -16.096 -20.567 1.00 96.88 722 ALA A O 1
ATOM 5671 N N . ASP A 1 723 ? 7.030 -13.976 -21.213 1.00 94.38 723 ASP A N 1
ATOM 5672 C CA . ASP A 1 723 ? 8.420 -13.492 -21.119 1.00 94.38 723 ASP A CA 1
ATOM 5673 C C . ASP A 1 723 ? 8.977 -13.651 -19.690 1.00 94.38 723 ASP A C 1
ATOM 5675 O O . ASP A 1 723 ? 10.042 -14.238 -19.475 1.00 94.38 723 ASP A O 1
ATOM 5679 N N . SER A 1 724 ? 8.208 -13.242 -18.674 1.00 89.94 724 SER A N 1
ATOM 5680 C CA . SER A 1 724 ? 8.628 -13.396 -17.276 1.00 89.94 724 SER A CA 1
ATOM 5681 C C . SER A 1 724 ? 8.872 -14.862 -16.895 1.00 89.94 724 SER A C 1
ATOM 5683 O O . SER A 1 724 ? 9.841 -15.161 -16.196 1.00 89.94 724 SER A O 1
ATOM 5685 N N . GLN A 1 725 ? 8.039 -15.794 -17.368 1.00 92.19 725 GLN A N 1
ATOM 5686 C CA . GLN A 1 725 ? 8.255 -17.224 -17.130 1.00 92.19 725 GLN A CA 1
ATOM 5687 C C . GLN A 1 725 ? 9.474 -17.765 -17.881 1.00 92.19 725 GLN A C 1
ATOM 5689 O O . GLN A 1 725 ? 10.250 -18.506 -17.286 1.00 92.19 725 GLN A O 1
ATOM 5694 N N . ALA A 1 726 ? 9.685 -17.366 -19.138 1.00 91.00 726 ALA A N 1
ATOM 5695 C CA . ALA A 1 726 ? 10.867 -17.761 -19.905 1.00 91.00 726 ALA A CA 1
ATOM 5696 C C . ALA A 1 726 ? 12.165 -17.255 -19.253 1.00 91.00 726 ALA A C 1
ATOM 5698 O O . ALA A 1 726 ? 13.156 -17.978 -19.180 1.00 91.00 726 ALA A O 1
ATOM 5699 N N . SER A 1 727 ? 12.145 -16.038 -18.708 1.00 86.69 727 SER A N 1
ATOM 5700 C CA . SER A 1 727 ? 13.263 -15.483 -17.940 1.00 86.69 727 SER A CA 1
ATOM 5701 C C . SER A 1 727 ? 13.510 -16.261 -16.637 1.00 86.69 727 SER A C 1
ATOM 5703 O O . SER A 1 727 ? 14.654 -16.567 -16.312 1.00 86.69 727 SER A O 1
ATOM 5705 N N . ARG A 1 728 ? 12.451 -16.659 -15.918 1.00 85.00 728 ARG A N 1
ATOM 5706 C CA . ARG A 1 728 ? 12.562 -17.482 -14.697 1.00 85.00 728 ARG A CA 1
ATOM 5707 C C . ARG A 1 728 ? 13.092 -18.889 -14.958 1.00 85.00 728 ARG A C 1
ATOM 5709 O O . ARG A 1 728 ? 13.798 -19.432 -14.114 1.00 85.00 728 ARG A O 1
ATOM 5716 N N . ASP A 1 729 ? 12.774 -19.482 -16.104 1.00 87.38 729 ASP A N 1
ATOM 5717 C CA . ASP A 1 729 ? 13.305 -20.796 -16.478 1.00 87.38 729 ASP A CA 1
ATOM 5718 C C . ASP A 1 729 ? 14.836 -20.773 -16.589 1.00 87.38 729 ASP A C 1
ATOM 5720 O O . ASP A 1 729 ? 15.495 -21.759 -16.259 1.00 87.38 729 ASP A O 1
ATOM 5724 N N . LEU A 1 730 ? 15.416 -19.637 -17.000 1.00 85.00 730 LEU A N 1
ATOM 5725 C CA . LEU A 1 730 ? 16.869 -19.479 -17.108 1.00 85.00 730 LEU A CA 1
ATOM 5726 C C . LEU A 1 730 ? 17.516 -19.486 -15.723 1.00 85.00 730 LEU A C 1
ATOM 5728 O O . LEU A 1 730 ? 18.573 -20.087 -15.542 1.00 85.00 730 LEU A O 1
ATOM 5732 N N . GLU A 1 731 ? 16.864 -18.850 -14.749 1.00 76.50 731 GLU A N 1
ATOM 5733 C CA . GLU A 1 731 ? 17.298 -18.844 -13.353 1.00 76.50 731 GLU A CA 1
ATOM 5734 C C . GLU A 1 731 ? 17.162 -20.235 -12.722 1.00 76.50 731 GLU A C 1
ATOM 5736 O O . GLU A 1 731 ? 18.096 -20.705 -12.075 1.00 76.50 731 GLU A O 1
ATOM 5741 N N . ALA A 1 732 ? 16.048 -20.933 -12.963 1.00 76.56 732 ALA A N 1
ATOM 5742 C CA . ALA A 1 732 ? 15.792 -22.269 -12.420 1.00 76.56 732 ALA A CA 1
ATOM 5743 C C . ALA A 1 732 ? 16.702 -23.361 -13.011 1.00 76.56 732 ALA A C 1
ATOM 5745 O O . ALA A 1 732 ? 16.982 -24.356 -12.348 1.00 76.56 732 ALA A O 1
ATOM 5746 N N . ALA A 1 733 ? 17.201 -23.179 -14.237 1.00 68.19 733 ALA A N 1
ATOM 5747 C CA . ALA A 1 733 ? 18.184 -24.070 -14.858 1.00 68.19 733 ALA A CA 1
ATOM 5748 C C . ALA A 1 733 ? 19.599 -23.957 -14.244 1.00 68.19 733 ALA A C 1
ATOM 5750 O O . ALA A 1 733 ? 20.543 -24.569 -14.751 1.00 68.19 733 ALA A O 1
ATOM 5751 N N . THR A 1 734 ? 19.759 -23.178 -13.170 1.00 53.66 734 THR A N 1
ATOM 5752 C CA . THR A 1 734 ? 20.994 -23.054 -12.391 1.00 53.66 734 THR A CA 1
ATOM 5753 C C . THR A 1 734 ? 20.965 -24.075 -11.247 1.00 53.66 734 THR A C 1
ATOM 5755 O O . THR A 1 734 ? 20.137 -23.933 -10.349 1.00 53.66 734 THR A O 1
ATOM 5758 N N . PRO A 1 735 ? 21.840 -25.096 -11.216 1.00 42.91 735 PRO A N 1
ATOM 5759 C CA . PRO A 1 735 ? 22.065 -25.850 -9.989 1.00 42.91 735 PRO A CA 1
ATOM 5760 C C . PRO A 1 735 ? 22.599 -24.890 -8.925 1.00 42.91 735 PRO A C 1
ATOM 5762 O O . PRO A 1 735 ? 23.523 -24.119 -9.198 1.00 42.91 735 PRO A O 1
ATOM 5765 N N . ASP A 1 736 ? 22.021 -24.928 -7.727 1.00 38.47 736 ASP A N 1
ATOM 5766 C CA . ASP A 1 736 ? 22.540 -24.205 -6.572 1.00 38.47 736 ASP A CA 1
ATOM 5767 C C . ASP A 1 736 ? 23.982 -24.673 -6.324 1.00 38.47 736 ASP A C 1
ATOM 5769 O O . ASP A 1 736 ? 24.224 -25.779 -5.836 1.00 38.47 736 ASP A O 1
ATOM 5773 N N . ALA A 1 737 ? 24.966 -23.825 -6.630 1.00 36.50 737 ALA A N 1
ATOM 5774 C CA . ALA A 1 737 ? 26.377 -24.087 -6.330 1.00 36.50 737 ALA A CA 1
ATOM 5775 C C . ALA A 1 737 ? 26.659 -24.178 -4.810 1.00 36.50 737 ALA A C 1
ATOM 5777 O O . ALA A 1 737 ? 27.802 -24.347 -4.397 1.00 36.50 737 ALA A O 1
ATOM 5778 N N . ALA A 1 738 ? 25.620 -24.087 -3.972 1.00 35.94 738 ALA A N 1
ATOM 5779 C CA . ALA A 1 738 ? 25.661 -24.290 -2.532 1.00 35.94 738 ALA A CA 1
ATOM 5780 C C . ALA A 1 738 ? 25.373 -25.743 -2.084 1.00 35.94 738 ALA A C 1
ATOM 5782 O O . ALA A 1 738 ? 25.525 -26.027 -0.899 1.00 35.94 738 ALA A O 1
ATOM 5783 N N . GLN A 1 739 ? 24.986 -26.671 -2.976 1.00 33.22 739 GLN A N 1
ATOM 5784 C CA . GLN A 1 739 ? 24.652 -28.060 -2.593 1.00 33.22 739 GLN A CA 1
ATOM 5785 C C . GLN A 1 739 ? 25.689 -29.138 -2.956 1.00 33.22 739 GLN A C 1
ATOM 5787 O O . GLN A 1 739 ? 25.539 -30.270 -2.510 1.00 33.22 739 GLN A O 1
ATOM 5792 N N . GLU A 1 740 ? 26.774 -28.815 -3.668 1.00 29.61 740 GLU A N 1
ATOM 5793 C CA . GLU A 1 740 ? 27.872 -29.772 -3.942 1.00 29.61 740 GLU A CA 1
ATOM 5794 C C . GLU A 1 740 ? 29.077 -29.643 -2.985 1.00 29.61 740 GLU A C 1
ATOM 5796 O O . GLU A 1 740 ? 30.126 -30.242 -3.212 1.00 29.61 740 GLU A O 1
ATOM 5801 N N . ALA A 1 741 ? 28.931 -28.906 -1.879 1.00 34.50 741 ALA A N 1
ATOM 5802 C CA . ALA A 1 741 ? 29.945 -28.805 -0.824 1.00 34.50 741 ALA A CA 1
ATOM 5803 C C . ALA A 1 741 ? 29.377 -29.097 0.581 1.00 34.50 741 ALA A C 1
ATOM 5805 O O . ALA A 1 741 ? 29.664 -28.363 1.529 1.00 34.50 741 ALA A O 1
ATOM 5806 N N . ALA A 1 742 ? 28.572 -30.158 0.709 1.00 31.27 742 ALA A N 1
ATOM 5807 C CA . ALA A 1 742 ? 28.158 -30.740 1.989 1.00 31.27 742 ALA A CA 1
ATOM 5808 C C . ALA A 1 742 ? 28.543 -32.221 2.070 1.00 31.27 742 ALA A C 1
ATOM 5810 O O . ALA A 1 742 ? 28.225 -32.961 1.111 1.00 31.27 742 ALA A O 1
#

Secondary structure (DSSP, 8-state):
-PPP------SS------SS------HHHHHT-HHHHHHHT-EEEEEEEE--S-HHHHHHHHHHHHHHTTS--EEEEE-SB--SSSHHHHHH-SS-BHHHHHHHHHHHHHHHHTTT----EEEEE-SS--HHHHHHHHHHHHHTTSSSSPPPPSS-EEEEESGGGTSSS---BSEEEEE---HHHHHHHHTTBSTTS-SEEEEEEEE-----S-SSS--HHHHHHHHHHHHHHHHTTSPEETTEEE--HHHHHHHHH-GGGHHHHHHHSPPPPBPPPP-HHHHHHHH-TT-S--TT---SHHHHH-B--PPPEEEEEEES--S--TT-TT-S-SHHHHHHHHHHHHHSPPPGGG-EEEEHHHHHHHHHHHHHGGGTT-PPPP-------------------PPPP-----PPPSS--TTSEEEEEE-TTS-EEEEEEHHHHT-GGGHHHHHHHTTT-EEEEEGGG--B-TTS-B-TT--SPPP-TTT-HHHHHHHTEEEEEESSPPPPPSSEEEEEEEEEEE-TTS-EEEEEEEEEEGGG--STGGGGB-SS-EEHHHHHHHHHHHHHHHHHHTT--HHHHHHHHHHHHHTTGGGGSHHHHHHTTHHHHHHHTT--S-EEEB-----HHHHTT--HHHHHHHHHHH-HHHHTS-HHHHHHHHHHHHHTTS--SS----TT-SSS-HHHHHHHHHHHHHHHHHHHHHHHHHHHHHHHHHHHHHHHHHHHHHHHTS--TTSS--